Protein AF-A0A7S2PS89-F1 (afdb_monomer)

InterPro domains:
  IPR013320 Concanavalin A-like lectin/glucanase domain superfamily [SSF49899] (490-634)
  IPR029044 Nucleotide-diphospho-sugar transferases [G3DSA:3.90.550.10] (37-293)
  IPR029044 Nucleotide-diphospho-sugar transferases [SSF53448] (57-220)
  IPR050587 GNT1/Glycosyltransferase 8 [PTHR11183] (39-228)

Secondary structure (DSSP, 8-state):
---SSHHHHHHHHHHHHHHTS------------PPP-EEEEEEE---TTSPTTTTHHHHHHHHHHHHHH-SSPEEEEES--B-TTS-BHHHHHHHTTEEEEE------SS----SSHHHHHHGGGGGGGG-TTSSEEEEE-TTEEESS--GGGGGSSS-EEEE--TT--S---SEEEEEEEE---HHHHHHHHHHHHHHGGG--SHHHHHHHHHHHHTSS-PPEEPPTTTEEEGGGTTTPEE--TTS-S--EE-TTPPPSEEES-B-TT--TT-TTTBSSSSS-GGGTEEEETTEEEEGGGG-HHHHHHHHHHHHHHHHHT---HHHHHHH-HHHHHSS--SSS-----PPPPP-----------PPP--S-----S---PPPS--------PPPPPPPPPPSS---------------S--TTS-S--HHHHHHHHHH-TTTTTTEEEEEEETTTTEEEEEE----SEEEEEEEE-SSSTTS-EEET-PPPSSSEEEEEEEEE----S-EEEEEEE-SSSSS-EEEEEEETTEEEEEE--TTSTTTT--EEEE-SS--TTSSS-EEEEEEE-TTSEEEEEETTEEEEEEE--SSPP-S--SEEESS--STT---B--EEEEEEEEESSPPPHHHHHHHHHTTSPP----

Nearest PDB structures (foldseek):
  5lr0-assembly2_B  TM=5.910E-01  e=1.175E-07  Clostridium botulinum
  3n7l-assembly1_A  TM=6.230E-01  e=2.406E-07  Clostridium botulinum
  4isr-assembly2_B  TM=5.825E-01  e=3.170E-07  Clostridium botulinum
  4isr-assembly3_C  TM=6.086E-01  e=6.144E-07  Clostridium botulinum
  3n7m-assembly1_A  TM=5.387E-01  e=3.350E-07  Clostridium botulinum

Sequence (650 aa):
MGRHGAAGRHDAEQRHLRNFLPEVVSRPVTKLTRSPRFAYAMMAYDEPGQPLGESMWGAIAMARALQRLSDYPLLLLTNSTELPDGTDVVQVMKRLNAKVLPVYPVHMPGAHAWTFRRWNIAFWKLQIFLHTDYDKIIWLDGDSTLYRSVDWIFHLDGMWGQRDDWFCKLNQTKICSGILSVIPSVDDFDGMLKYAGQVGSMLTLGDQQLIEMYFRHVAKKPVNFLDDATASFGQCIGTVQQNDWSWGTRSRHNAWITPAFVHKSGGWGNTNNNAYSNVCFSHNMSRQRYVVGGVVLNACHFNPLAAHWRSFFCEAHQLLQTDIHSVKSFCSDACYYHGQHADGVACLAGAPRPLRGAISGSTGHRYPAHILPELVETGKPAPEAWRAQHLQPTPKPPKPAGTDEVNFLSLEMATWNCRGVCPSGGCCDDQDCALQCEHNPEISGRCQGFKFDKAKLICRVYAHLEPFWSSEGGHSGPNFQASLVYPGASLPAGGFTVTAKIRSKSHEACQDIMAWGDGEGSWMSVEFRLNKGNLLYGENPHRHADADTWRQVESANLQLNNGLWQDVAVSRHSSGEVALFVNGFRVQAGRIMRAQPVGLLPRARSCRVARTRDCIFKGQVTSIRIYDRALSDDMMYGLARSRLPSSGTS

Radius of gyration: 30.25 Å; Cα contacts (8 Å, |Δi|>4): 1283; chains: 1; bounding box: 101×58×84 Å

pLDDT: mean 75.08, std 23.22, range [22.86, 98.75]

Mean predicted aligned error: 19.49 Å

Foldseek 3Di:
DDDPPPVVVVVVQVVVLLPPDPDPPPDDDDDPPDDAAEAEEEEQEDPPPDQPCQLVLLVLLALLQCLVAHPHAYEYAYPDQAGPLRHGPQVLSVLSRYHYDHQGQDDAAAPCCDPDVVLSVLQSVLSQLSPLVGQKYKYAYSLKHFPHHPVCLQVDPAKEAAAPCLPLPQPGPFGDVNIMMDGRHPCLSVQLRVVCNVCPPVPDPGPRVSQQCSCVPPVVGGHHYDAVLAEDELVNQQQGWDDPPPPPDDTDRGNHRDHRMYRANQAPDSDPDDPGGRQLLGLQQLSQWDADPNDIDRVLVPRPVSVVSLVSSLVSCVSSVDDDLSSVLSNDCCCPVVQDDPVPDGSDHPPHDDDDDDDDDDDDDDDDPPPDDDDPDDPDDDDPPPDDDDDDPDDDQADADDPDDDLALWQQDPDPPQPNDDPPDANDDLVNLSCCCCPVPVAHVFWNHWDQPRVRNDIITGGDDDFPAWDFFWFWDDALVRWDKRAQQADADFWKKKKKKWFAQDQAQKWFLKKWDLLPQAPFMWGFIDGSQKTKTWGQAPPDPPRVDIDMKIAPDRNRNNRDIWMKMWTAGLQQKIFIDILLATRTIDGDDSDHHPNIDSMIIRFYSHNVRHRIHGGTMGTIGMHSHGDDSSSSNSNSSSPDPPPDDD

Solvent-accessible surface area (backbone atoms only — not comparable to full-atom values): 36925 Å² total; per-residue (Å²): 140,91,83,80,71,62,69,65,52,57,58,48,54,56,47,48,66,63,66,74,50,80,82,80,75,88,65,91,78,74,92,66,87,70,79,87,40,60,32,35,33,36,56,28,69,64,63,92,91,53,79,71,44,73,37,44,55,25,44,48,21,40,33,34,38,37,62,75,46,44,95,53,41,35,40,37,29,25,73,66,62,49,41,86,73,66,48,49,37,59,66,52,36,45,77,34,52,26,48,72,40,79,54,63,90,50,83,72,48,61,96,68,80,56,96,50,68,70,51,55,55,50,40,31,60,54,59,60,22,63,47,59,86,26,68,32,37,37,37,41,44,39,54,38,47,67,76,47,60,63,67,70,62,75,75,48,84,80,30,35,21,20,44,48,39,89,80,60,73,87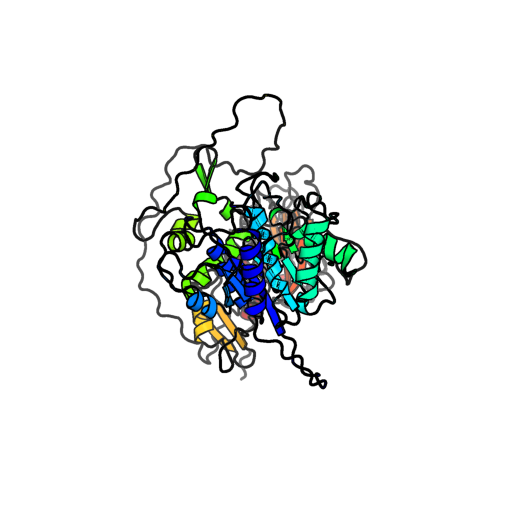,74,57,90,46,60,27,64,47,35,31,39,40,64,32,30,59,67,56,42,52,47,44,45,54,46,44,42,71,52,40,85,74,63,81,65,51,44,34,49,50,54,49,48,36,25,47,71,70,72,67,55,56,68,39,72,47,54,39,44,47,26,32,39,33,70,30,58,42,63,27,41,48,81,56,89,89,70,68,92,69,73,46,76,37,61,80,46,69,29,24,31,28,42,22,55,20,46,86,81,86,59,102,82,57,100,36,46,45,33,35,59,52,68,57,58,45,72,28,42,46,76,56,97,88,41,82,42,56,60,37,82,76,36,77,65,20,59,56,44,46,48,28,35,40,52,38,42,65,76,66,64,68,79,42,70,64,56,53,40,50,59,30,63,49,28,57,78,68,60,36,54,99,82,75,58,78,58,83,63,56,75,70,81,76,91,83,84,87,81,89,79,92,76,91,77,88,74,85,90,82,90,75,83,93,82,84,88,72,100,67,83,82,81,93,81,84,76,87,87,78,92,67,82,80,76,76,81,67,57,73,68,64,98,64,91,66,86,48,45,43,32,48,63,72,84,58,70,41,75,60,93,57,101,79,76,77,61,58,47,62,65,54,30,46,49,47,29,58,66,34,86,93,35,40,94,31,38,66,26,32,48,57,38,79,92,77,43,38,64,38,41,27,44,66,80,79,53,77,39,76,43,69,67,47,70,19,31,92,46,64,88,41,27,42,74,36,83,73,42,50,82,57,91,60,20,21,23,42,36,34,32,38,29,21,66,52,75,50,73,42,23,14,66,41,11,30,14,55,70,79,43,50,82,38,34,38,38,37,26,30,44,55,18,15,53,32,38,34,40,25,47,74,84,50,101,69,39,85,56,75,35,64,39,68,38,78,92,64,53,57,28,72,57,45,82,44,39,38,35,41,23,31,37,54,76,12,41,36,38,34,29,48,61,21,40,76,68,35,72,43,65,47,68,49,73,74,68,77,78,54,39,48,46,21,20,16,20,41,40,32,63,80,50,42,37,46,20,46,35,40,39,26,65,31,33,32,32,71,38,50,62,52,64,27,46,38,34,9,53,41,55,37,73,51,78,80,85,75,79,127

Organism: NCBI:txid1333877

Structure (mmCIF, N/CA/C/O backbone):
data_AF-A0A7S2PS89-F1
#
_entry.id   AF-A0A7S2PS89-F1
#
loop_
_atom_site.group_PDB
_atom_site.id
_atom_site.type_symbol
_atom_site.label_atom_id
_atom_site.label_alt_id
_atom_site.label_comp_id
_atom_site.label_asym_id
_atom_site.label_entity_id
_atom_site.label_seq_id
_atom_site.pdbx_PDB_ins_code
_atom_site.Cartn_x
_atom_site.Cartn_y
_atom_site.Cartn_z
_atom_site.occupancy
_atom_site.B_iso_or_equiv
_atom_site.auth_seq_id
_atom_site.auth_comp_id
_atom_site.auth_asym_id
_atom_site.auth_atom_id
_atom_site.pdbx_PDB_model_num
ATOM 1 N N . MET A 1 1 ? -57.238 2.924 21.902 1.00 34.00 1 MET A N 1
ATOM 2 C CA . MET A 1 1 ? -56.238 1.993 22.472 1.00 34.00 1 MET A CA 1
ATOM 3 C C . MET A 1 1 ? -55.212 1.687 21.392 1.00 34.00 1 MET A C 1
ATOM 5 O O . MET A 1 1 ? -55.629 1.300 20.313 1.00 34.00 1 MET A O 1
ATOM 9 N N . GLY A 1 2 ? -53.916 1.912 21.634 1.00 40.16 2 GLY A N 1
ATOM 10 C CA . GLY A 1 2 ? -52.857 1.513 20.690 1.00 40.16 2 GLY A CA 1
ATOM 11 C C . GLY A 1 2 ? -51.823 2.590 20.350 1.00 40.16 2 GLY A C 1
ATOM 12 O O . GLY A 1 2 ? -51.725 2.987 19.197 1.00 40.16 2 GLY A O 1
ATOM 13 N N . ARG A 1 3 ? -51.033 3.056 21.332 1.00 33.00 3 ARG A N 1
ATOM 14 C CA . ARG A 1 3 ? -49.751 3.764 21.087 1.00 33.00 3 ARG A CA 1
ATOM 15 C C . ARG A 1 3 ? -48.621 3.439 22.089 1.00 33.00 3 ARG A C 1
ATOM 17 O O . ARG A 1 3 ? -47.564 4.046 22.012 1.00 33.00 3 ARG A O 1
ATOM 24 N N . HIS A 1 4 ? -48.777 2.445 22.972 1.00 34.47 4 HIS A N 1
ATOM 25 C CA . HIS A 1 4 ? -47.778 2.127 24.015 1.00 34.47 4 HIS A CA 1
ATOM 26 C C . HIS A 1 4 ? -46.847 0.926 23.725 1.00 34.47 4 HIS A C 1
ATOM 28 O O . HIS A 1 4 ? -46.100 0.517 24.603 1.00 34.47 4 HIS A O 1
ATOM 34 N N . GLY A 1 5 ? -46.833 0.368 22.508 1.00 33.22 5 GLY A N 1
ATOM 35 C CA . GLY A 1 5 ? -46.061 -0.854 22.205 1.00 33.22 5 GLY A CA 1
ATOM 36 C C . GLY A 1 5 ? -44.614 -0.668 21.716 1.00 33.22 5 GLY A C 1
ATOM 37 O O . GLY A 1 5 ? -43.833 -1.609 21.799 1.00 33.22 5 GLY A O 1
ATOM 38 N N . ALA A 1 6 ? -44.239 0.509 21.199 1.00 39.47 6 ALA A N 1
ATOM 39 C CA . ALA A 1 6 ? -42.940 0.692 20.534 1.00 39.47 6 ALA A CA 1
ATOM 40 C C . ALA A 1 6 ? -41.789 0.988 21.515 1.00 39.47 6 ALA A C 1
ATOM 42 O O . ALA A 1 6 ? -40.725 0.386 21.410 1.00 39.47 6 ALA A O 1
ATOM 43 N N . ALA A 1 7 ? -42.012 1.845 22.520 1.00 42.75 7 ALA A N 1
ATOM 44 C CA . ALA A 1 7 ? -40.965 2.247 23.467 1.00 42.75 7 ALA A CA 1
ATOM 45 C C . ALA A 1 7 ? -40.412 1.069 24.299 1.00 42.75 7 ALA A C 1
ATOM 47 O O . ALA A 1 7 ? -39.211 0.992 24.533 1.00 42.75 7 ALA A O 1
ATOM 48 N N . GLY A 1 8 ? -41.263 0.105 24.675 1.00 34.66 8 GLY A N 1
ATOM 49 C CA . GLY A 1 8 ? -40.856 -1.051 25.484 1.00 34.66 8 GLY A CA 1
ATOM 50 C C . GLY A 1 8 ? -39.989 -2.086 24.755 1.00 34.66 8 GLY A C 1
ATOM 51 O O . GLY A 1 8 ? -39.219 -2.784 25.408 1.00 34.66 8 GLY A O 1
ATOM 52 N N . ARG A 1 9 ? -40.070 -2.188 23.416 1.00 46.62 9 ARG A N 1
ATOM 53 C CA . ARG A 1 9 ? -39.185 -3.076 22.633 1.00 46.62 9 ARG A CA 1
ATOM 54 C C . ARG A 1 9 ? -37.789 -2.485 22.452 1.00 46.62 9 ARG A C 1
ATOM 56 O O . ARG A 1 9 ? -36.815 -3.219 22.581 1.00 46.62 9 ARG A O 1
ATOM 63 N N . HIS A 1 10 ? -37.691 -1.174 22.226 1.00 47.62 10 HIS A N 1
ATOM 64 C CA . HIS A 1 10 ? -36.403 -0.495 22.042 1.00 47.62 10 HIS A CA 1
ATOM 65 C C . HIS A 1 10 ? -35.511 -0.584 23.291 1.00 47.62 10 HIS A C 1
ATOM 67 O O . HIS A 1 10 ? -34.322 -0.883 23.185 1.00 47.62 10 HIS A O 1
ATOM 73 N N . ASP A 1 11 ? -36.101 -0.430 24.478 1.00 53.38 11 ASP A N 1
ATOM 74 C CA . ASP A 1 11 ? -35.392 -0.575 25.753 1.00 53.38 11 ASP A CA 1
ATOM 75 C C . ASP A 1 11 ? -34.932 -2.014 26.042 1.00 53.38 11 ASP A C 1
ATOM 77 O O . ASP A 1 11 ? -33.972 -2.217 26.789 1.00 53.38 11 ASP A O 1
ATOM 81 N N . ALA A 1 12 ? -35.627 -3.023 25.508 1.00 51.84 12 ALA A N 1
ATOM 82 C CA . ALA A 1 12 ? -35.285 -4.430 25.707 1.00 51.84 12 ALA A CA 1
ATOM 83 C C . ALA A 1 12 ? -34.110 -4.859 24.812 1.00 51.84 12 ALA A C 1
ATOM 85 O O . ALA A 1 12 ? -33.200 -5.531 25.293 1.00 51.84 12 ALA A O 1
ATOM 86 N N . GLU A 1 13 ? -34.076 -4.420 23.550 1.00 53.66 13 GLU A N 1
ATOM 87 C CA . GLU A 1 13 ? -32.967 -4.698 22.622 1.00 53.66 13 GLU A CA 1
ATOM 88 C C . GLU A 1 13 ? -31.671 -3.974 23.024 1.00 53.66 13 GLU A C 1
ATOM 90 O O . GLU A 1 13 ? -30.597 -4.575 23.001 1.00 53.66 13 GLU A O 1
ATOM 95 N N . GLN A 1 14 ? -31.746 -2.719 23.490 1.00 61.59 14 GLN A N 1
ATOM 96 C CA . GLN A 1 14 ? -30.570 -2.024 24.036 1.00 61.59 14 GLN A CA 1
ATOM 97 C C . GLN A 1 14 ? -30.066 -2.649 25.347 1.00 61.59 14 GLN A C 1
ATOM 99 O O . GLN A 1 14 ? -28.859 -2.692 25.585 1.00 61.59 14 GLN A O 1
ATOM 104 N N . ARG A 1 15 ? -30.960 -3.176 26.195 1.00 58.84 15 ARG A N 1
ATOM 105 C CA . ARG A 1 15 ? -30.558 -3.973 27.367 1.00 58.84 15 ARG A CA 1
ATOM 106 C C . ARG A 1 15 ? -29.919 -5.301 26.965 1.00 58.84 15 ARG A C 1
ATOM 108 O O . ARG A 1 15 ? -28.960 -5.722 27.601 1.00 58.84 15 ARG A O 1
ATOM 115 N N . HIS A 1 16 ? -30.392 -5.934 25.896 1.00 60.72 16 HIS A N 1
ATOM 116 C CA . HIS A 1 16 ? -29.813 -7.169 25.367 1.00 60.72 16 HIS A CA 1
ATOM 117 C C . HIS A 1 16 ? -28.369 -6.976 24.877 1.00 60.72 16 HIS A C 1
ATOM 119 O O . HIS A 1 16 ? -27.496 -7.767 25.221 1.00 60.72 16 HIS A O 1
ATOM 125 N N . LEU A 1 17 ? -28.107 -5.863 24.183 1.00 58.81 17 LEU A N 1
ATOM 126 C CA . LEU A 1 17 ? -26.772 -5.398 23.790 1.00 58.81 17 LEU A CA 1
ATOM 127 C C . LEU A 1 17 ? -25.791 -5.298 24.974 1.00 58.81 17 LEU A C 1
ATOM 129 O O . LEU A 1 17 ? -24.618 -5.636 24.843 1.00 58.81 17 LEU A O 1
ATOM 133 N N . ARG A 1 18 ? -26.278 -4.862 26.141 1.00 60.19 18 ARG A N 1
ATOM 134 C CA . ARG A 1 18 ? -25.481 -4.731 27.374 1.00 60.19 18 ARG A CA 1
ATOM 135 C C . ARG A 1 18 ? -25.233 -6.073 28.067 1.00 60.19 18 ARG A C 1
ATOM 137 O O . ARG A 1 18 ? -24.179 -6.263 28.662 1.00 60.19 18 ARG A O 1
ATOM 144 N N . ASN A 1 19 ? -26.187 -6.997 27.975 1.00 52.25 19 ASN A N 1
ATOM 145 C CA . ASN A 1 19 ? -26.174 -8.270 28.703 1.00 52.25 19 ASN A CA 1
ATOM 146 C C . ASN A 1 19 ? -25.386 -9.391 27.996 1.00 52.25 19 ASN A C 1
ATOM 148 O O . ASN A 1 19 ? -25.223 -10.464 28.567 1.00 52.25 19 ASN A O 1
ATOM 152 N N . PHE A 1 20 ? -24.914 -9.171 26.765 1.00 49.88 20 PHE A N 1
ATOM 153 C CA . PHE A 1 20 ? -24.148 -10.159 25.988 1.00 49.88 20 PHE A CA 1
ATOM 154 C C . PHE A 1 20 ? -22.633 -10.144 26.252 1.00 49.88 20 PHE A C 1
ATOM 156 O O . PHE A 1 20 ? -21.894 -10.958 25.694 1.00 49.88 20 PHE A O 1
ATOM 163 N N . LEU A 1 21 ? -22.161 -9.243 27.114 1.00 45.44 21 LEU A N 1
ATOM 164 C CA . LEU A 1 21 ? -20.800 -9.266 27.639 1.00 45.44 21 LEU A CA 1
ATOM 165 C C . LEU A 1 21 ? -20.797 -10.057 28.953 1.00 45.44 21 LEU A C 1
ATOM 167 O O . LEU A 1 21 ? -21.718 -9.880 29.751 1.00 45.44 21 LEU A O 1
ATOM 171 N N . PRO A 1 22 ? -19.806 -10.937 29.197 1.00 36.66 22 PRO A N 1
ATOM 172 C CA . PRO A 1 22 ? -19.745 -11.694 30.442 1.00 36.66 22 PRO A CA 1
ATOM 173 C C . PRO A 1 22 ? -19.784 -10.733 31.635 1.00 36.66 22 PRO A C 1
ATOM 175 O O . PRO A 1 22 ? -19.087 -9.718 31.616 1.00 36.66 22 PRO A O 1
ATOM 178 N N . GLU A 1 23 ? -20.613 -11.055 32.638 1.00 34.59 23 GLU A N 1
ATOM 179 C CA . GLU A 1 23 ? -20.793 -10.274 33.866 1.00 34.59 23 GLU A CA 1
ATOM 180 C C . GLU A 1 23 ? -19.450 -9.734 34.366 1.00 34.59 23 GLU A C 1
ATOM 182 O O . GLU A 1 23 ? -18.560 -10.480 34.787 1.00 34.59 23 GLU A O 1
ATOM 187 N N . VAL A 1 24 ? -19.305 -8.409 34.316 1.00 40.25 24 VAL A N 1
ATOM 188 C CA . VAL A 1 24 ? -18.192 -7.702 34.937 1.00 40.25 24 VAL A CA 1
ATOM 189 C C . VAL A 1 24 ? -18.382 -7.830 36.442 1.00 40.25 24 VAL A C 1
ATOM 191 O O . VAL A 1 24 ? -19.028 -7.008 37.088 1.00 40.25 24 VAL A O 1
ATOM 194 N N . VAL A 1 25 ? -17.819 -8.890 37.018 1.00 33.81 25 VAL A N 1
ATOM 195 C CA . VAL A 1 25 ? -17.630 -8.969 38.461 1.00 33.81 25 VAL A CA 1
ATOM 196 C C . VAL A 1 25 ? -16.600 -7.900 38.812 1.00 33.81 25 VAL A C 1
ATOM 198 O O . VAL A 1 25 ? -15.397 -8.078 38.609 1.00 33.81 25 VAL A O 1
ATOM 201 N N . SER A 1 26 ? -17.072 -6.772 39.335 1.00 37.44 26 SER A N 1
ATOM 202 C CA . SER A 1 26 ? -16.246 -5.730 39.935 1.00 37.44 26 SER A CA 1
ATOM 203 C C . SER A 1 26 ? -15.552 -6.287 41.184 1.00 37.44 26 SER A C 1
ATOM 205 O O . SER A 1 26 ? -16.023 -6.117 42.309 1.00 37.44 26 SER A O 1
ATOM 207 N N . ARG A 1 27 ? -14.442 -7.009 41.002 1.00 35.38 27 ARG A N 1
ATOM 208 C CA . ARG A 1 27 ? -13.523 -7.348 42.093 1.00 35.38 27 ARG A CA 1
ATOM 209 C C . ARG A 1 27 ? -12.475 -6.242 42.226 1.00 35.38 27 ARG A C 1
ATOM 211 O O . ARG A 1 27 ? -11.963 -5.783 41.205 1.00 35.38 27 ARG A O 1
ATOM 218 N N . PRO A 1 28 ? -12.127 -5.818 43.452 1.00 38.03 28 PRO A N 1
ATOM 219 C CA . PRO A 1 28 ? -11.042 -4.871 43.665 1.00 38.03 28 PRO A CA 1
ATOM 220 C C . PRO A 1 28 ? -9.735 -5.505 43.171 1.00 38.03 28 PRO A C 1
ATOM 222 O O . PRO A 1 28 ? -9.301 -6.542 43.672 1.00 38.03 28 PRO A O 1
ATOM 225 N N . VAL A 1 29 ? -9.145 -4.910 42.134 1.00 39.12 29 VAL A N 1
ATOM 226 C CA . VAL A 1 29 ? -7.925 -5.404 41.491 1.00 39.12 29 VAL A CA 1
ATOM 227 C C . VAL A 1 29 ? -6.723 -4.992 42.336 1.00 39.12 29 VAL A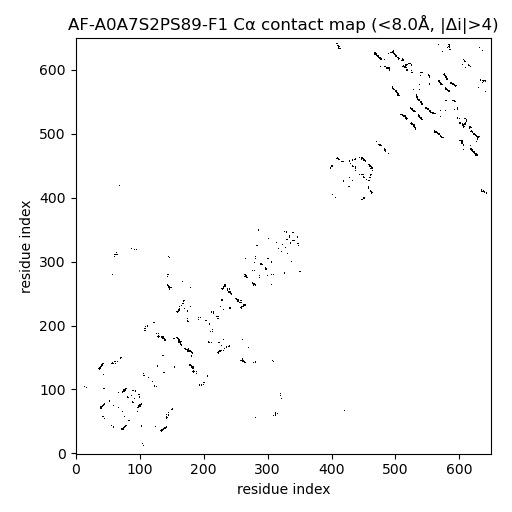 C 1
ATOM 229 O O . VAL A 1 29 ? -6.302 -3.836 42.338 1.00 39.12 29 VAL A O 1
ATOM 232 N N . THR A 1 30 ? -6.128 -5.955 43.031 1.00 38.88 30 THR A N 1
ATOM 233 C CA . THR A 1 30 ? -4.707 -5.917 43.378 1.00 38.88 30 THR A CA 1
ATOM 234 C C . THR A 1 30 ? -3.896 -5.886 42.077 1.00 38.88 30 THR A C 1
ATOM 236 O O . THR A 1 30 ? -4.123 -6.706 41.190 1.00 38.88 30 THR A O 1
ATOM 239 N N . LYS A 1 31 ? -2.980 -4.913 41.935 1.00 38.66 31 LYS A N 1
ATOM 240 C CA . LYS A 1 31 ? -2.113 -4.704 40.755 1.00 38.66 31 LYS A CA 1
ATOM 241 C C . LYS A 1 31 ? -1.231 -5.933 40.469 1.00 38.66 31 LYS A C 1
ATOM 243 O O . LYS A 1 31 ? -0.063 -5.966 40.834 1.00 38.66 31 LYS A O 1
ATOM 248 N N . LEU A 1 32 ? -1.778 -6.919 39.774 1.00 42.50 32 LEU A N 1
ATOM 249 C CA . LEU A 1 32 ? -1.026 -7.835 38.927 1.00 42.50 32 LEU A CA 1
ATOM 250 C C . LEU A 1 32 ? -1.119 -7.271 37.511 1.00 42.50 32 LEU A C 1
ATOM 252 O O . LEU A 1 32 ? -2.211 -7.131 36.962 1.00 42.50 32 LEU A O 1
ATOM 256 N N . THR A 1 33 ? 0.016 -6.864 36.948 1.00 45.47 33 THR A N 1
ATOM 257 C CA . THR A 1 33 ? 0.103 -6.290 35.602 1.00 45.47 33 THR A CA 1
ATOM 258 C C . THR A 1 33 ? -0.257 -7.352 34.566 1.00 45.47 33 THR A C 1
ATOM 260 O O . THR A 1 33 ? 0.601 -8.113 34.122 1.00 45.47 33 THR A O 1
ATOM 263 N N . ARG A 1 34 ? -1.539 -7.443 34.201 1.00 69.50 34 ARG A N 1
ATOM 264 C CA . ARG A 1 34 ? -1.970 -8.231 33.045 1.00 69.50 34 ARG A CA 1
ATOM 265 C C . ARG A 1 34 ? -1.374 -7.605 31.783 1.00 69.50 34 ARG A C 1
ATOM 267 O O . ARG A 1 34 ? -1.404 -6.384 31.645 1.00 69.50 34 ARG A O 1
ATOM 274 N N . SER A 1 35 ? -0.863 -8.432 30.871 1.00 75.00 35 SER A N 1
ATOM 275 C CA . SER A 1 35 ? -0.424 -7.971 29.552 1.00 75.00 35 SER A CA 1
ATOM 276 C C . SER A 1 35 ? -1.556 -7.222 28.829 1.00 75.00 35 SER A C 1
ATOM 278 O O . SER A 1 35 ? -2.715 -7.649 28.943 1.00 75.00 35 SER A O 1
ATOM 280 N N . PRO A 1 36 ? -1.245 -6.138 28.091 1.00 81.19 36 PRO A N 1
ATOM 281 C CA . PRO A 1 36 ? -2.242 -5.403 27.325 1.00 81.19 36 PRO A CA 1
ATOM 282 C C . PRO A 1 36 ? -2.959 -6.304 26.313 1.00 81.19 36 PRO A C 1
ATOM 284 O O . PRO A 1 36 ? -2.331 -7.136 25.658 1.00 81.19 36 PRO A O 1
ATOM 287 N N . ARG A 1 37 ? -4.275 -6.139 26.183 1.00 95.12 37 ARG A N 1
ATOM 288 C CA . ARG A 1 37 ? -5.132 -6.837 25.219 1.00 95.12 37 ARG A CA 1
ATOM 289 C C . ARG A 1 37 ? -5.554 -5.860 24.133 1.00 95.12 37 ARG A C 1
ATOM 291 O O . ARG A 1 37 ? -6.368 -4.972 24.384 1.00 95.12 37 ARG A O 1
ATOM 298 N N . PHE A 1 38 ? -5.026 -6.050 22.931 1.00 98.00 38 PHE A N 1
ATOM 299 C CA . PHE A 1 38 ? -5.337 -5.234 21.761 1.00 98.00 38 PHE A CA 1
ATOM 300 C C . PHE A 1 38 ? -6.006 -6.067 20.671 1.00 98.00 38 PHE A C 1
ATOM 302 O O . PHE A 1 38 ? -5.794 -7.279 20.585 1.00 98.00 38 PHE A O 1
ATOM 309 N N . ALA A 1 39 ? -6.829 -5.413 19.856 1.00 98.31 39 ALA A N 1
ATOM 310 C CA . ALA A 1 39 ? -7.440 -6.018 18.682 1.00 98.31 39 ALA A CA 1
ATOM 311 C C . ALA A 1 39 ? -7.782 -4.968 17.627 1.00 98.31 39 ALA A C 1
ATOM 313 O O . ALA A 1 39 ? -8.001 -3.792 17.927 1.00 98.31 39 ALA A O 1
ATOM 314 N N . TYR A 1 40 ? -7.886 -5.420 16.387 1.00 98.75 40 TYR A N 1
ATOM 315 C CA . TYR A 1 40 ? -8.576 -4.679 15.342 1.00 98.75 40 TYR A CA 1
ATOM 316 C C . TYR A 1 40 ? -10.067 -4.986 15.400 1.00 98.75 40 TYR A C 1
ATOM 318 O O . TYR A 1 40 ? -10.460 -6.053 15.865 1.00 98.75 40 TYR A O 1
ATOM 326 N N . ALA A 1 41 ? -10.909 -4.085 14.907 1.00 98.38 41 ALA A N 1
ATOM 327 C CA . ALA A 1 41 ? -12.337 -4.329 14.757 1.00 98.38 41 ALA A CA 1
ATOM 328 C C . ALA A 1 41 ? -12.844 -3.827 13.405 1.00 98.38 41 ALA A C 1
ATOM 330 O O . ALA A 1 41 ? -12.393 -2.802 12.904 1.00 98.38 41 ALA A O 1
ATOM 331 N N . MET A 1 42 ? -13.800 -4.544 12.828 1.00 97.25 42 MET A N 1
ATOM 332 C CA . MET A 1 42 ? -14.466 -4.187 11.578 1.00 97.25 42 MET A CA 1
ATOM 333 C C . MET A 1 42 ? -15.914 -4.664 11.623 1.00 97.25 42 MET A C 1
ATOM 335 O O . MET A 1 42 ? -16.244 -5.602 12.349 1.00 97.25 42 MET A O 1
ATOM 339 N N . MET A 1 43 ? -16.775 -4.056 10.811 1.00 95.44 43 MET A N 1
ATOM 340 C CA . MET A 1 43 ? -18.137 -4.528 10.590 1.00 95.44 43 MET A CA 1
ATOM 341 C C . MET A 1 43 ? -18.374 -4.893 9.125 1.00 95.44 43 MET A C 1
ATOM 343 O O . MET A 1 43 ? -18.066 -4.110 8.229 1.00 95.44 43 MET A O 1
ATOM 347 N N . ALA A 1 44 ? -18.979 -6.060 8.908 1.00 93.94 44 ALA A N 1
ATOM 348 C CA . ALA A 1 44 ? -19.516 -6.502 7.626 1.00 93.94 44 ALA A CA 1
ATOM 349 C C . ALA A 1 44 ? -20.997 -6.832 7.818 1.00 93.94 44 ALA A C 1
ATOM 351 O O . ALA A 1 44 ? -21.338 -7.851 8.415 1.00 93.94 44 ALA A O 1
ATOM 352 N N . TYR A 1 45 ? -21.876 -5.944 7.370 1.00 90.50 45 TYR A N 1
ATOM 353 C CA . TYR A 1 45 ? -23.317 -6.119 7.494 1.00 90.50 45 TYR A CA 1
ATOM 354 C C . TYR A 1 45 ? -23.970 -6.146 6.116 1.00 90.50 45 TYR A C 1
ATOM 356 O O . TYR A 1 45 ? -23.849 -5.185 5.352 1.00 90.50 45 TYR A O 1
ATOM 364 N N . ASP A 1 46 ? -24.712 -7.217 5.848 1.00 84.31 46 ASP A N 1
ATOM 365 C CA . ASP A 1 46 ? -25.518 -7.364 4.642 1.00 84.31 46 ASP A CA 1
ATOM 366 C C . ASP A 1 46 ? -26.999 -7.219 5.012 1.00 84.31 46 ASP A C 1
ATOM 368 O O . ASP A 1 46 ? -27.511 -7.920 5.887 1.00 84.31 46 ASP A O 1
ATOM 372 N N . GLU A 1 47 ? -27.714 -6.287 4.372 1.00 81.75 47 GLU A N 1
ATOM 373 C CA . GLU A 1 47 ? -29.148 -6.130 4.631 1.00 81.75 47 GLU A CA 1
ATOM 374 C C . GLU A 1 47 ? -29.905 -7.421 4.265 1.00 81.75 47 GLU A C 1
ATOM 376 O O . GLU A 1 47 ? -29.703 -7.951 3.168 1.00 81.75 47 GLU A O 1
ATOM 381 N N . PRO A 1 48 ? -30.827 -7.904 5.121 1.00 78.12 48 PRO A N 1
ATOM 382 C CA . PRO A 1 48 ? -31.661 -9.052 4.787 1.00 78.12 48 PRO A CA 1
ATOM 383 C C . PRO A 1 48 ? -32.353 -8.873 3.427 1.00 78.12 48 PRO A C 1
ATOM 385 O O . PRO A 1 48 ? -33.031 -7.870 3.196 1.00 78.12 48 PRO A O 1
ATOM 388 N N . GLY A 1 49 ? -32.176 -9.846 2.530 1.00 68.00 49 GLY A N 1
ATOM 389 C CA . GLY A 1 49 ? -32.733 -9.831 1.172 1.00 68.00 49 GLY A CA 1
ATOM 390 C C . GLY A 1 49 ? -31.849 -9.186 0.094 1.00 68.00 49 GLY A C 1
ATOM 391 O O . GLY A 1 49 ? -32.242 -9.192 -1.071 1.00 68.00 49 GLY A O 1
ATOM 392 N N . GLN A 1 50 ? -30.672 -8.651 0.437 1.00 69.81 50 GLN A N 1
ATOM 393 C CA . GLN A 1 50 ? -29.628 -8.300 -0.539 1.00 69.81 50 GLN A CA 1
ATOM 394 C C . GLN A 1 50 ? -28.750 -9.522 -0.870 1.00 69.81 50 GLN A C 1
ATOM 396 O O . GLN A 1 50 ? -28.739 -10.483 -0.097 1.00 69.81 50 GLN A O 1
ATOM 401 N N . PRO A 1 51 ? -28.015 -9.516 -2.004 1.00 65.44 51 PRO A N 1
ATOM 402 C CA . PRO A 1 51 ? -27.043 -10.564 -2.302 1.00 65.44 51 PRO A CA 1
ATOM 403 C C . PRO A 1 51 ? -26.057 -10.746 -1.142 1.00 65.44 51 PRO A C 1
ATOM 405 O O . PRO A 1 51 ? -25.452 -9.775 -0.685 1.00 65.44 51 PRO A O 1
ATOM 408 N N . LEU A 1 52 ? -25.913 -11.987 -0.674 1.00 61.94 52 LEU A N 1
ATOM 409 C CA . LEU A 1 52 ? -25.043 -12.336 0.448 1.00 61.94 52 LEU A CA 1
ATOM 410 C C . LEU A 1 52 ? -23.580 -11.977 0.150 1.00 61.94 52 LEU A C 1
ATOM 412 O O . LEU A 1 52 ? -23.065 -12.243 -0.940 1.00 61.94 52 LEU A O 1
ATOM 416 N N . GLY A 1 53 ? -22.895 -11.422 1.146 1.00 61.19 53 GLY A N 1
ATOM 417 C CA . GLY A 1 53 ? -21.444 -11.323 1.190 1.00 61.19 53 GLY A CA 1
ATOM 418 C C . GLY A 1 53 ? -20.828 -10.069 0.578 1.00 61.19 53 GLY A C 1
ATOM 419 O O . GLY A 1 53 ? -19.609 -9.935 0.655 1.00 61.19 53 GLY A O 1
ATOM 420 N N . GLU A 1 54 ? -21.593 -9.132 0.001 1.00 70.94 54 GLU A N 1
ATOM 421 C CA . GLU A 1 54 ? -21.018 -7.911 -0.602 1.00 70.94 54 GLU A CA 1
ATOM 422 C C . GLU A 1 54 ? -20.142 -7.130 0.397 1.00 70.94 54 GLU A C 1
ATOM 424 O O . GLU A 1 54 ? -19.046 -6.698 0.032 1.00 70.94 54 GLU A O 1
ATOM 429 N N . SER A 1 55 ? -20.560 -7.014 1.664 1.00 84.06 55 SER A N 1
ATOM 430 C CA . SER A 1 55 ? -19.733 -6.409 2.722 1.00 84.06 55 SER A CA 1
ATOM 431 C C . SER A 1 55 ? -18.664 -7.360 3.284 1.00 84.06 55 SER A C 1
ATOM 433 O O . SER A 1 55 ? -17.587 -6.916 3.690 1.00 84.06 55 SER A O 1
ATOM 435 N N . MET A 1 56 ? -18.919 -8.672 3.260 1.00 91.12 56 MET A N 1
ATOM 436 C CA . MET A 1 56 ? -18.007 -9.704 3.768 1.00 91.12 56 MET A CA 1
ATOM 437 C C . MET A 1 56 ? -16.702 -9.791 2.967 1.00 91.12 56 MET A C 1
ATOM 439 O O . MET A 1 56 ? -15.642 -10.053 3.532 1.00 91.12 56 MET A O 1
ATOM 443 N N . TRP A 1 57 ? -16.734 -9.523 1.659 1.00 91.50 57 TRP A N 1
ATOM 444 C CA . TRP A 1 57 ? -15.534 -9.600 0.817 1.00 91.50 57 TRP A CA 1
ATOM 445 C C . TRP A 1 57 ? -14.446 -8.600 1.211 1.00 91.50 57 TRP A C 1
ATOM 447 O O . TRP A 1 57 ? -13.262 -8.939 1.171 1.00 91.50 57 TRP A O 1
ATOM 457 N N . GLY A 1 58 ? -14.837 -7.395 1.637 1.00 93.12 58 GLY A N 1
ATOM 458 C CA . GLY A 1 58 ? -13.910 -6.414 2.204 1.00 93.12 58 GLY A CA 1
ATOM 459 C C . GLY A 1 58 ? -13.281 -6.914 3.504 1.00 93.12 58 GLY A C 1
ATOM 460 O O . GLY A 1 58 ? -12.063 -6.837 3.673 1.00 93.12 58 GLY A O 1
ATOM 461 N N . ALA A 1 59 ? -14.090 -7.522 4.377 1.00 95.88 59 ALA A N 1
ATOM 462 C CA . ALA A 1 59 ? -13.620 -8.099 5.633 1.00 95.88 59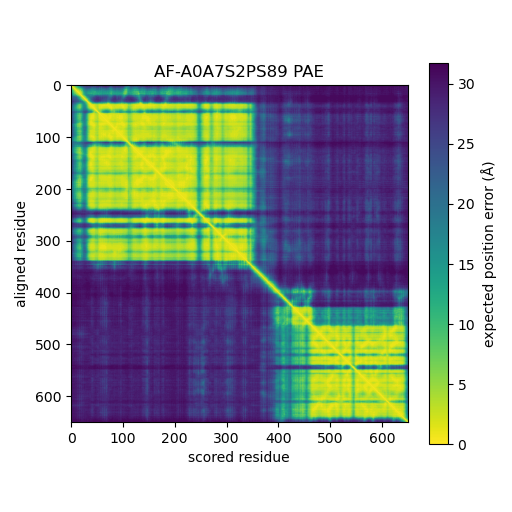 ALA A CA 1
ATOM 463 C C . ALA A 1 59 ? -12.662 -9.278 5.432 1.00 95.88 59 ALA A C 1
ATOM 465 O O . ALA A 1 59 ? -11.665 -9.364 6.141 1.00 95.88 59 ALA A O 1
ATOM 466 N N . ILE A 1 60 ? -12.902 -10.144 4.446 1.00 95.94 60 ILE A N 1
ATOM 467 C CA . ILE A 1 60 ? -11.997 -11.254 4.109 1.00 95.94 60 ILE A CA 1
ATOM 468 C C . ILE A 1 60 ? -10.640 -10.726 3.623 1.00 95.94 60 ILE A C 1
ATOM 470 O O . ILE A 1 60 ? -9.599 -11.185 4.098 1.00 95.94 60 ILE A O 1
ATOM 474 N N . ALA A 1 61 ? -10.635 -9.731 2.727 1.00 96.44 61 ALA A N 1
ATOM 475 C CA . ALA A 1 61 ? -9.397 -9.107 2.257 1.00 96.44 61 ALA A CA 1
ATOM 476 C C . ALA A 1 61 ? -8.622 -8.445 3.408 1.00 96.44 61 ALA A C 1
ATOM 478 O O . ALA A 1 61 ? -7.415 -8.652 3.540 1.00 96.44 61 ALA A O 1
ATOM 479 N N . MET A 1 62 ? -9.310 -7.691 4.273 1.00 97.38 62 MET A N 1
ATOM 480 C CA . MET A 1 62 ? -8.680 -7.041 5.423 1.00 97.38 62 MET A CA 1
ATOM 481 C C . MET A 1 62 ? -8.183 -8.049 6.462 1.00 97.38 62 MET A C 1
ATOM 483 O O . MET A 1 62 ? -7.087 -7.885 6.986 1.00 97.38 62 MET A O 1
ATOM 487 N N . ALA A 1 63 ? -8.947 -9.103 6.756 1.00 97.69 63 ALA A N 1
ATOM 488 C CA . ALA A 1 63 ? -8.526 -10.145 7.685 1.00 97.69 63 ALA A CA 1
ATOM 489 C C . ALA A 1 63 ? -7.238 -10.817 7.201 1.00 97.69 63 ALA A C 1
ATOM 491 O O . ALA A 1 63 ? -6.316 -11.011 7.991 1.00 97.69 63 ALA A O 1
ATOM 492 N N . ARG A 1 64 ? -7.115 -11.078 5.890 1.00 97.38 64 ARG A N 1
ATOM 493 C CA . ARG A 1 64 ? -5.857 -11.572 5.322 1.00 97.38 64 ARG A CA 1
ATOM 494 C C . ARG A 1 64 ? -4.731 -10.540 5.397 1.00 97.38 64 ARG A C 1
ATOM 496 O O . ARG A 1 64 ? -3.609 -10.916 5.726 1.00 97.38 64 ARG A O 1
ATOM 503 N N . ALA A 1 65 ? -5.014 -9.262 5.144 1.00 96.19 65 ALA A N 1
ATOM 504 C CA . ALA A 1 65 ? -4.028 -8.192 5.294 1.00 96.19 65 ALA A CA 1
ATOM 505 C C . ALA A 1 65 ? -3.489 -8.123 6.734 1.00 96.19 65 ALA A C 1
ATOM 507 O O . ALA A 1 65 ? -2.278 -8.142 6.944 1.00 96.19 65 ALA A O 1
ATOM 508 N N . LEU A 1 66 ? -4.379 -8.118 7.730 1.00 97.31 66 LEU A N 1
ATOM 509 C CA . LEU A 1 66 ? -4.027 -8.117 9.150 1.00 97.31 66 LEU A CA 1
ATOM 510 C C . LEU A 1 66 ? -3.253 -9.370 9.545 1.00 97.31 66 LEU A C 1
ATOM 512 O O . LEU A 1 66 ? -2.223 -9.251 10.192 1.00 97.31 66 LEU A O 1
ATOM 516 N N . GLN A 1 67 ? -3.667 -10.548 9.078 1.00 95.19 67 GLN A N 1
ATOM 517 C CA . GLN A 1 67 ? -2.947 -11.795 9.335 1.00 95.19 67 GLN A CA 1
ATOM 518 C C . GLN A 1 67 ? -1.488 -11.763 8.839 1.00 95.19 67 GLN A C 1
ATOM 520 O O . GLN A 1 67 ? -0.653 -12.491 9.370 1.00 95.19 67 GLN A O 1
ATOM 525 N N . ARG A 1 68 ? -1.165 -10.945 7.825 1.00 92.19 68 ARG A N 1
ATOM 526 C CA . ARG A 1 68 ? 0.212 -10.771 7.328 1.00 92.19 68 ARG A CA 1
ATOM 527 C C . ARG A 1 68 ? 0.966 -9.616 7.978 1.00 92.19 68 ARG A C 1
ATOM 529 O O . ARG A 1 68 ? 2.192 -9.634 7.980 1.00 92.19 68 ARG A O 1
ATOM 536 N N . LEU A 1 69 ? 0.256 -8.592 8.444 1.00 94.25 69 LEU A N 1
ATOM 537 C CA . LEU A 1 69 ? 0.840 -7.310 8.844 1.00 94.25 69 LEU A CA 1
ATOM 538 C C . LEU A 1 69 ? 0.752 -7.034 10.349 1.00 94.25 69 LEU A C 1
ATOM 540 O O . LEU A 1 69 ? 1.315 -6.036 10.799 1.00 94.25 69 LEU A O 1
ATOM 544 N N . SER A 1 70 ? 0.039 -7.857 11.113 1.00 93.75 70 SER A N 1
ATOM 545 C CA . SER A 1 70 ? -0.228 -7.625 12.527 1.00 93.75 70 SER A CA 1
ATOM 546 C C . SER A 1 70 ? -0.173 -8.903 13.356 1.00 93.75 70 SER A C 1
ATOM 548 O O . SER A 1 70 ? -0.562 -9.978 12.900 1.00 93.75 70 SER A O 1
ATOM 550 N N . ASP A 1 71 ? 0.238 -8.742 14.612 1.00 92.94 71 ASP A N 1
ATOM 551 C CA . ASP A 1 71 ? 0.187 -9.791 15.632 1.00 92.94 71 ASP A CA 1
ATOM 552 C C . ASP A 1 71 ? -1.179 -9.871 16.348 1.00 92.94 71 ASP A C 1
ATOM 554 O O . ASP A 1 71 ? -1.435 -10.804 17.115 1.00 92.94 71 ASP A O 1
ATOM 558 N N . TYR A 1 72 ? -2.076 -8.903 16.122 1.00 95.38 72 TYR A N 1
ATOM 559 C CA . TYR A 1 72 ? -3.340 -8.780 16.850 1.00 95.38 72 TYR A CA 1
ATOM 560 C C . TYR A 1 72 ? -4.536 -9.303 16.042 1.00 95.38 72 TYR A C 1
ATOM 562 O O . TYR A 1 72 ? -4.597 -9.131 14.823 1.00 95.38 72 TYR A O 1
ATOM 570 N N . PRO A 1 73 ? -5.528 -9.929 16.704 1.00 95.50 73 PRO A N 1
ATOM 571 C CA . PRO A 1 73 ? -6.676 -10.501 16.014 1.00 95.50 73 PRO A CA 1
ATOM 572 C C . PRO A 1 73 ? -7.622 -9.419 15.484 1.00 95.50 73 PRO A C 1
ATOM 574 O O . PRO A 1 73 ? -7.681 -8.301 16.007 1.00 95.50 73 PRO A O 1
ATOM 577 N N . LEU A 1 74 ? -8.436 -9.795 14.497 1.00 98.38 74 LEU A N 1
ATOM 578 C CA . LEU A 1 74 ? -9.575 -8.998 14.039 1.00 98.38 74 LEU A CA 1
ATOM 579 C C . LEU A 1 74 ? -10.864 -9.433 14.748 1.00 98.38 74 LEU A C 1
ATOM 581 O O . LEU A 1 74 ? -11.223 -10.605 14.724 1.00 98.38 74 LEU A O 1
ATOM 585 N N . LEU A 1 75 ? -11.604 -8.489 15.318 1.00 98.31 75 LEU A N 1
ATOM 586 C CA . LEU A 1 75 ? -12.988 -8.653 15.753 1.00 98.31 75 LEU A CA 1
ATOM 587 C C . LEU A 1 75 ? -13.913 -8.277 14.593 1.00 98.31 75 LEU A C 1
ATOM 589 O O . LEU A 1 75 ? -14.016 -7.104 14.236 1.00 98.31 75 LEU A O 1
ATOM 593 N N . LEU A 1 76 ? -14.581 -9.258 13.992 1.00 98.06 76 LEU A N 1
ATOM 594 C CA . LEU A 1 76 ? -15.530 -9.016 12.910 1.00 98.06 76 LEU A CA 1
ATOM 595 C C . LEU A 1 76 ? -16.960 -9.004 13.452 1.00 98.06 76 LEU A C 1
ATOM 597 O O . LEU A 1 76 ? -17.485 -10.054 13.815 1.00 98.06 76 LEU A O 1
ATOM 601 N N . LEU A 1 77 ? -17.598 -7.834 13.448 1.00 96.88 77 LEU A N 1
ATOM 602 C CA . LEU A 1 77 ? -19.027 -7.681 13.718 1.00 96.88 77 LEU A CA 1
ATOM 603 C C . LEU A 1 77 ? -19.818 -7.980 12.438 1.00 96.88 77 LEU A C 1
ATOM 605 O O . LEU A 1 77 ? -19.690 -7.257 11.448 1.00 96.88 77 LEU A O 1
ATOM 609 N N . THR A 1 78 ? -20.645 -9.022 12.424 1.00 95.06 78 THR A N 1
ATOM 610 C CA . THR A 1 78 ? -21.435 -9.376 11.235 1.00 95.06 78 THR A CA 1
ATOM 611 C C . THR A 1 78 ? -22.761 -10.043 11.577 1.00 95.06 78 THR A C 1
ATOM 613 O O . THR A 1 78 ? -22.942 -10.586 12.665 1.00 95.06 78 THR A O 1
ATOM 616 N N . ASN A 1 79 ? -23.713 -9.969 10.646 1.00 92.06 79 ASN A N 1
ATOM 617 C CA . ASN A 1 79 ? -24.952 -10.744 10.665 1.00 92.06 79 ASN A CA 1
ATOM 618 C C . ASN A 1 79 ? -24.904 -11.955 9.718 1.00 92.06 79 ASN A C 1
ATOM 620 O O . ASN A 1 79 ? -25.871 -12.710 9.661 1.00 92.06 79 ASN A O 1
ATOM 624 N N . SER A 1 80 ? -23.817 -12.123 8.962 1.00 91.19 80 SER A N 1
ATOM 625 C CA . SER A 1 80 ? -23.655 -13.235 8.030 1.00 91.19 80 SER A CA 1
ATOM 626 C C . SER A 1 80 ? -23.182 -14.484 8.762 1.00 91.19 80 SER A C 1
ATOM 628 O O . SER A 1 80 ? -22.187 -14.451 9.486 1.00 91.19 80 SER A O 1
ATOM 630 N N . THR A 1 81 ? -23.877 -15.595 8.540 1.00 90.75 81 THR A N 1
ATOM 631 C CA . THR A 1 81 ? -23.508 -16.915 9.072 1.00 90.75 81 THR A CA 1
ATOM 632 C C . THR A 1 81 ? -22.805 -17.781 8.031 1.00 90.75 81 THR A C 1
ATOM 634 O O . THR A 1 81 ? -21.992 -18.628 8.389 1.00 90.75 81 THR A O 1
ATOM 637 N N . GLU A 1 82 ? -23.066 -17.537 6.748 1.00 91.12 82 GLU A N 1
ATOM 638 C CA . GLU A 1 82 ? -22.535 -18.303 5.621 1.00 91.12 82 GLU A CA 1
ATOM 639 C C . GLU A 1 82 ? -22.109 -17.391 4.461 1.00 91.12 82 GLU A C 1
ATOM 641 O O . GLU A 1 82 ? -22.615 -16.277 4.298 1.00 91.12 82 GLU A O 1
ATOM 646 N N . LEU A 1 83 ? -21.148 -17.862 3.666 1.00 89.25 83 LEU A N 1
ATOM 647 C CA . LEU A 1 83 ? -20.794 -17.296 2.366 1.00 89.25 83 LEU A CA 1
ATOM 648 C C . LEU A 1 83 ? -21.775 -17.785 1.283 1.00 89.25 83 LEU A C 1
ATOM 650 O O . LEU A 1 83 ? -22.502 -18.750 1.511 1.00 89.25 83 LEU A O 1
ATOM 654 N N . PRO A 1 84 ? -21.788 -17.182 0.076 1.00 88.00 84 PRO A N 1
ATOM 655 C CA . PRO A 1 84 ? -22.704 -17.590 -0.995 1.00 88.00 84 PRO A CA 1
ATOM 656 C C . PRO A 1 84 ? -22.619 -19.055 -1.451 1.00 88.00 84 PRO A C 1
ATOM 658 O O . PRO A 1 84 ? -23.559 -19.538 -2.074 1.00 88.00 84 PRO A O 1
ATOM 661 N N . ASP A 1 85 ? -21.517 -19.753 -1.173 1.00 87.81 85 ASP A N 1
ATOM 662 C CA . ASP A 1 85 ? -21.349 -21.190 -1.434 1.00 87.81 85 ASP A CA 1
ATOM 663 C C . ASP A 1 85 ? -21.770 -22.082 -0.244 1.00 87.81 85 ASP A C 1
ATOM 665 O O . ASP A 1 85 ? -21.562 -23.292 -0.278 1.00 87.81 85 ASP A O 1
ATOM 669 N N . GLY A 1 86 ? -22.359 -21.501 0.808 1.00 89.44 86 GLY A N 1
ATOM 670 C CA . GLY A 1 86 ? -22.758 -22.189 2.040 1.00 89.44 86 GLY A CA 1
ATOM 671 C C . GLY A 1 86 ? -21.625 -22.365 3.058 1.00 89.44 86 GLY A C 1
ATOM 672 O O . GLY A 1 86 ? -21.826 -22.984 4.102 1.00 89.44 86 GLY A O 1
ATOM 673 N N . THR A 1 87 ? -20.422 -21.841 2.792 1.00 90.12 87 THR A N 1
ATOM 674 C CA . THR A 1 87 ? -19.297 -21.975 3.728 1.00 90.12 87 THR A CA 1
ATOM 675 C C . THR A 1 87 ? -19.548 -21.180 5.011 1.00 90.12 87 THR A C 1
ATOM 677 O O . THR A 1 87 ? -19.802 -19.979 4.957 1.00 90.12 87 THR A O 1
ATOM 680 N N . ASP A 1 88 ? -19.391 -21.819 6.173 1.00 92.75 88 ASP A N 1
ATOM 681 C CA . ASP A 1 88 ? -19.566 -21.187 7.487 1.00 92.75 88 ASP A CA 1
ATOM 682 C C . ASP A 1 88 ? -18.567 -20.036 7.728 1.00 92.75 88 ASP A C 1
ATOM 684 O O . ASP A 1 88 ? -17.340 -20.212 7.685 1.00 92.75 88 ASP A O 1
ATOM 688 N N . VAL A 1 89 ? -19.102 -18.845 8.014 1.00 92.81 89 VAL A N 1
ATOM 689 C CA . VAL A 1 89 ? -18.319 -17.614 8.202 1.00 92.81 89 VAL A CA 1
ATOM 690 C C . VAL A 1 89 ? -17.421 -17.707 9.435 1.00 92.81 89 VAL A C 1
ATOM 692 O O . VAL A 1 89 ? -16.288 -17.228 9.401 1.00 92.81 89 VAL A O 1
ATOM 695 N N . VAL A 1 90 ? -17.865 -18.351 10.519 1.00 94.50 90 VAL A N 1
ATOM 696 C CA . VAL A 1 90 ? -17.073 -18.468 11.755 1.00 94.50 90 VAL A CA 1
ATOM 697 C C . VAL A 1 90 ? -15.817 -19.302 11.510 1.00 94.50 90 VAL A C 1
ATOM 699 O O . VAL A 1 90 ? -14.720 -18.890 11.897 1.00 94.50 90 VAL A O 1
ATOM 702 N N . GLN A 1 91 ? -15.943 -20.440 10.827 1.00 92.81 91 GLN A N 1
ATOM 703 C CA . GLN A 1 91 ? -14.812 -21.301 10.478 1.00 92.81 91 GLN A CA 1
ATOM 704 C C . GLN A 1 91 ? -13.853 -20.619 9.499 1.00 92.81 91 GLN A C 1
ATOM 706 O O . GLN A 1 91 ? -12.633 -20.708 9.653 1.00 92.81 91 GLN A O 1
ATOM 711 N N . VAL A 1 92 ? -14.387 -19.910 8.502 1.00 92.06 92 VAL A N 1
ATOM 712 C CA . VAL A 1 92 ? -13.595 -19.137 7.536 1.00 92.06 92 VAL A CA 1
ATOM 713 C C . VAL A 1 92 ? -12.775 -18.057 8.231 1.00 92.06 92 VAL A C 1
ATOM 715 O O . VAL A 1 92 ? -11.553 -18.020 8.090 1.00 92.06 92 VAL A O 1
ATOM 718 N N . MET A 1 93 ? -13.420 -17.213 9.029 1.00 94.88 93 MET A N 1
ATOM 719 C CA . MET A 1 93 ? -12.759 -16.077 9.663 1.00 94.88 93 MET A CA 1
ATOM 720 C C . MET A 1 93 ? -11.764 -16.523 10.737 1.00 94.88 93 MET A C 1
ATOM 722 O O . MET A 1 93 ? -10.691 -15.933 10.859 1.00 94.88 93 MET A O 1
ATOM 726 N N . LYS A 1 94 ? -12.031 -17.635 11.434 1.00 94.81 94 LYS A N 1
ATOM 727 C CA . LYS A 1 94 ? -11.071 -18.233 12.371 1.00 94.81 94 LYS A CA 1
ATOM 728 C C . LYS A 1 94 ? -9.752 -18.615 11.691 1.00 94.81 94 LYS A C 1
ATOM 730 O O . LYS A 1 94 ? -8.689 -18.392 12.268 1.00 94.81 94 LYS A O 1
ATOM 735 N N . ARG A 1 95 ? -9.795 -19.139 10.457 1.00 94.56 95 ARG A N 1
ATOM 736 C CA . ARG A 1 95 ? -8.586 -19.443 9.658 1.00 94.56 95 ARG A CA 1
ATOM 737 C C . ARG A 1 95 ? -7.790 -18.188 9.279 1.00 94.56 95 ARG A C 1
ATOM 739 O O . ARG A 1 95 ? -6.587 -18.281 9.047 1.00 94.56 95 ARG A O 1
ATOM 746 N N . LEU A 1 96 ? -8.432 -17.021 9.275 1.00 94.88 96 LEU A N 1
ATOM 747 C CA . LEU A 1 96 ? -7.819 -15.711 9.036 1.00 94.88 96 LEU A CA 1
ATOM 748 C C . LEU A 1 96 ? -7.455 -14.964 10.335 1.00 94.88 96 LEU A C 1
ATOM 750 O O . LEU A 1 96 ? -7.294 -13.748 10.313 1.00 94.88 96 LEU A O 1
ATOM 754 N N . ASN A 1 97 ? -7.330 -15.666 11.471 1.00 95.62 97 ASN A N 1
ATOM 755 C CA . ASN A 1 97 ? -7.062 -15.068 12.789 1.00 95.62 97 ASN A CA 1
ATOM 756 C C . ASN A 1 97 ? -8.096 -13.995 13.204 1.00 95.62 97 ASN A C 1
ATOM 758 O O . ASN A 1 97 ? -7.775 -13.011 13.875 1.00 95.62 97 ASN A O 1
ATOM 762 N N . ALA A 1 98 ? -9.354 -14.180 12.796 1.00 96.94 98 ALA A N 1
ATOM 763 C CA . ALA A 1 98 ? -10.451 -13.285 13.127 1.00 96.94 98 ALA A CA 1
ATOM 764 C C . ALA A 1 98 ? -11.500 -13.976 14.012 1.00 96.94 98 ALA A C 1
ATOM 766 O O . ALA A 1 98 ? -11.861 -15.139 13.818 1.00 96.94 98 ALA A O 1
ATOM 767 N N . LYS A 1 99 ? -12.012 -13.231 14.991 1.00 96.94 99 LYS A N 1
ATOM 768 C CA . LYS A 1 99 ? -13.107 -13.617 15.879 1.00 96.94 99 LYS A CA 1
ATOM 769 C C . LYS A 1 99 ? -14.399 -12.993 15.369 1.00 96.94 99 LYS A C 1
ATOM 771 O O . LYS A 1 99 ? -14.523 -11.773 15.320 1.00 96.94 99 LYS A O 1
ATOM 776 N N . VAL A 1 100 ? -15.364 -13.838 15.028 1.00 96.94 100 VAL A N 1
ATOM 777 C CA . VAL A 1 100 ? -16.694 -13.401 14.594 1.00 96.94 100 VAL A CA 1
ATOM 778 C C . VAL A 1 100 ? -17.557 -13.089 15.808 1.00 96.94 100 VAL A C 1
ATOM 780 O O . VAL A 1 100 ? -17.605 -13.861 16.767 1.00 96.94 100 VAL A O 1
ATOM 783 N N . LEU A 1 101 ? -18.228 -11.947 15.756 1.00 95.88 101 LEU A N 1
ATOM 784 C CA . LEU A 1 101 ? -19.166 -11.466 16.753 1.00 95.88 101 LEU A CA 1
ATOM 785 C C . LEU A 1 101 ? -20.457 -11.030 16.046 1.00 95.88 101 LEU A C 1
ATOM 787 O O . LEU A 1 101 ? -20.396 -10.489 14.939 1.00 95.88 101 LEU A O 1
ATOM 791 N N . PRO A 1 102 ? -21.626 -11.236 16.666 1.00 93.44 102 PRO A N 1
ATOM 792 C CA . PRO A 1 102 ? -22.873 -10.721 16.123 1.00 93.44 102 PRO A CA 1
ATOM 793 C C . PRO A 1 102 ? -22.848 -9.190 16.096 1.00 93.44 102 PRO A C 1
ATOM 795 O O . PRO A 1 102 ? -22.427 -8.547 17.059 1.00 93.44 102 PRO A O 1
ATOM 798 N N . VAL A 1 103 ? -23.320 -8.607 14.996 1.00 93.06 103 VAL A N 1
ATOM 799 C CA . VAL A 1 103 ? -23.612 -7.171 14.926 1.00 93.06 103 VAL A CA 1
ATOM 800 C C . VAL A 1 103 ? -25.053 -6.919 15.351 1.00 93.06 103 VAL A C 1
ATOM 802 O O . VAL A 1 103 ? -25.977 -7.551 14.836 1.00 93.06 103 VAL A O 1
ATOM 805 N N . TYR A 1 104 ? -25.261 -5.965 16.254 1.00 90.62 104 TYR A N 1
ATOM 806 C CA . TYR A 1 104 ? -26.601 -5.563 16.671 1.00 90.62 104 TYR A CA 1
ATOM 807 C C . TYR A 1 104 ? -26.929 -4.126 16.255 1.00 90.62 104 TYR A C 1
ATOM 809 O O . TYR A 1 104 ? -26.039 -3.273 16.186 1.00 90.62 104 TYR A O 1
ATOM 817 N N . PRO A 1 105 ? -28.213 -3.812 16.019 1.00 89.00 105 PRO A N 1
ATOM 818 C CA . PRO A 1 105 ? -28.626 -2.446 15.767 1.00 89.00 105 PRO A CA 1
ATOM 819 C C . PRO A 1 105 ? -28.398 -1.512 16.957 1.00 89.00 105 PRO A C 1
ATOM 821 O O . PRO A 1 105 ? -28.949 -1.704 18.042 1.00 89.00 105 PRO A O 1
ATOM 824 N N . VAL A 1 106 ? -27.653 -0.431 16.727 1.00 87.38 106 VAL A N 1
ATOM 825 C CA . VAL A 1 106 ? -27.561 0.688 17.672 1.00 87.38 106 VAL A CA 1
ATOM 826 C C . VAL A 1 106 ? -28.684 1.674 17.381 1.00 87.38 106 VAL A C 1
ATOM 828 O O . VAL A 1 106 ? -28.741 2.297 16.320 1.00 87.38 106 VAL A O 1
ATOM 831 N N . HIS A 1 107 ? -29.594 1.802 18.341 1.00 84.38 107 HIS A N 1
ATOM 832 C CA . HIS A 1 107 ? -30.730 2.710 18.255 1.00 84.38 107 HIS A CA 1
ATOM 833 C C . HIS A 1 107 ? -30.326 4.117 18.700 1.00 84.38 107 HIS A C 1
ATOM 835 O O . HIS A 1 107 ? -30.000 4.332 19.868 1.00 84.38 107 HIS A O 1
ATOM 841 N N . MET A 1 108 ? -30.372 5.073 17.773 1.00 83.38 108 MET A N 1
ATOM 842 C CA . MET A 1 108 ? -30.079 6.476 18.063 1.00 83.38 108 MET A CA 1
ATOM 843 C C . MET A 1 108 ? -31.299 7.171 18.693 1.00 83.38 108 MET A C 1
ATOM 845 O O . MET A 1 108 ? -32.397 7.078 18.137 1.00 83.38 108 MET A O 1
ATOM 849 N N . PRO A 1 109 ? -31.148 7.867 19.836 1.00 77.38 109 PRO A N 1
ATOM 850 C CA . PRO A 1 109 ? -32.246 8.606 20.450 1.00 77.38 109 PRO A CA 1
ATOM 851 C C . PRO A 1 109 ? -32.592 9.868 19.648 1.00 77.38 109 PRO A C 1
ATOM 853 O O . PRO A 1 109 ? -31.714 10.588 19.181 1.00 77.38 109 PRO A O 1
ATOM 856 N N . GLY A 1 110 ? -33.893 10.145 19.519 1.00 64.25 110 GLY A N 1
ATOM 857 C CA . GLY A 1 110 ? -34.430 11.202 18.656 1.00 64.25 110 GLY A CA 1
ATOM 858 C C . GLY A 1 110 ? -34.810 10.652 17.278 1.00 64.25 110 GLY A C 1
ATOM 859 O O . GLY A 1 110 ? -33.974 10.146 16.544 1.00 64.25 110 GLY A O 1
ATOM 860 N N . ALA A 1 111 ? -36.098 10.731 16.926 1.00 46.47 111 ALA A N 1
ATOM 861 C CA . ALA A 1 111 ? -36.726 10.063 15.776 1.00 46.47 111 ALA A CA 1
ATOM 862 C C . ALA A 1 111 ? -36.366 10.659 14.399 1.00 46.47 111 ALA A C 1
ATOM 864 O O . ALA A 1 111 ? -37.235 10.868 13.555 1.00 46.47 111 ALA A O 1
ATOM 865 N N . HIS A 1 112 ? -35.101 10.987 14.162 1.00 55.03 112 HIS A N 1
ATOM 866 C CA . HIS A 1 112 ? -34.646 11.432 12.853 1.00 55.03 112 HIS A CA 1
ATOM 867 C C . HIS A 1 112 ? -34.160 10.192 12.116 1.00 55.03 112 HIS A C 1
ATOM 869 O O . HIS A 1 112 ? -32.997 9.810 12.199 1.00 55.03 112 HIS A O 1
ATOM 875 N N . ALA A 1 113 ? -35.087 9.514 11.434 1.00 52.25 113 ALA A N 1
ATOM 876 C CA . ALA A 1 113 ? -34.705 8.556 10.411 1.00 52.25 113 ALA A CA 1
ATOM 877 C C . ALA A 1 113 ? -33.884 9.331 9.376 1.00 52.25 113 ALA A C 1
ATOM 879 O O . ALA A 1 113 ? -34.416 10.164 8.642 1.00 52.25 113 ALA A O 1
ATOM 880 N N . TRP A 1 114 ? -32.571 9.120 9.384 1.00 59.69 114 TRP A N 1
ATOM 881 C CA . TRP A 1 114 ? -31.672 9.799 8.470 1.00 59.69 114 TRP A CA 1
ATOM 882 C C . TRP A 1 114 ? -32.077 9.482 7.033 1.00 59.69 114 TRP A C 1
ATOM 884 O O . TRP A 1 114 ? -32.427 8.343 6.715 1.00 59.69 114 TRP A O 1
ATOM 894 N N . THR A 1 115 ? -32.014 10.487 6.158 1.00 50.31 115 THR A N 1
ATOM 895 C CA . THR A 1 115 ? -32.510 10.412 4.773 1.00 50.31 115 THR A CA 1
ATOM 896 C C . THR A 1 115 ? -31.886 9.258 3.984 1.00 50.31 115 THR A C 1
ATOM 898 O O . THR A 1 115 ? -32.502 8.723 3.066 1.00 50.31 115 THR A O 1
ATOM 901 N N . PHE A 1 116 ? -30.677 8.833 4.367 1.00 49.84 116 PHE A N 1
ATOM 902 C CA . PHE A 1 116 ? -30.009 7.655 3.827 1.00 49.84 116 PHE A CA 1
ATOM 903 C C . PHE A 1 116 ? -29.936 6.546 4.879 1.00 49.84 116 PHE A C 1
ATOM 905 O O . PHE A 1 116 ? -29.180 6.646 5.841 1.00 49.84 116 PHE A O 1
ATOM 912 N N . ARG A 1 117 ? -30.652 5.438 4.647 1.00 61.66 117 ARG A N 1
ATOM 913 C CA . ARG A 1 117 ? -30.705 4.264 5.542 1.00 61.66 117 ARG A CA 1
ATOM 914 C C . ARG A 1 117 ? -29.324 3.745 5.970 1.00 61.66 117 ARG A C 1
ATOM 916 O O . ARG A 1 117 ? -29.141 3.404 7.133 1.00 61.66 117 ARG A O 1
ATOM 923 N N . ARG A 1 118 ? -28.336 3.772 5.067 1.00 62.44 118 ARG A N 1
ATOM 924 C CA . ARG A 1 118 ? -26.930 3.411 5.345 1.00 62.44 118 ARG A CA 1
ATOM 925 C C . ARG A 1 118 ? -26.289 4.204 6.492 1.00 62.44 118 ARG A C 1
ATOM 927 O O . ARG A 1 118 ? -25.400 3.690 7.156 1.00 62.44 118 ARG A O 1
ATOM 934 N N . TRP A 1 119 ? -26.734 5.433 6.753 1.00 65.31 119 TRP A N 1
ATOM 935 C CA . TRP A 1 119 ? -26.206 6.243 7.854 1.00 65.31 119 TRP A CA 1
ATOM 936 C C . TRP A 1 119 ? -26.721 5.770 9.215 1.00 65.31 119 TRP A C 1
ATOM 938 O O . TRP A 1 119 ? -26.021 5.925 10.207 1.00 65.31 119 TRP A O 1
ATOM 948 N N . ASN A 1 120 ? -27.877 5.099 9.263 1.00 77.12 120 ASN A N 1
ATOM 949 C CA . ASN A 1 120 ? -28.337 4.439 10.488 1.00 77.12 120 ASN A CA 1
ATOM 950 C C . ASN A 1 120 ? -27.450 3.235 10.842 1.00 77.12 120 ASN A C 1
ATOM 952 O O . ASN A 1 120 ? -27.202 2.986 12.016 1.00 77.12 120 ASN A O 1
ATOM 956 N N . ILE A 1 121 ? -26.948 2.518 9.830 1.00 83.69 121 ILE A N 1
ATOM 957 C CA . ILE A 1 121 ? -26.043 1.372 10.009 1.00 83.69 121 ILE A CA 1
ATOM 958 C C . ILE A 1 121 ? -24.660 1.841 10.474 1.00 83.69 121 ILE A C 1
ATOM 960 O O . ILE A 1 121 ? -24.032 1.176 11.290 1.00 83.69 121 ILE A O 1
ATOM 964 N N . ALA A 1 122 ? -24.193 3.010 10.023 1.00 83.81 122 ALA A N 1
ATOM 965 C CA . ALA A 1 122 ? -22.891 3.544 10.422 1.00 83.81 122 ALA A CA 1
ATOM 966 C C . ALA A 1 122 ? -22.748 3.696 11.952 1.00 83.81 122 ALA A C 1
ATOM 968 O O . ALA A 1 122 ? -21.689 3.406 12.500 1.00 83.81 122 ALA A O 1
ATOM 969 N N . PHE A 1 123 ? -23.829 4.040 12.665 1.00 89.56 123 PHE A N 1
ATOM 970 C CA . PHE A 1 123 ? -23.830 4.117 14.133 1.00 89.56 123 PHE A CA 1
ATOM 971 C C . PHE A 1 123 ? -23.659 2.765 14.833 1.00 89.56 123 PHE A C 1
ATOM 973 O O . PHE A 1 123 ? -23.303 2.727 16.009 1.00 89.56 123 PHE A O 1
ATOM 980 N N . TRP A 1 124 ? -23.862 1.640 14.145 1.00 92.31 124 TRP A N 1
ATOM 981 C CA . TRP A 1 124 ? -23.667 0.319 14.746 1.00 92.31 124 TRP A CA 1
ATOM 982 C C . TRP A 1 124 ? -22.196 0.064 15.084 1.00 92.31 124 TRP A C 1
ATOM 984 O O . TRP A 1 124 ? -21.906 -0.690 16.012 1.00 92.31 124 TRP A O 1
ATOM 994 N N . LYS A 1 125 ? -21.280 0.795 14.435 1.00 94.38 125 LYS A N 1
ATOM 995 C CA . LYS A 1 125 ? -19.863 0.911 14.802 1.00 94.38 125 LYS A CA 1
ATOM 996 C C . LYS A 1 125 ? -19.641 1.230 16.278 1.00 94.38 125 LYS A C 1
ATOM 998 O O . LYS A 1 125 ? -18.672 0.750 16.852 1.00 94.38 125 LYS A O 1
ATOM 1003 N N . LEU A 1 126 ? -20.534 1.989 16.923 1.00 95.44 126 LEU A N 1
ATOM 1004 C CA . LEU A 1 126 ? -20.375 2.394 18.325 1.00 95.44 126 LEU A CA 1
ATOM 1005 C C . LEU A 1 126 ? -20.288 1.205 19.298 1.00 95.44 126 LEU A C 1
ATOM 1007 O O . LEU A 1 126 ? -19.749 1.363 20.390 1.00 95.44 126 LEU A O 1
ATOM 1011 N N . GLN A 1 127 ? -20.733 0.009 18.899 1.00 95.06 127 GLN A N 1
ATOM 1012 C CA . GLN A 1 127 ? -20.573 -1.222 19.684 1.00 95.06 127 GLN A CA 1
ATOM 1013 C C . GLN A 1 127 ? -19.117 -1.521 20.063 1.00 95.06 127 GLN A C 1
ATOM 1015 O O . GLN A 1 127 ? -18.890 -2.183 21.071 1.00 95.06 127 GLN A O 1
ATOM 1020 N N . ILE A 1 128 ? -18.121 -0.985 19.345 1.00 96.12 128 ILE A N 1
ATOM 1021 C CA . ILE A 1 128 ? -16.712 -1.144 19.738 1.00 96.12 128 ILE A CA 1
ATOM 1022 C C . ILE A 1 128 ? -16.390 -0.632 21.137 1.00 96.12 128 ILE A C 1
ATOM 1024 O O . ILE A 1 128 ? -15.497 -1.164 21.789 1.00 96.12 128 ILE A O 1
ATOM 1028 N N . PHE A 1 129 ? -17.131 0.363 21.625 1.00 97.50 129 PHE A N 1
ATOM 1029 C CA . PHE A 1 129 ? -16.936 0.899 22.968 1.00 97.50 129 PHE A CA 1
ATOM 1030 C C . PHE A 1 129 ? -17.427 -0.055 24.060 1.00 97.50 129 PHE A C 1
ATOM 1032 O O . PHE A 1 129 ? -17.049 0.099 25.217 1.00 97.50 129 PHE A O 1
ATOM 1039 N N . LEU A 1 130 ? -18.222 -1.066 23.706 1.00 96.44 130 LEU A N 1
ATOM 1040 C CA . LEU A 1 130 ? -18.702 -2.078 24.640 1.00 96.44 130 LEU A CA 1
ATOM 1041 C C . LEU A 1 130 ? -17.670 -3.194 24.877 1.00 96.44 130 LEU A C 1
ATOM 1043 O O . LEU A 1 130 ? -17.741 -3.880 25.891 1.00 96.44 130 LEU A O 1
ATOM 1047 N N . HIS A 1 131 ? -16.663 -3.348 24.013 1.00 95.25 131 HIS A N 1
ATOM 1048 C CA . HIS A 1 131 ? -15.617 -4.371 24.144 1.00 95.25 131 HIS A CA 1
ATOM 1049 C C . HIS A 1 131 ? -14.536 -3.992 25.173 1.00 95.25 131 HIS A C 1
ATOM 1051 O O . HIS A 1 131 ? -13.348 -3.906 24.868 1.00 95.25 131 HIS A O 1
ATOM 1057 N N . THR A 1 132 ? -14.957 -3.769 26.422 1.00 96.19 132 THR A N 1
ATOM 1058 C CA . THR A 1 132 ? -14.095 -3.442 27.579 1.00 96.19 132 THR A CA 1
ATOM 1059 C C . THR A 1 132 ? -13.201 -4.602 28.019 1.00 96.19 132 THR A C 1
ATOM 1061 O O . THR A 1 132 ? -12.350 -4.466 28.901 1.00 96.19 132 THR A O 1
ATOM 1064 N N . ASP A 1 133 ? -13.333 -5.754 27.363 1.00 94.50 133 ASP A N 1
ATOM 1065 C CA . ASP A 1 133 ? -12.345 -6.809 27.404 1.00 94.50 133 ASP A CA 1
ATOM 1066 C C . ASP A 1 133 ? -11.074 -6.485 26.593 1.00 94.50 133 ASP A C 1
ATOM 1068 O O . ASP A 1 133 ? -10.121 -7.252 26.639 1.00 94.50 133 ASP A O 1
ATOM 1072 N N . TYR A 1 134 ? -10.971 -5.334 25.940 1.00 96.75 134 TYR A N 1
ATOM 1073 C CA . TYR A 1 134 ? -9.734 -4.864 25.319 1.00 96.75 134 TYR A CA 1
ATOM 1074 C C . TYR A 1 134 ? -9.296 -3.537 25.926 1.00 96.75 134 TYR A C 1
ATOM 1076 O O . TYR A 1 134 ? -10.115 -2.686 26.259 1.00 96.75 134 TYR A O 1
ATOM 1084 N N . ASP A 1 135 ? -7.984 -3.361 26.061 1.00 96.88 135 ASP A N 1
ATOM 1085 C CA . ASP A 1 135 ? -7.403 -2.121 26.579 1.00 96.88 135 ASP A CA 1
ATOM 1086 C C . ASP A 1 135 ? -7.392 -1.032 25.488 1.00 96.88 135 ASP A C 1
ATOM 1088 O O . ASP A 1 135 ? -7.469 0.161 25.782 1.00 96.88 135 ASP A O 1
ATOM 1092 N N . LYS A 1 136 ? -7.325 -1.444 24.214 1.00 98.06 136 LYS A N 1
ATOM 1093 C CA . LYS A 1 136 ? -7.453 -0.574 23.041 1.00 98.06 136 LYS A CA 1
ATOM 1094 C C . LYS A 1 136 ? -7.897 -1.369 21.817 1.00 98.06 136 LYS A C 1
ATOM 1096 O O . LYS A 1 136 ? -7.475 -2.512 21.636 1.00 98.06 136 LYS A O 1
ATOM 1101 N N . ILE A 1 137 ? -8.715 -0.750 20.972 1.00 98.62 137 ILE A N 1
ATOM 1102 C CA . ILE A 1 137 ? -9.188 -1.329 19.711 1.00 98.62 137 ILE A CA 1
ATOM 1103 C C . ILE A 1 137 ? -8.911 -0.352 18.570 1.00 98.62 137 ILE A C 1
ATOM 1105 O O . ILE A 1 137 ? -9.149 0.843 18.722 1.00 98.62 137 ILE A O 1
ATOM 1109 N N . ILE A 1 138 ? -8.446 -0.848 17.423 1.00 98.69 138 ILE A N 1
ATOM 1110 C CA . ILE A 1 138 ? -8.381 -0.065 16.181 1.00 98.69 138 ILE A CA 1
ATOM 1111 C C . ILE A 1 138 ? -9.527 -0.504 15.272 1.00 98.69 138 ILE A C 1
ATOM 1113 O O . ILE A 1 138 ? -9.528 -1.611 14.741 1.00 98.69 138 ILE A O 1
ATOM 1117 N N . TRP A 1 139 ? -10.510 0.371 15.090 1.00 98.56 139 TRP A N 1
ATOM 1118 C CA . TRP A 1 139 ? -11.563 0.195 14.100 1.00 98.56 139 TRP A CA 1
ATOM 1119 C C . TRP A 1 139 ? -11.034 0.421 12.684 1.00 98.56 139 TRP A C 1
ATOM 1121 O O . TRP A 1 139 ? -10.274 1.365 12.470 1.00 98.56 139 TRP A O 1
ATOM 1131 N N . LEU A 1 140 ? -11.502 -0.388 11.732 1.00 98.19 140 LEU A N 1
ATOM 1132 C CA . LEU A 1 140 ? -11.263 -0.273 10.295 1.00 98.19 140 LEU A CA 1
ATOM 1133 C C . LEU A 1 140 ? -12.600 -0.422 9.544 1.00 98.19 140 LEU A C 1
ATOM 1135 O O . LEU A 1 140 ? -13.302 -1.420 9.717 1.00 98.19 140 LEU A O 1
ATOM 1139 N N . ASP A 1 141 ? -12.954 0.539 8.689 1.00 95.06 141 ASP A N 1
ATOM 1140 C CA . ASP A 1 141 ? -14.134 0.427 7.821 1.00 95.06 141 ASP A CA 1
ATOM 1141 C C . ASP A 1 141 ? -13.935 -0.655 6.743 1.00 95.06 141 ASP A C 1
ATOM 1143 O O . ASP A 1 141 ? -12.840 -0.834 6.211 1.00 95.06 141 ASP A O 1
ATOM 1147 N N . GLY A 1 142 ? -14.999 -1.389 6.396 1.00 91.31 142 GLY A N 1
ATOM 1148 C CA . GLY A 1 142 ? -14.947 -2.518 5.449 1.00 91.31 142 GLY A CA 1
ATOM 1149 C C . GLY A 1 142 ? -14.610 -2.145 3.999 1.00 91.31 142 GLY A C 1
ATOM 1150 O O . GLY A 1 142 ? -14.367 -3.020 3.172 1.00 91.31 142 GLY A O 1
ATOM 1151 N N . ASP A 1 143 ? -14.573 -0.854 3.680 1.00 91.56 143 ASP A N 1
ATOM 1152 C CA . ASP A 1 143 ? -14.197 -0.293 2.385 1.00 91.56 143 ASP A CA 1
ATOM 1153 C C . ASP A 1 143 ? -12.785 0.312 2.409 1.00 91.56 143 ASP A C 1
ATOM 1155 O O . ASP A 1 143 ? -12.527 1.363 1.822 1.00 91.56 143 ASP A O 1
ATOM 1159 N N . SER A 1 144 ? -11.852 -0.364 3.075 1.00 95.25 144 SER A N 1
ATOM 1160 C CA . SER A 1 144 ? -10.461 0.066 3.231 1.00 95.25 144 SER A CA 1
ATOM 1161 C C . SER A 1 144 ? -9.456 -1.060 2.954 1.00 95.25 144 SER A C 1
ATOM 1163 O O . SER A 1 144 ? -9.826 -2.213 2.725 1.00 95.25 144 SER A O 1
ATOM 1165 N N . THR A 1 145 ? -8.164 -0.725 2.966 1.00 95.12 145 THR A N 1
ATOM 1166 C CA . THR A 1 145 ? -7.061 -1.697 2.936 1.00 95.12 145 THR A CA 1
ATOM 1167 C C . THR A 1 145 ? -5.895 -1.237 3.808 1.00 95.12 145 THR A C 1
ATOM 1169 O O . THR A 1 145 ? -5.708 -0.039 4.030 1.00 95.12 145 THR A O 1
ATOM 1172 N N . LEU A 1 146 ? -5.071 -2.187 4.252 1.00 95.25 146 LEU A N 1
ATOM 1173 C CA . LEU A 1 146 ? -3.770 -1.917 4.865 1.00 95.25 146 LEU A CA 1
ATOM 1174 C C . LEU A 1 146 ? -2.644 -2.171 3.866 1.00 95.25 146 LEU A C 1
ATOM 1176 O O . LEU A 1 146 ? -2.651 -3.175 3.158 1.00 95.25 146 LEU A O 1
ATOM 1180 N N . TYR A 1 147 ? -1.673 -1.268 3.819 1.00 91.31 147 TYR A N 1
ATOM 1181 C CA . TYR A 1 147 ? -0.455 -1.394 3.021 1.00 91.31 147 TYR A CA 1
ATOM 1182 C C . TYR A 1 147 ? 0.749 -1.828 3.865 1.00 91.31 147 TYR A C 1
ATOM 1184 O O . TYR A 1 147 ? 1.635 -2.530 3.388 1.00 91.31 147 TYR A O 1
ATOM 1192 N N . ARG A 1 148 ? 0.774 -1.427 5.139 1.00 92.00 148 ARG A N 1
ATOM 1193 C CA . ARG A 1 148 ? 1.815 -1.767 6.119 1.00 92.00 148 ARG A CA 1
ATOM 1194 C C . ARG A 1 148 ? 1.207 -1.819 7.518 1.00 92.00 148 ARG A C 1
ATOM 1196 O O . ARG A 1 148 ? 0.110 -1.306 7.730 1.00 92.00 148 ARG A O 1
ATOM 1203 N N . SER A 1 149 ? 1.923 -2.439 8.454 1.00 95.00 149 SER A N 1
ATOM 1204 C CA . SER A 1 149 ? 1.479 -2.545 9.846 1.00 95.00 149 SER A CA 1
ATOM 1205 C C . SER A 1 149 ? 1.206 -1.173 10.464 1.00 95.00 149 SER A C 1
ATOM 1207 O O . SER A 1 149 ? 1.962 -0.217 10.256 1.00 95.00 149 SER A O 1
ATOM 1209 N N . VAL A 1 150 ? 0.144 -1.105 11.263 1.00 96.31 150 VAL A N 1
ATOM 1210 C CA . VAL A 1 150 ? -0.216 0.057 12.085 1.00 96.31 150 VAL A CA 1
ATOM 1211 C C . VAL A 1 150 ? -0.282 -0.296 13.573 1.00 96.31 150 VAL A C 1
ATOM 1213 O O . VAL A 1 150 ? -0.837 0.463 14.361 1.00 96.31 150 VAL A O 1
ATOM 1216 N N . ASP A 1 151 ? 0.333 -1.411 13.983 1.00 97.31 151 ASP A N 1
ATOM 1217 C CA . ASP A 1 151 ? 0.301 -1.900 15.371 1.00 97.31 151 ASP A CA 1
ATOM 1218 C C . ASP A 1 151 ? 0.848 -0.879 16.376 1.00 97.31 151 ASP A C 1
ATOM 1220 O O . ASP A 1 151 ? 0.397 -0.804 17.518 1.00 97.31 151 ASP A O 1
ATOM 1224 N N . TRP A 1 152 ? 1.774 -0.022 15.943 1.00 95.62 152 TRP A N 1
ATOM 1225 C CA . TRP A 1 152 ? 2.315 1.057 16.767 1.00 95.62 152 TRP A CA 1
ATOM 1226 C C . TRP A 1 152 ? 1.239 2.046 17.256 1.00 95.62 152 TRP A C 1
ATOM 1228 O O . TRP A 1 152 ? 1.428 2.670 18.300 1.00 95.62 152 TRP A O 1
ATOM 1238 N N . ILE A 1 153 ? 0.085 2.143 16.579 1.00 96.88 153 ILE A N 1
ATOM 1239 C CA . ILE A 1 153 ? -1.061 2.956 17.018 1.00 96.88 153 ILE A CA 1
ATOM 1240 C C . ILE A 1 153 ? -1.617 2.455 18.362 1.00 96.88 153 ILE A C 1
ATOM 1242 O O . ILE A 1 153 ? -2.108 3.261 19.160 1.00 96.88 153 ILE A O 1
ATOM 1246 N N . PHE A 1 154 ? -1.495 1.158 18.680 1.00 97.19 154 PHE A N 1
ATOM 1247 C CA . PHE A 1 154 ? -1.921 0.635 19.983 1.00 97.19 154 PHE A CA 1
ATOM 1248 C C . PHE A 1 154 ? -1.134 1.243 21.152 1.00 97.19 154 PHE A C 1
ATOM 1250 O O . PHE A 1 154 ? -1.648 1.345 22.270 1.00 97.19 154 PHE A O 1
ATOM 1257 N N . HIS A 1 155 ? 0.085 1.713 20.893 1.00 95.19 155 HIS A N 1
ATOM 1258 C CA . HIS A 1 155 ? 0.973 2.284 21.901 1.00 95.19 155 HIS A CA 1
ATOM 1259 C C . HIS A 1 155 ? 0.860 3.808 22.035 1.00 95.19 155 HIS A C 1
ATOM 1261 O O . HIS A 1 155 ? 1.495 4.378 22.915 1.00 95.19 155 HIS A O 1
ATOM 1267 N N . LEU A 1 156 ? 0.044 4.476 21.212 1.00 94.25 156 LEU A N 1
ATOM 1268 C CA . LEU A 1 156 ? -0.177 5.918 21.330 1.00 94.25 156 LEU A CA 1
ATOM 1269 C C . LEU A 1 156 ? -1.134 6.251 22.473 1.00 94.25 156 LEU A C 1
ATOM 1271 O O . LEU A 1 156 ? -2.166 5.600 22.621 1.00 94.25 156 LEU A O 1
ATOM 1275 N N . ASP A 1 157 ? -0.861 7.306 23.231 1.00 94.69 157 ASP A N 1
ATOM 1276 C CA . ASP A 1 157 ? -1.780 7.770 24.271 1.00 94.69 157 ASP A CA 1
ATOM 1277 C C . ASP A 1 157 ? -3.060 8.376 23.681 1.00 94.69 157 ASP A C 1
ATOM 1279 O O . ASP A 1 157 ? -3.039 9.093 22.679 1.00 94.69 157 ASP A O 1
ATOM 1283 N N . GLY A 1 158 ? -4.195 8.111 24.330 1.00 95.12 158 GLY A N 1
ATOM 1284 C CA . GLY A 1 158 ? -5.501 8.613 23.904 1.00 95.12 158 GLY A CA 1
ATOM 1285 C C . GLY A 1 158 ? -6.064 7.927 22.654 1.00 95.12 158 GLY A C 1
ATOM 1286 O O . GLY A 1 158 ? -5.711 6.795 22.322 1.00 95.12 158 GLY A O 1
ATOM 1287 N N . MET A 1 159 ? -6.994 8.618 21.993 1.00 97.62 159 MET A N 1
ATOM 1288 C CA . MET A 1 159 ? -7.681 8.150 20.786 1.00 97.62 159 MET A CA 1
ATOM 1289 C C . MET A 1 159 ? -7.130 8.842 19.547 1.00 97.62 159 MET A C 1
ATOM 1291 O O . MET A 1 159 ? -6.742 10.009 19.611 1.00 97.62 159 MET A O 1
ATOM 1295 N N . TRP A 1 160 ? -7.135 8.135 18.420 1.00 98.19 160 TRP A N 1
ATOM 1296 C CA . TRP A 1 160 ? -6.559 8.608 17.160 1.00 98.19 160 TRP A CA 1
ATOM 1297 C C . TRP A 1 160 ? -7.463 8.247 15.992 1.00 98.19 160 TRP A C 1
ATOM 1299 O O . TRP A 1 160 ? -7.993 7.144 15.960 1.00 98.19 160 TRP A O 1
ATOM 1309 N N . GLY A 1 161 ? -7.629 9.143 15.028 1.00 97.12 161 GLY A N 1
ATOM 1310 C CA . GLY A 1 161 ? -8.435 8.901 13.837 1.00 97.12 161 GLY A CA 1
ATOM 1311 C C . GLY A 1 161 ? -7.825 9.519 12.589 1.00 97.12 161 GLY A C 1
ATOM 1312 O O . GLY A 1 161 ? -6.950 10.386 12.661 1.00 97.12 161 GLY A O 1
ATOM 1313 N N . GLN A 1 162 ? -8.297 9.070 11.431 1.00 96.12 162 GLN A N 1
ATOM 1314 C CA . GLN A 1 162 ? -7.937 9.686 10.158 1.00 96.12 162 GLN A CA 1
ATOM 1315 C C . GLN A 1 162 ? -8.467 11.122 10.092 1.00 96.12 162 GLN A C 1
ATOM 1317 O O . GLN A 1 162 ? -9.534 11.437 10.620 1.00 96.12 162 GLN A O 1
ATOM 1322 N N . ARG A 1 163 ? -7.765 11.995 9.375 1.00 93.69 163 ARG A N 1
ATOM 1323 C CA . ARG A 1 163 ? -8.319 13.276 8.940 1.00 93.69 163 ARG A CA 1
ATOM 1324 C C . ARG A 1 163 ? -9.378 13.065 7.848 1.00 93.69 163 ARG A C 1
ATOM 1326 O O . ARG A 1 163 ? -9.167 12.295 6.910 1.00 93.69 163 ARG A O 1
ATOM 1333 N N . ASP A 1 164 ? -10.502 13.774 7.929 1.00 92.19 164 ASP A N 1
ATOM 1334 C CA . ASP A 1 164 ? -11.521 13.775 6.871 1.00 92.19 164 ASP A CA 1
ATOM 1335 C C . ASP A 1 164 ? -11.108 14.664 5.693 1.00 92.19 164 ASP A C 1
ATOM 1337 O O . ASP A 1 164 ? -11.688 15.714 5.425 1.00 92.19 164 ASP A O 1
ATOM 1341 N N . ASP A 1 165 ? -10.031 14.259 5.022 1.00 88.81 165 ASP A N 1
ATOM 1342 C CA . ASP A 1 165 ? -9.439 14.980 3.906 1.00 88.81 165 ASP A CA 1
ATOM 1343 C C . ASP A 1 165 ? -9.796 14.397 2.542 1.00 88.81 165 ASP A C 1
ATOM 1345 O O . ASP A 1 165 ? -8.935 14.083 1.725 1.00 88.81 165 ASP A O 1
ATOM 1349 N N . TRP A 1 166 ? -11.100 14.275 2.278 1.00 85.06 166 TRP A N 1
ATOM 1350 C CA . TRP A 1 166 ? -11.629 13.724 1.025 1.00 85.06 166 TRP A CA 1
ATOM 1351 C C . TRP A 1 166 ? -11.050 14.386 -0.239 1.00 85.06 166 TRP A C 1
ATOM 1353 O O . TRP A 1 166 ? -10.906 13.739 -1.277 1.00 85.06 166 TRP A O 1
ATOM 1363 N N . PHE A 1 167 ? -10.722 15.677 -0.149 1.00 84.19 167 PHE A N 1
ATOM 1364 C CA . PHE A 1 167 ? -10.221 16.501 -1.252 1.00 84.19 167 PHE A CA 1
ATOM 1365 C C . PHE A 1 167 ? -8.717 16.780 -1.187 1.00 84.19 167 PHE A C 1
ATOM 1367 O O . PHE A 1 167 ? -8.240 17.641 -1.927 1.00 84.19 167 PHE A O 1
ATOM 1374 N N . CYS A 1 168 ? -7.988 16.084 -0.313 1.00 84.94 168 CYS A N 1
ATOM 1375 C CA . CYS A 1 168 ? -6.529 16.125 -0.253 1.00 84.94 168 CYS A CA 1
ATOM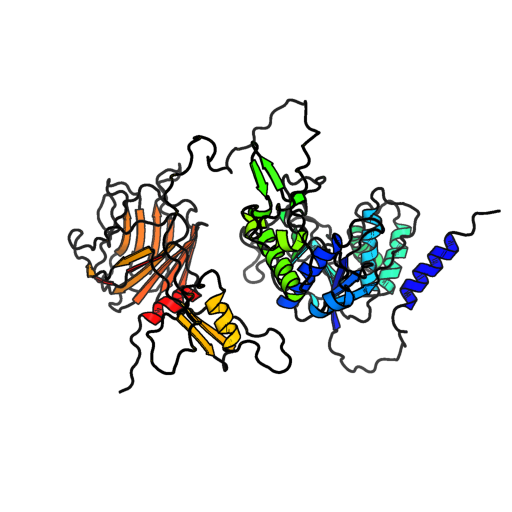 1376 C C . CYS A 1 168 ? -5.960 17.543 -0.027 1.00 84.94 168 CYS A C 1
ATOM 1378 O O . CYS A 1 168 ? -4.967 17.944 -0.637 1.00 84.94 168 CYS A O 1
ATOM 1380 N N . LYS A 1 169 ? -6.638 18.341 0.807 1.00 83.81 169 LYS A N 1
ATOM 1381 C CA . LYS A 1 169 ? -6.305 19.737 1.135 1.00 83.81 169 LYS A CA 1
ATOM 1382 C C . LYS A 1 169 ? -5.331 19.871 2.305 1.00 83.81 169 LYS A C 1
ATOM 1384 O O . LYS A 1 169 ? -4.825 20.966 2.538 1.00 83.81 169 LYS A O 1
ATOM 1389 N N . LEU A 1 170 ? -5.113 18.800 3.064 1.00 77.75 170 LEU A N 1
ATOM 1390 C CA . LEU A 1 170 ? -4.164 18.656 4.174 1.00 77.75 170 LEU A CA 1
ATOM 1391 C C . LEU A 1 170 ? -4.407 19.590 5.376 1.00 77.75 170 LEU A C 1
ATOM 1393 O O . LEU A 1 170 ? -3.628 19.621 6.323 1.00 77.75 170 LEU A O 1
ATOM 1397 N N . ASN A 1 171 ? -5.511 20.343 5.375 1.00 80.62 171 ASN A N 1
ATOM 1398 C CA . ASN A 1 171 ? -5.866 21.318 6.413 1.00 80.62 171 ASN A CA 1
ATOM 1399 C C . ASN A 1 171 ? -7.228 21.047 7.075 1.00 80.62 171 ASN A C 1
ATOM 1401 O O . ASN A 1 171 ? -7.785 21.919 7.742 1.00 80.62 171 ASN A O 1
ATOM 1405 N N . GLN A 1 172 ? -7.796 19.859 6.867 1.00 87.31 172 GLN A N 1
ATOM 1406 C CA . GLN A 1 172 ? -9.110 19.512 7.404 1.00 87.31 172 GLN A CA 1
ATOM 1407 C C . GLN A 1 172 ? -9.051 19.292 8.917 1.00 87.31 172 GLN A C 1
ATOM 1409 O O . GLN A 1 172 ? -8.149 18.637 9.428 1.00 87.31 172 GLN A O 1
ATOM 1414 N N . THR A 1 173 ? -10.022 19.835 9.644 1.00 89.06 173 THR A N 1
ATOM 1415 C CA . THR A 1 173 ? -10.071 19.808 11.119 1.00 89.06 173 THR A CA 1
ATOM 1416 C C . THR A 1 173 ? -11.061 18.793 11.678 1.00 89.06 173 THR A C 1
ATOM 1418 O O . THR A 1 173 ? -11.260 18.741 12.890 1.00 89.06 173 THR A O 1
ATOM 1421 N N . LYS A 1 174 ? -11.684 18.006 10.800 1.00 91.62 174 LYS A N 1
ATOM 1422 C CA . LYS A 1 174 ? -12.667 16.981 11.146 1.00 91.62 174 LYS A CA 1
ATOM 1423 C C . LYS A 1 174 ? -12.041 15.602 11.060 1.00 91.62 174 LYS A C 1
ATOM 1425 O O . LYS A 1 174 ? -11.162 15.375 10.223 1.00 91.62 174 LYS A O 1
ATOM 1430 N N . ILE A 1 175 ? -12.500 14.691 11.910 1.00 94.19 175 ILE A N 1
ATOM 1431 C CA . ILE A 1 175 ? -12.078 13.289 11.844 1.00 94.19 175 ILE A CA 1
ATOM 1432 C C . ILE A 1 175 ? -12.911 12.534 10.811 1.00 94.19 175 ILE A C 1
ATOM 1434 O O . ILE A 1 175 ? -14.100 12.800 10.641 1.00 94.19 175 ILE A O 1
ATOM 1438 N N . CYS A 1 176 ? -12.287 11.550 10.180 1.00 94.75 176 CYS A N 1
ATOM 1439 C CA . CYS A 1 176 ? -12.947 10.465 9.480 1.00 94.75 176 CYS A CA 1
ATOM 1440 C C . CYS A 1 176 ? -12.815 9.199 10.338 1.00 94.75 176 CYS A C 1
ATOM 1442 O O . CYS A 1 176 ? -11.720 8.861 10.785 1.00 94.75 176 CYS A O 1
ATOM 1444 N N . SER A 1 177 ? -13.924 8.490 10.561 1.00 94.69 177 SER A N 1
ATOM 1445 C CA . SER A 1 177 ? -13.965 7.257 11.364 1.00 94.69 177 SER A CA 1
ATOM 1446 C C . SER A 1 177 ? -13.624 5.990 10.560 1.00 94.69 177 SER A C 1
ATOM 1448 O O . SER A 1 177 ? -13.920 4.887 11.024 1.00 94.69 177 SER A O 1
ATOM 1450 N N . GLY A 1 178 ? -13.004 6.145 9.380 1.00 94.94 178 GLY A N 1
ATOM 1451 C CA . GLY A 1 178 ? -12.526 5.045 8.534 1.00 94.94 178 GLY A CA 1
ATOM 1452 C C . GLY A 1 178 ? -11.472 4.184 9.222 1.00 94.94 178 GLY A C 1
ATOM 1453 O O . GLY A 1 178 ? -11.528 2.961 9.153 1.00 94.94 178 GLY A O 1
ATOM 1454 N N . ILE A 1 179 ? -10.567 4.833 9.956 1.00 98.19 179 ILE A N 1
ATOM 1455 C CA . ILE A 1 179 ? -9.729 4.210 10.980 1.00 98.19 179 ILE A CA 1
ATOM 1456 C C . ILE A 1 179 ? -9.863 5.006 12.274 1.00 98.19 179 ILE A C 1
ATOM 1458 O O . ILE A 1 179 ? -9.806 6.239 12.258 1.00 98.19 179 ILE A O 1
ATOM 1462 N N . LEU A 1 180 ? -10.056 4.304 13.390 1.00 98.00 180 LEU A N 1
ATOM 1463 C CA . LEU A 1 180 ? -10.216 4.924 14.703 1.00 98.00 180 LEU A CA 1
ATOM 1464 C C . LEU A 1 180 ? -9.632 4.034 15.806 1.00 98.00 180 LEU A C 1
ATOM 1466 O O . LEU A 1 180 ? -10.135 2.949 16.071 1.00 98.00 180 LEU A O 1
ATOM 1470 N N . SER A 1 181 ? -8.599 4.518 16.485 1.00 98.12 181 SER A N 1
ATOM 1471 C CA . SER A 1 181 ? -8.079 3.951 17.727 1.00 98.12 181 SER A CA 1
ATOM 1472 C C . SER A 1 181 ? -8.929 4.426 18.902 1.00 98.12 181 SER A C 1
ATOM 1474 O O . SER A 1 181 ? -9.020 5.632 19.161 1.00 98.12 181 SER A O 1
ATOM 1476 N N . VAL A 1 182 ? -9.564 3.484 19.597 1.00 98.00 182 VAL A N 1
ATOM 1477 C CA . VAL A 1 182 ? -10.490 3.729 20.706 1.00 98.00 182 VAL A CA 1
ATOM 1478 C C . VAL A 1 182 ? -10.027 3.042 21.981 1.00 98.00 182 VAL A C 1
ATOM 1480 O O . VAL A 1 182 ? -9.448 1.957 21.946 1.00 98.00 182 VAL A O 1
ATOM 1483 N N . ILE A 1 183 ? -10.352 3.655 23.116 1.00 98.06 183 ILE A N 1
ATOM 1484 C CA . ILE A 1 183 ? -10.298 3.012 24.430 1.00 98.06 183 ILE A CA 1
ATOM 1485 C C . ILE A 1 183 ? -11.742 2.616 24.762 1.00 98.06 183 ILE A C 1
ATOM 1487 O O . ILE A 1 183 ? -12.561 3.517 24.970 1.00 98.06 183 ILE A O 1
ATOM 1491 N N . PRO A 1 184 ? -12.096 1.317 24.746 1.00 97.88 184 PRO A N 1
ATOM 1492 C CA . PRO A 1 184 ? -13.466 0.889 25.004 1.00 97.88 184 PRO A CA 1
ATOM 1493 C C . PRO A 1 184 ? -13.947 1.314 26.396 1.00 97.88 184 PRO A C 1
ATOM 1495 O O . PRO A 1 184 ? -13.221 1.204 27.383 1.00 97.88 184 PRO A O 1
ATOM 1498 N N . SER A 1 185 ? -15.176 1.819 26.472 1.00 97.62 185 SER A N 1
ATOM 1499 C CA . SER A 1 185 ? -15.775 2.386 27.678 1.00 97.62 185 SER A CA 1
ATOM 1500 C C . SER A 1 185 ? -17.298 2.384 27.539 1.00 97.62 185 SER A C 1
ATOM 1502 O O . SER A 1 185 ? -17.856 3.044 26.659 1.00 97.62 185 SER A O 1
ATOM 1504 N N . VAL A 1 186 ? -17.979 1.642 28.420 1.00 97.00 186 VAL A N 1
ATOM 1505 C CA . VAL A 1 186 ? -19.453 1.599 28.464 1.00 97.00 186 VAL A CA 1
ATOM 1506 C C . VAL A 1 186 ? -20.023 2.989 28.759 1.00 97.00 186 VAL A C 1
ATOM 1508 O O . VAL A 1 186 ? -21.021 3.380 28.157 1.00 97.00 186 VAL A O 1
ATOM 1511 N N . ASP A 1 187 ? -19.349 3.764 29.611 1.00 97.56 187 ASP A N 1
ATOM 1512 C CA . ASP A 1 187 ? -19.747 5.136 29.932 1.00 97.56 187 ASP A CA 1
ATOM 1513 C C . ASP A 1 187 ? -19.655 6.052 28.708 1.00 97.56 187 ASP A C 1
ATOM 1515 O O . ASP A 1 187 ? -20.531 6.890 28.503 1.00 97.56 187 ASP A O 1
ATOM 1519 N N . ASP A 1 188 ? -18.635 5.875 27.861 1.00 97.81 188 ASP A N 1
ATOM 1520 C CA . ASP A 1 188 ? -18.510 6.655 26.628 1.00 97.81 188 ASP A CA 1
ATOM 1521 C C . ASP A 1 188 ? -19.524 6.224 25.567 1.00 97.81 188 ASP A C 1
ATOM 1523 O O . ASP A 1 188 ? -20.067 7.078 24.866 1.00 97.81 188 ASP A O 1
ATOM 1527 N N . PHE A 1 189 ? -19.849 4.931 25.481 1.00 97.06 189 PHE A N 1
ATOM 1528 C CA . PHE A 1 189 ? -20.952 4.451 24.647 1.00 97.06 189 PHE A CA 1
ATOM 1529 C C . PHE A 1 189 ? -22.281 5.110 25.044 1.00 97.06 189 PHE A C 1
ATOM 1531 O O . PHE A 1 189 ? -22.942 5.744 24.216 1.00 97.06 189 PHE A O 1
ATOM 1538 N N . ASP A 1 190 ? -22.648 5.023 26.323 1.00 95.81 190 ASP A N 1
ATOM 1539 C CA . ASP A 1 190 ? -23.886 5.598 26.850 1.00 95.81 190 ASP A CA 1
ATOM 1540 C C . ASP A 1 190 ? -23.890 7.130 26.760 1.00 95.81 190 ASP A C 1
ATOM 1542 O O . ASP A 1 190 ? -24.903 7.745 26.405 1.00 95.81 190 ASP A O 1
ATOM 1546 N N . GLY A 1 191 ? -22.744 7.753 27.030 1.00 96.19 191 GLY A N 1
ATOM 1547 C CA . GLY A 1 191 ? -22.523 9.185 26.901 1.00 96.19 191 GLY A CA 1
ATOM 1548 C C . GLY A 1 191 ? -22.745 9.678 25.473 1.00 96.19 191 GLY A C 1
ATOM 1549 O O . GLY A 1 191 ? -23.439 10.680 25.284 1.00 96.19 191 GLY A O 1
ATOM 1550 N N . MET A 1 192 ? -22.237 8.958 24.468 1.00 95.50 192 MET A N 1
ATOM 1551 C CA . MET A 1 192 ? -22.466 9.277 23.056 1.00 95.50 192 MET A CA 1
ATOM 1552 C C . MET A 1 192 ? -23.938 9.155 22.672 1.00 95.50 192 MET A C 1
ATOM 1554 O O . MET A 1 192 ? -24.457 10.055 22.013 1.00 95.50 192 MET A O 1
ATOM 1558 N N . LEU A 1 193 ? -24.638 8.099 23.100 1.00 92.81 193 LEU A N 1
ATOM 1559 C CA . LEU A 1 193 ? -26.070 7.958 22.817 1.00 92.81 193 LEU A CA 1
ATOM 1560 C C . LEU A 1 193 ? -26.871 9.094 23.457 1.00 92.81 193 LEU A C 1
ATOM 1562 O O . LEU A 1 193 ? -27.656 9.762 22.784 1.00 92.81 193 LEU A O 1
ATOM 1566 N N . LYS A 1 194 ? -26.627 9.385 24.738 1.00 93.31 194 LYS A N 1
ATOM 1567 C CA . LYS A 1 194 ? -27.276 10.499 25.438 1.00 93.31 194 LYS A CA 1
ATOM 1568 C C . LYS A 1 194 ? -26.999 11.833 24.748 1.00 93.31 194 LYS A C 1
ATOM 1570 O O . LYS A 1 194 ? -27.926 12.616 24.543 1.00 93.31 194 LYS A O 1
ATOM 1575 N N . TYR A 1 195 ? -25.745 12.084 24.377 1.00 93.56 195 TYR A N 1
ATOM 1576 C CA . TYR A 1 195 ? -25.347 13.309 23.696 1.00 93.56 195 TYR A CA 1
ATOM 1577 C C . TYR A 1 195 ? -26.009 13.429 22.323 1.00 93.56 195 TYR A C 1
ATOM 1579 O O . TYR A 1 195 ? -26.535 14.492 22.008 1.00 93.56 195 TYR A O 1
ATOM 1587 N N . ALA A 1 196 ? -26.091 12.342 21.551 1.00 90.56 196 ALA A N 1
ATOM 1588 C CA . ALA A 1 196 ? -26.795 12.323 20.272 1.00 90.56 196 ALA A CA 1
ATOM 1589 C C . ALA A 1 196 ? -28.263 12.754 20.406 1.00 90.56 196 ALA A C 1
ATOM 1591 O O . ALA A 1 196 ? -28.741 13.553 19.604 1.00 90.56 196 ALA A O 1
ATOM 1592 N N . GLY A 1 197 ? -28.951 12.307 21.462 1.00 88.19 197 GLY A N 1
ATOM 1593 C CA . GLY A 1 197 ? -30.325 12.725 21.754 1.00 88.19 197 GLY A CA 1
ATOM 1594 C C . GLY A 1 197 ? -30.453 14.207 22.124 1.00 88.19 197 GLY A C 1
ATOM 1595 O O . GLY A 1 197 ? -31.498 14.806 21.883 1.00 88.19 197 GLY A O 1
ATOM 1596 N N . GLN A 1 198 ? -29.397 14.812 22.677 1.00 89.56 198 GLN A N 1
ATOM 1597 C CA . GLN A 1 198 ? -29.348 16.244 22.992 1.00 89.56 198 GLN A CA 1
ATOM 1598 C C . GLN A 1 198 ? -29.074 17.098 21.753 1.00 89.56 198 GLN A C 1
ATOM 1600 O O . GLN A 1 198 ? -29.691 18.148 21.587 1.00 89.56 198 GLN A O 1
ATOM 1605 N N . VAL A 1 199 ? -28.141 16.675 20.893 1.00 86.75 199 VAL A N 1
ATOM 1606 C CA . VAL A 1 199 ? -27.772 17.448 19.697 1.00 86.75 199 VAL A CA 1
ATOM 1607 C C . VAL A 1 199 ? -28.736 17.244 18.528 1.00 86.75 199 VAL A C 1
ATOM 1609 O O . VAL A 1 199 ? -28.865 18.135 17.688 1.00 86.75 199 VAL A O 1
ATOM 1612 N N . GLY A 1 200 ? -29.430 16.104 18.476 1.00 83.44 200 GLY A N 1
ATOM 1613 C CA . GLY A 1 200 ? -30.489 15.811 17.514 1.00 83.44 200 GLY A CA 1
ATOM 1614 C C . GLY A 1 200 ? -30.088 16.115 16.069 1.00 83.44 200 GLY A C 1
ATOM 1615 O O . GLY A 1 200 ? -29.085 15.611 15.564 1.00 83.44 200 GLY A O 1
ATOM 1616 N N . SER A 1 201 ? -30.860 16.985 15.413 1.00 78.62 201 SER A N 1
ATOM 1617 C CA . SER A 1 201 ? -30.693 17.366 14.004 1.00 78.62 201 SER A CA 1
ATOM 1618 C C . SER A 1 201 ? -29.393 18.111 13.674 1.00 78.62 201 SER A C 1
ATOM 1620 O O . SER A 1 201 ? -29.121 18.351 12.501 1.00 78.62 201 SER A O 1
ATOM 1622 N N . MET A 1 202 ? -28.590 18.509 14.669 1.00 81.19 202 MET A N 1
ATOM 1623 C CA . MET A 1 202 ? -27.268 19.105 14.424 1.00 81.19 202 MET A CA 1
ATOM 1624 C C . MET A 1 202 ? -26.238 18.073 13.943 1.00 81.19 202 MET A C 1
ATOM 1626 O O . MET A 1 202 ? -25.226 18.438 13.333 1.00 81.19 202 MET A O 1
ATOM 1630 N N . LEU A 1 203 ? -26.489 16.784 14.189 1.00 81.12 203 LEU A N 1
ATOM 1631 C CA . LEU A 1 203 ? -25.733 15.716 13.555 1.00 81.12 203 LEU A CA 1
ATOM 1632 C C . LEU A 1 203 ? -26.164 15.653 12.086 1.00 81.12 203 LEU A C 1
ATOM 1634 O O . LEU A 1 203 ? -27.311 15.361 11.774 1.00 81.12 203 LEU A O 1
ATOM 1638 N N . THR A 1 204 ? -25.235 15.942 11.180 1.00 79.81 204 THR A N 1
ATOM 1639 C CA . THR A 1 204 ? -25.440 15.941 9.720 1.00 79.81 204 THR A CA 1
ATOM 1640 C C . THR A 1 204 ? -24.422 15.070 8.982 1.00 79.81 204 THR A C 1
ATOM 1642 O O . THR A 1 204 ? -24.627 14.751 7.815 1.00 79.81 204 THR A O 1
ATOM 1645 N N . LEU A 1 205 ? -23.351 14.647 9.662 1.00 76.81 205 LEU A N 1
ATOM 1646 C CA . LEU A 1 205 ? -22.218 13.906 9.099 1.00 76.81 205 LEU A CA 1
ATOM 1647 C C . LEU A 1 205 ? -22.026 12.529 9.769 1.00 76.81 205 LEU A C 1
ATOM 1649 O O . LEU A 1 205 ? -20.915 12.014 9.821 1.00 76.81 205 LEU A O 1
ATOM 1653 N N . GLY A 1 206 ? -23.102 11.935 10.295 1.00 85.31 206 GLY A N 1
ATOM 1654 C CA . GLY A 1 206 ? -23.107 10.551 10.786 1.00 85.31 206 GLY A CA 1
ATOM 1655 C C . GLY A 1 206 ? -22.289 10.295 12.060 1.00 85.31 206 GLY A C 1
ATOM 1656 O O . GLY A 1 206 ? -22.171 11.153 12.939 1.00 85.31 206 GLY A O 1
ATOM 1657 N N . ASP A 1 207 ? -21.753 9.077 12.165 1.00 88.25 207 ASP A N 1
ATOM 1658 C CA . ASP A 1 207 ? -21.033 8.550 13.330 1.00 88.25 207 ASP A CA 1
ATOM 1659 C C . ASP A 1 207 ? -19.742 9.324 13.628 1.00 88.25 207 ASP A C 1
ATOM 1661 O O . ASP A 1 207 ? -19.494 9.662 14.786 1.00 88.25 207 ASP A O 1
ATOM 1665 N N . GLN A 1 208 ? -18.958 9.681 12.603 1.00 92.19 208 GLN A N 1
ATOM 1666 C CA . GLN A 1 208 ? -17.694 10.409 12.786 1.00 92.19 208 GLN A CA 1
ATOM 1667 C C . GLN A 1 208 ? -17.892 11.756 13.500 1.00 92.19 208 GLN A C 1
ATOM 1669 O O . GLN A 1 208 ? -17.118 12.099 14.393 1.00 92.19 208 GLN A O 1
ATOM 1674 N N . GLN A 1 209 ? -18.957 12.497 13.170 1.00 91.50 209 GLN A N 1
ATOM 1675 C CA . GLN A 1 209 ? -19.252 13.781 13.809 1.00 91.50 209 GLN A CA 1
ATOM 1676 C C . GLN A 1 209 ? -19.703 13.598 15.255 1.00 91.50 209 GLN A C 1
ATOM 1678 O O . GLN A 1 209 ? -19.294 14.376 16.117 1.00 91.50 209 GLN A O 1
ATOM 1683 N N . LEU A 1 210 ? -20.532 12.586 15.528 1.00 93.25 210 LEU A N 1
ATOM 1684 C CA . LEU A 1 210 ? -20.958 12.290 16.892 1.00 93.25 210 LEU A CA 1
ATOM 1685 C C . LEU A 1 210 ? -19.752 11.973 17.781 1.00 93.25 210 LEU A C 1
ATOM 1687 O O . LEU A 1 210 ? -19.623 12.562 18.854 1.00 93.25 210 LEU A O 1
ATOM 1691 N N . ILE A 1 211 ? -18.864 11.093 17.312 1.00 95.94 211 ILE A N 1
ATOM 1692 C CA . ILE A 1 211 ? -17.639 10.713 18.024 1.00 95.94 211 ILE A CA 1
ATOM 1693 C C . ILE A 1 211 ? -16.783 11.960 18.279 1.00 95.94 211 ILE A C 1
ATOM 1695 O O . ILE A 1 211 ? -16.429 12.237 19.424 1.00 95.94 211 ILE A O 1
ATOM 1699 N N . GLU A 1 212 ? -16.508 12.766 17.247 1.00 95.19 212 GLU A N 1
ATOM 1700 C CA . GLU A 1 212 ? -15.699 13.984 17.385 1.00 95.19 212 GLU A CA 1
ATOM 1701 C C . GLU A 1 212 ? -16.280 14.952 18.422 1.00 95.19 212 GLU A C 1
ATOM 1703 O O . GLU A 1 212 ? -15.574 15.422 19.319 1.00 95.19 212 GLU A O 1
ATOM 1708 N N . MET A 1 213 ? -17.577 15.253 18.305 1.00 94.94 213 MET A N 1
ATOM 1709 C CA . MET A 1 213 ? -18.243 16.234 19.154 1.00 94.94 213 MET A CA 1
ATOM 1710 C C . MET A 1 213 ? -18.358 15.748 20.599 1.00 94.94 213 MET A C 1
ATOM 1712 O O . MET A 1 213 ? -18.078 16.524 21.512 1.00 94.94 213 MET A O 1
ATOM 1716 N N . TYR A 1 214 ? -18.720 14.482 20.827 1.00 97.31 214 TYR A N 1
ATOM 1717 C CA . TYR A 1 214 ? -18.805 13.919 22.174 1.00 97.31 214 TYR A CA 1
ATOM 1718 C C . TYR A 1 214 ? -17.444 13.970 22.876 1.00 97.31 214 TYR A C 1
ATOM 1720 O O . TYR A 1 214 ? -17.329 14.528 23.972 1.00 97.31 214 TYR A O 1
ATOM 1728 N N . PHE A 1 215 ? -16.389 13.476 22.225 1.00 97.75 215 PHE A N 1
ATOM 1729 C CA . PHE A 1 215 ? -15.061 13.422 22.832 1.00 97.75 215 PHE A CA 1
ATOM 1730 C C . PHE A 1 215 ? -14.447 14.811 23.046 1.00 97.75 215 PHE A C 1
ATOM 1732 O O . PHE A 1 215 ? -13.777 15.047 24.055 1.00 97.75 215 PHE A O 1
ATOM 1739 N N . ARG A 1 216 ? -14.735 15.775 22.163 1.00 96.31 216 ARG A N 1
ATOM 1740 C CA . ARG A 1 216 ? -14.304 17.170 22.331 1.00 96.31 216 ARG A CA 1
ATOM 1741 C C . ARG A 1 216 ? -15.087 17.901 23.426 1.00 96.31 216 ARG A C 1
ATOM 1743 O O . ARG A 1 216 ? -14.492 18.598 24.249 1.00 96.31 216 ARG A O 1
ATOM 1750 N N . HIS A 1 217 ? -16.414 17.793 23.433 1.00 96.06 217 HIS A N 1
ATOM 1751 C CA . HIS A 1 217 ? -17.269 18.674 24.234 1.00 96.06 217 HIS A CA 1
ATOM 1752 C C . HIS A 1 217 ? -17.732 18.062 25.552 1.00 96.06 217 HIS A C 1
ATOM 1754 O O . HIS A 1 217 ? -17.851 18.811 26.523 1.00 96.06 217 HIS A O 1
ATOM 1760 N N . VAL A 1 218 ? -17.950 16.749 25.603 1.00 97.44 218 VAL A N 1
ATOM 1761 C CA . VAL A 1 218 ? -18.474 16.047 26.782 1.00 97.44 218 VAL A CA 1
ATOM 1762 C C . VAL A 1 218 ? -17.345 15.356 27.536 1.00 97.44 218 VAL A C 1
ATOM 1764 O O . VAL A 1 218 ? -17.064 15.740 28.667 1.00 97.44 218 VAL A O 1
ATOM 1767 N N . ALA A 1 219 ? -16.636 14.418 26.899 1.00 96.88 219 ALA A N 1
ATOM 1768 C CA . ALA A 1 219 ? -15.582 13.645 27.564 1.00 96.88 219 ALA A CA 1
ATOM 1769 C C . ALA A 1 219 ? -14.289 14.445 27.817 1.00 96.88 219 ALA A C 1
ATOM 1771 O O . ALA A 1 219 ? -13.442 14.009 28.594 1.00 96.88 219 ALA A O 1
ATOM 1772 N N . LYS A 1 220 ? -14.127 15.606 27.160 1.00 97.25 220 LYS A N 1
ATOM 1773 C CA . LYS A 1 220 ? -12.934 16.479 27.227 1.00 97.25 220 LYS A CA 1
ATOM 1774 C C . LYS A 1 220 ? -11.620 15.748 26.904 1.00 97.25 220 LYS A C 1
ATOM 1776 O O . LYS A 1 220 ? -10.568 16.074 27.445 1.00 97.25 220 LYS A O 1
ATOM 1781 N N . LYS A 1 221 ? -11.689 14.771 26.001 1.00 96.00 221 LYS A N 1
ATOM 1782 C CA . LYS A 1 221 ? -10.579 13.934 25.527 1.00 96.00 221 LYS A CA 1
ATOM 1783 C C . LYS A 1 221 ? -10.637 13.882 23.997 1.00 96.00 221 LYS A C 1
ATOM 1785 O O . LYS A 1 221 ? -11.118 12.892 23.455 1.00 96.00 221 LYS A O 1
ATOM 1790 N N . PRO A 1 222 ? -10.262 14.964 23.292 1.00 96.06 222 PRO A N 1
ATOM 1791 C CA . PRO A 1 222 ? -10.429 15.038 21.843 1.00 96.06 222 PRO A CA 1
ATOM 1792 C C . PRO A 1 222 ? -9.673 13.910 21.128 1.00 96.06 222 PRO A C 1
ATOM 1794 O O . PRO A 1 222 ? -8.586 13.518 21.547 1.00 96.06 222 PRO A O 1
ATOM 1797 N N . VAL A 1 223 ? -10.247 13.418 20.028 1.00 97.06 223 VAL A N 1
ATOM 1798 C CA . VAL A 1 223 ? -9.595 12.441 19.145 1.00 97.06 223 VAL A CA 1
ATOM 1799 C C . VAL A 1 223 ? -8.457 13.134 18.391 1.00 97.06 223 VAL A C 1
ATOM 1801 O O . VAL A 1 223 ? -8.670 14.172 17.762 1.00 97.06 223 VAL A O 1
ATOM 1804 N N . ASN A 1 224 ? -7.254 12.567 18.463 1.00 96.88 224 ASN A N 1
ATOM 1805 C CA . ASN A 1 224 ? -6.068 13.066 17.770 1.00 96.88 224 ASN A CA 1
ATOM 1806 C C . ASN A 1 224 ? -6.070 12.658 16.289 1.00 96.88 224 ASN A C 1
ATOM 1808 O O . ASN A 1 224 ? -6.720 11.687 15.900 1.00 96.88 224 ASN A O 1
ATOM 1812 N N . PHE A 1 225 ? -5.308 13.373 15.458 1.00 95.62 225 PHE A N 1
ATOM 1813 C CA . PHE A 1 225 ? -5.156 13.037 14.041 1.00 95.62 225 PHE A CA 1
ATOM 1814 C C . PHE A 1 225 ? -3.948 12.146 13.804 1.00 95.62 225 PHE A C 1
ATOM 1816 O O . PHE A 1 225 ? -2.834 12.501 14.183 1.00 95.62 225 PHE A O 1
ATOM 1823 N N . LEU A 1 226 ? -4.167 11.042 13.098 1.00 94.12 226 LEU A N 1
ATOM 1824 C CA . LEU A 1 226 ? -3.094 10.340 12.406 1.00 94.12 226 LEU A CA 1
ATOM 1825 C C . LEU A 1 226 ? -2.533 11.245 11.299 1.00 94.12 226 LEU A C 1
ATOM 1827 O O . LEU A 1 226 ? -3.261 12.054 10.716 1.00 94.12 226 LEU A O 1
ATOM 1831 N N . ASP A 1 227 ? -1.238 11.124 11.020 1.00 89.12 227 ASP A N 1
ATOM 1832 C CA . ASP A 1 227 ? -0.639 11.777 9.859 1.00 89.12 227 ASP A CA 1
ATOM 1833 C C . ASP A 1 227 ? -1.120 11.117 8.555 1.00 89.12 227 ASP A C 1
ATOM 1835 O O . ASP A 1 227 ? -1.510 9.945 8.536 1.00 89.12 227 ASP A O 1
ATOM 1839 N N . ASP A 1 228 ? -1.067 11.857 7.448 1.00 87.19 228 ASP A N 1
ATOM 1840 C CA . ASP A 1 228 ? -1.623 11.388 6.176 1.00 87.19 228 ASP A CA 1
ATOM 1841 C C . ASP A 1 228 ? -0.811 10.218 5.575 1.00 87.19 228 ASP A C 1
ATOM 1843 O O . ASP A 1 228 ? -1.338 9.444 4.774 1.00 87.19 228 ASP A O 1
ATOM 1847 N N . ALA A 1 229 ? 0.460 10.043 5.970 1.00 86.38 229 ALA A N 1
ATOM 1848 C CA . ALA A 1 229 ? 1.265 8.871 5.604 1.00 86.38 229 ALA A CA 1
ATOM 1849 C C . ALA A 1 229 ? 0.878 7.623 6.411 1.00 86.38 229 ALA A C 1
ATOM 1851 O O . ALA A 1 229 ? 1.174 6.492 6.007 1.00 86.38 229 ALA A O 1
ATOM 1852 N N . THR A 1 230 ? 0.187 7.798 7.530 1.00 92.12 230 THR A N 1
ATOM 1853 C CA . THR A 1 230 ? -0.424 6.710 8.283 1.00 92.12 230 THR A CA 1
ATOM 1854 C C . THR A 1 230 ? -1.810 6.389 7.749 1.00 92.12 230 THR A C 1
ATOM 1856 O O . THR A 1 230 ? -2.069 5.229 7.448 1.00 92.12 230 THR A O 1
ATOM 1859 N N . ALA A 1 231 ? -2.687 7.378 7.582 1.00 94.94 231 ALA A N 1
ATOM 1860 C CA . ALA A 1 231 ? -4.060 7.141 7.151 1.00 94.94 231 ALA A CA 1
ATOM 1861 C C . ALA A 1 231 ? -4.548 8.227 6.189 1.00 94.94 231 ALA A C 1
ATOM 1863 O O . ALA A 1 231 ? -4.584 9.403 6.544 1.00 94.94 231 ALA A O 1
ATOM 1864 N N . SER A 1 232 ? -4.979 7.837 4.989 1.00 93.62 232 SER A N 1
ATOM 1865 C CA . SER A 1 232 ? -5.555 8.773 4.016 1.00 93.62 232 SER A CA 1
ATOM 1866 C C . SER A 1 232 ? -6.569 8.094 3.099 1.00 93.62 232 SER A C 1
ATOM 1868 O O . SER A 1 232 ? -6.714 6.870 3.098 1.00 93.62 232 SER A O 1
ATOM 1870 N N . PHE A 1 233 ? -7.275 8.891 2.302 1.00 91.69 233 PHE A N 1
ATOM 1871 C CA . PHE A 1 233 ? -8.163 8.367 1.272 1.00 91.69 233 PHE A CA 1
ATOM 1872 C C . PHE A 1 233 ? -7.386 7.921 0.031 1.00 91.69 233 PHE A C 1
ATOM 1874 O O . PHE A 1 233 ? -6.376 8.529 -0.327 1.00 91.69 233 PHE A O 1
ATOM 1881 N N . GLY A 1 234 ? -7.876 6.903 -0.681 1.00 89.38 234 GLY A N 1
ATOM 1882 C CA . GLY A 1 234 ? -7.189 6.375 -1.865 1.00 89.38 234 GLY A CA 1
ATOM 1883 C C . GLY A 1 234 ? -6.991 7.398 -2.983 1.00 89.38 234 GLY A C 1
ATOM 1884 O O . GLY A 1 234 ? -5.945 7.394 -3.627 1.00 89.38 234 GLY A O 1
ATOM 1885 N N . GLN A 1 235 ? -7.923 8.340 -3.171 1.00 84.44 235 GLN A N 1
ATOM 1886 C CA . GLN A 1 235 ? -7.744 9.429 -4.143 1.00 84.44 235 GLN A CA 1
ATOM 1887 C C . GLN A 1 235 ? -6.656 10.447 -3.758 1.00 84.44 235 GLN A C 1
ATOM 1889 O O . GLN A 1 235 ? -6.257 11.243 -4.604 1.00 84.44 235 GLN A O 1
ATOM 1894 N N . CYS A 1 236 ? -6.188 10.430 -2.508 1.00 84.38 236 CYS A N 1
ATOM 1895 C CA . CYS A 1 236 ? -5.108 11.290 -2.020 1.00 84.38 236 CYS A CA 1
ATOM 1896 C C . CYS A 1 236 ? -3.735 10.620 -2.102 1.00 84.38 236 CYS A C 1
ATOM 1898 O O . CYS A 1 236 ? -2.723 11.194 -1.692 1.00 84.38 236 CYS A O 1
ATOM 1900 N N . ILE A 1 237 ? -3.659 9.412 -2.660 1.00 79.25 237 ILE A N 1
ATOM 1901 C CA . ILE A 1 237 ? -2.371 8.798 -2.959 1.00 79.25 237 ILE A CA 1
ATOM 1902 C C . ILE A 1 237 ? -1.607 9.679 -3.940 1.00 79.25 237 ILE A C 1
ATOM 1904 O O . ILE A 1 237 ? -2.138 10.146 -4.946 1.00 79.25 237 ILE A O 1
ATOM 1908 N N . GLY A 1 238 ? -0.342 9.925 -3.610 1.00 75.06 238 GLY A N 1
ATOM 1909 C CA . GLY A 1 238 ? 0.521 10.843 -4.344 1.00 75.06 238 GLY A CA 1
ATOM 1910 C C . GLY A 1 238 ? 0.436 12.307 -3.894 1.00 75.06 238 GLY A C 1
ATOM 1911 O O . GLY A 1 238 ? 1.271 13.105 -4.314 1.00 75.06 238 GLY A O 1
ATOM 1912 N N . THR A 1 239 ? -0.502 12.676 -3.014 1.00 74.94 239 THR A N 1
ATOM 1913 C CA . THR A 1 239 ? -0.577 14.029 -2.420 1.00 74.94 239 THR A CA 1
ATOM 1914 C C . THR A 1 239 ? -0.239 14.063 -0.929 1.00 74.94 239 THR A C 1
ATOM 1916 O O . THR A 1 239 ? -0.079 15.144 -0.361 1.00 74.94 239 THR A O 1
ATOM 1919 N N . VAL A 1 240 ? -0.119 12.888 -0.309 1.00 71.81 240 VAL A N 1
ATOM 1920 C CA . VAL A 1 240 ? 0.173 12.681 1.113 1.00 71.81 240 VAL A CA 1
ATOM 1921 C C . VAL A 1 240 ? 1.477 13.363 1.543 1.00 71.81 240 VAL A C 1
ATOM 1923 O O . VAL A 1 240 ? 2.502 13.303 0.856 1.00 71.81 240 VAL A O 1
ATOM 1926 N N . GLN A 1 241 ? 1.435 14.004 2.711 1.00 68.56 241 GLN A N 1
ATOM 1927 C CA . GLN A 1 241 ? 2.600 14.580 3.376 1.00 68.56 241 GLN A CA 1
ATOM 1928 C C . GLN A 1 241 ? 3.060 13.675 4.522 1.00 68.56 241 GLN A C 1
ATOM 1930 O O . GLN A 1 241 ? 2.249 13.180 5.302 1.00 68.56 241 GLN A O 1
ATOM 1935 N N . GLN A 1 242 ? 4.375 13.490 4.644 1.00 60.44 242 GLN A N 1
ATOM 1936 C CA . GLN A 1 242 ? 4.985 12.882 5.823 1.00 60.44 242 GLN A CA 1
ATOM 1937 C C . GLN A 1 242 ? 5.611 13.981 6.672 1.00 60.44 242 GLN A C 1
ATOM 1939 O O . GLN A 1 242 ? 6.449 14.750 6.196 1.00 60.44 242 GLN A O 1
ATOM 1944 N N . ASN A 1 243 ? 5.224 14.030 7.944 1.00 54.97 243 ASN A N 1
ATOM 1945 C CA . ASN A 1 243 ? 5.930 14.836 8.925 1.00 54.97 243 ASN A CA 1
ATOM 1946 C C . ASN A 1 243 ? 7.179 14.064 9.346 1.00 54.97 243 ASN A C 1
ATOM 1948 O O . ASN A 1 243 ? 7.096 13.070 10.063 1.00 54.97 243 ASN A O 1
ATOM 1952 N N . ASP A 1 244 ? 8.335 14.493 8.854 1.00 46.66 244 ASP A N 1
ATOM 1953 C CA . ASP A 1 244 ? 9.615 13.891 9.203 1.00 46.66 244 ASP A CA 1
ATOM 1954 C C . ASP A 1 244 ? 10.045 14.412 10.586 1.00 46.66 244 ASP A C 1
ATOM 1956 O O . ASP A 1 244 ? 10.583 15.514 10.721 1.00 46.66 244 ASP A O 1
ATOM 1960 N N . TRP A 1 245 ? 9.748 13.650 11.645 1.00 42.00 245 TRP A N 1
ATOM 1961 C CA . TRP A 1 245 ? 10.045 14.035 13.036 1.00 42.00 245 TRP A CA 1
ATOM 1962 C C . TRP A 1 245 ? 11.554 14.185 13.314 1.00 42.00 245 TRP A C 1
ATOM 1964 O O . TRP A 1 245 ? 11.930 14.758 14.333 1.00 42.00 245 TRP A O 1
ATOM 1974 N N . SER A 1 246 ? 12.423 13.717 12.410 1.00 40.41 246 SER A N 1
ATOM 1975 C CA . SER A 1 246 ? 13.884 13.746 12.560 1.00 40.41 246 SER A CA 1
ATOM 1976 C C . SER A 1 246 ? 14.589 14.934 11.879 1.00 40.41 246 SER A C 1
ATOM 1978 O O . SER A 1 246 ? 15.772 15.144 12.137 1.00 40.41 246 SER A O 1
ATOM 1980 N N . TRP A 1 247 ? 13.894 15.754 11.070 1.00 33.84 247 TRP A N 1
ATOM 1981 C CA . TRP A 1 247 ? 14.548 16.754 10.196 1.00 33.84 247 TRP A CA 1
ATOM 1982 C C . TRP A 1 247 ? 13.997 18.186 10.240 1.00 33.84 247 TRP A C 1
ATOM 1984 O O . TRP A 1 247 ? 14.299 18.975 9.348 1.00 33.84 247 TRP A O 1
ATOM 1994 N N . GLY A 1 248 ? 13.244 18.570 11.273 1.00 34.59 248 GLY A N 1
ATOM 1995 C CA . GLY A 1 248 ? 12.840 19.967 11.481 1.00 34.59 248 GLY A CA 1
ATOM 1996 C C . GLY A 1 248 ? 11.867 20.513 10.421 1.00 34.59 248 GLY A C 1
ATOM 1997 O O . GLY A 1 248 ? 12.254 20.884 9.319 1.00 34.59 248 GLY A O 1
ATOM 1998 N N . THR A 1 249 ? 10.587 20.590 10.792 1.00 33.38 249 THR A N 1
ATOM 1999 C CA . THR A 1 249 ? 9.499 21.458 10.269 1.00 33.38 249 THR A CA 1
ATOM 2000 C C . THR A 1 249 ? 9.257 21.630 8.755 1.00 33.38 249 THR A C 1
ATOM 2002 O O . THR A 1 249 ? 8.301 22.316 8.393 1.00 33.38 249 THR A O 1
ATOM 2005 N N . ARG A 1 250 ? 9.997 21.003 7.835 1.00 40.12 250 ARG A N 1
ATOM 2006 C CA . ARG A 1 250 ? 9.693 21.061 6.393 1.00 40.12 250 ARG A CA 1
ATOM 2007 C C . ARG A 1 250 ? 8.881 19.849 5.952 1.00 40.12 250 ARG A C 1
ATOM 2009 O O . ARG A 1 250 ? 9.441 18.824 5.578 1.00 40.12 250 ARG A O 1
ATOM 2016 N N . SER A 1 251 ? 7.559 20.016 5.932 1.00 44.50 251 SER A N 1
ATOM 2017 C CA . SER A 1 251 ? 6.652 19.092 5.248 1.00 44.50 251 SER A CA 1
ATOM 2018 C C . SER A 1 251 ? 7.005 19.033 3.757 1.00 44.50 251 SER A C 1
ATOM 2020 O O . SER A 1 251 ? 7.002 20.056 3.066 1.00 44.50 251 SER A O 1
ATOM 2022 N N . ARG A 1 252 ? 7.373 17.848 3.261 1.00 47.47 252 ARG A N 1
ATOM 2023 C CA . ARG A 1 252 ? 7.594 17.603 1.831 1.00 47.47 252 ARG A CA 1
ATOM 2024 C C . ARG A 1 252 ? 6.440 16.759 1.306 1.00 47.47 252 ARG A C 1
ATOM 2026 O O . ARG A 1 252 ? 6.161 15.689 1.838 1.00 47.47 252 ARG A O 1
ATOM 2033 N N . HIS A 1 253 ? 5.805 17.218 0.230 1.00 46.41 253 HIS A N 1
ATOM 2034 C CA . HIS A 1 253 ? 4.923 16.365 -0.561 1.00 46.41 253 HIS A CA 1
ATOM 2035 C C . HIS A 1 253 ? 5.765 15.244 -1.168 1.00 46.41 253 HIS A C 1
ATOM 2037 O O . HIS A 1 253 ? 6.687 15.514 -1.941 1.00 46.41 253 HIS A O 1
ATOM 2043 N N . ASN A 1 254 ? 5.471 13.997 -0.809 1.00 50.25 254 ASN A N 1
ATOM 2044 C CA . ASN A 1 254 ? 6.133 12.845 -1.397 1.00 50.25 254 ASN A CA 1
ATOM 2045 C C . ASN A 1 254 ? 5.105 12.061 -2.210 1.00 50.25 254 ASN A C 1
ATOM 2047 O O . ASN A 1 254 ? 4.280 11.334 -1.662 1.00 50.25 254 ASN A O 1
ATOM 2051 N N . ALA A 1 255 ? 5.180 12.205 -3.534 1.00 50.03 255 ALA A N 1
ATOM 2052 C CA . ALA A 1 255 ? 4.267 11.559 -4.474 1.00 50.03 255 ALA A CA 1
ATOM 2053 C C . ALA A 1 255 ? 4.337 10.017 -4.467 1.00 50.03 255 ALA A C 1
ATOM 2055 O O . ALA A 1 255 ? 3.562 9.373 -5.168 1.00 50.03 255 ALA A O 1
ATOM 2056 N N . TRP A 1 256 ? 5.249 9.429 -3.686 1.00 53.47 256 TRP A N 1
ATOM 2057 C CA . TRP A 1 256 ? 5.485 7.987 -3.612 1.00 53.47 256 TRP A CA 1
ATOM 2058 C C . TRP A 1 256 ? 5.107 7.358 -2.271 1.00 53.47 256 TRP A C 1
ATOM 2060 O O . TRP A 1 256 ? 5.312 6.161 -2.077 1.00 53.47 256 TRP A O 1
ATOM 2070 N N . ILE A 1 257 ? 4.548 8.130 -1.335 1.00 70.44 257 ILE A N 1
ATOM 2071 C CA . ILE A 1 257 ? 4.055 7.564 -0.079 1.00 70.44 257 ILE A CA 1
ATOM 2072 C C . ILE A 1 257 ? 2.664 6.985 -0.306 1.00 70.44 257 ILE A C 1
ATOM 2074 O O . ILE A 1 257 ? 1.706 7.708 -0.583 1.00 70.44 257 ILE A O 1
ATOM 2078 N N . THR A 1 258 ? 2.565 5.668 -0.140 1.00 84.81 258 THR A N 1
ATOM 2079 C CA . THR A 1 258 ? 1.281 4.995 0.054 1.00 84.81 258 THR A CA 1
ATOM 2080 C C . THR A 1 258 ? 0.976 4.985 1.554 1.00 84.81 258 THR A C 1
ATOM 2082 O O . THR A 1 258 ? 1.824 4.521 2.325 1.00 84.81 258 THR A O 1
ATOM 2085 N N . PRO A 1 259 ? -0.181 5.513 1.994 1.00 90.19 259 PRO A N 1
ATOM 2086 C CA . PRO A 1 259 ? -0.568 5.486 3.399 1.00 90.19 259 PRO A CA 1
ATOM 2087 C C . PRO A 1 259 ? -0.558 4.069 3.979 1.00 90.19 259 PRO A C 1
ATOM 2089 O O . PRO A 1 259 ? -0.844 3.103 3.270 1.00 90.19 259 PRO A O 1
ATOM 2092 N N . ALA A 1 260 ? -0.264 3.936 5.276 1.00 93.69 260 ALA A N 1
ATOM 2093 C CA . ALA A 1 260 ? -0.320 2.637 5.951 1.00 93.69 260 ALA A CA 1
ATOM 2094 C C . ALA A 1 260 ? -1.718 2.014 5.903 1.00 93.69 260 ALA A C 1
ATOM 2096 O O . ALA A 1 260 ? -1.863 0.822 5.645 1.00 93.69 260 ALA A O 1
ATOM 2097 N N . PHE A 1 261 ? -2.725 2.853 6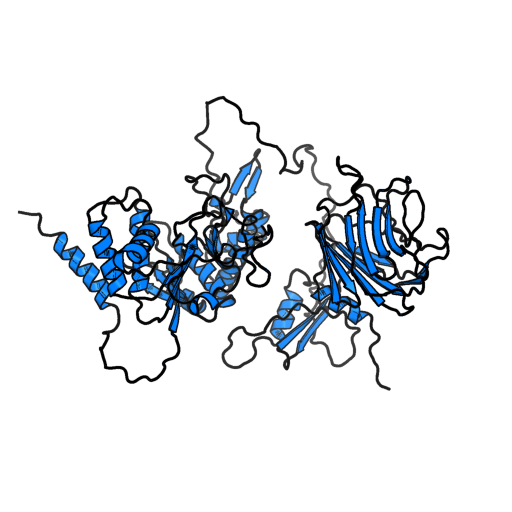.101 1.00 97.12 261 PHE A N 1
ATOM 2098 C CA . PHE A 1 261 ? -4.135 2.562 5.975 1.00 97.12 261 PHE A CA 1
ATOM 2099 C C . PHE A 1 261 ? -4.734 3.446 4.887 1.00 97.12 261 PHE A C 1
ATOM 2101 O O . PHE A 1 261 ? -4.545 4.665 4.889 1.00 97.12 261 PHE A O 1
ATOM 2108 N N . VAL A 1 262 ? -5.483 2.838 3.972 1.00 96.00 262 VAL A N 1
ATOM 2109 C CA . VAL A 1 262 ? -6.145 3.564 2.894 1.00 96.00 262 VAL A CA 1
ATOM 2110 C C . VAL A 1 262 ? -7.648 3.357 2.968 1.00 96.00 262 VAL A C 1
ATOM 2112 O O . VAL A 1 262 ? -8.144 2.253 2.740 1.00 96.00 262 VAL A O 1
ATOM 2115 N N . HIS A 1 263 ? -8.373 4.433 3.262 1.00 95.00 263 HIS A N 1
ATOM 2116 C CA . HIS A 1 263 ? -9.829 4.440 3.300 1.00 95.00 263 HIS A CA 1
ATOM 2117 C C . HIS A 1 263 ? -10.385 4.716 1.909 1.00 95.00 263 HIS A C 1
ATOM 2119 O O . HIS A 1 263 ? -10.164 5.793 1.356 1.00 95.00 263 HIS A O 1
ATOM 2125 N N . LYS A 1 264 ? -11.142 3.760 1.365 1.00 90.38 264 LYS A N 1
ATOM 2126 C CA . LYS A 1 264 ? -11.677 3.751 0.001 1.00 90.38 264 LYS A CA 1
ATOM 2127 C C . LYS A 1 264 ? -10.585 3.804 -1.069 1.00 90.38 264 LYS A C 1
ATOM 2129 O O . LYS A 1 264 ? -9.616 4.548 -0.984 1.00 90.38 264 LYS A O 1
ATOM 2134 N N . SER A 1 265 ? -10.755 3.048 -2.147 1.00 88.31 265 SER A N 1
ATOM 2135 C CA . SER A 1 265 ? -9.760 2.984 -3.226 1.00 88.31 265 SER A CA 1
ATOM 2136 C C . SER A 1 265 ? -9.623 4.278 -4.039 1.00 88.31 265 SER A C 1
ATOM 2138 O O . SER A 1 265 ? -8.788 4.349 -4.941 1.00 88.31 265 SER A O 1
ATOM 2140 N N . GLY A 1 266 ? -10.493 5.260 -3.793 1.00 79.75 266 GLY A N 1
ATOM 2141 C CA . GLY A 1 266 ? -10.762 6.349 -4.717 1.00 79.75 266 GLY A CA 1
ATOM 2142 C C . GLY A 1 266 ? -11.616 5.889 -5.902 1.00 79.75 266 GLY A C 1
ATOM 2143 O O . GLY A 1 266 ? -11.994 4.717 -6.027 1.00 79.75 266 GLY A O 1
ATOM 2144 N N . GLY A 1 267 ? -11.926 6.842 -6.779 1.00 64.44 267 GLY A N 1
ATOM 2145 C CA . GLY A 1 267 ? -12.763 6.641 -7.956 1.00 64.44 267 GLY A CA 1
ATOM 2146 C C . GLY A 1 267 ? -12.507 7.679 -9.039 1.00 64.44 267 GLY A C 1
ATOM 2147 O O . GLY A 1 267 ? -11.816 8.670 -8.820 1.00 64.44 267 GLY A O 1
ATOM 2148 N N . TRP A 1 268 ? -13.105 7.489 -10.212 1.00 56.09 268 TRP A N 1
ATOM 2149 C CA . TRP A 1 268 ? -12.983 8.449 -11.309 1.00 56.09 268 TRP A CA 1
ATOM 2150 C C . TRP A 1 268 ? -13.797 9.728 -11.050 1.00 56.09 268 TRP A C 1
ATOM 2152 O O . TRP A 1 268 ? -14.969 9.670 -10.676 1.00 56.09 268 TRP A O 1
ATOM 2162 N N . GLY A 1 269 ? -13.182 10.893 -11.283 1.00 50.16 269 GLY A N 1
ATOM 2163 C CA . GLY A 1 269 ? -13.858 12.196 -11.326 1.00 50.16 269 GLY A CA 1
ATOM 2164 C C . GLY A 1 269 ? -13.950 12.991 -10.016 1.00 50.16 269 GLY A C 1
ATOM 2165 O O . GLY A 1 269 ? -14.539 14.063 -10.050 1.00 50.16 269 GLY A O 1
ATOM 2166 N N . ASN A 1 270 ? -13.386 12.524 -8.890 1.00 44.91 270 ASN A N 1
ATOM 2167 C CA . ASN A 1 270 ? -13.320 13.252 -7.602 1.00 44.91 270 ASN A CA 1
ATOM 2168 C C . ASN A 1 270 ? -14.596 14.046 -7.232 1.00 44.91 270 ASN A C 1
ATOM 2170 O O . ASN A 1 270 ? -14.533 15.214 -6.852 1.00 44.91 270 ASN A O 1
ATOM 2174 N N . THR A 1 271 ? -15.773 13.421 -7.335 1.00 48.84 271 THR A N 1
ATOM 2175 C CA . THR A 1 271 ? -17.046 14.045 -6.923 1.00 48.84 271 THR A CA 1
ATOM 2176 C C . THR A 1 271 ? -17.600 13.393 -5.659 1.00 48.84 271 THR A C 1
ATOM 2178 O O . THR A 1 271 ? -17.501 12.177 -5.508 1.00 48.84 271 THR A O 1
ATOM 2181 N N . ASN A 1 272 ? -18.284 14.169 -4.812 1.00 44.06 272 ASN A N 1
ATOM 2182 C CA . ASN A 1 272 ? -18.961 13.694 -3.591 1.00 44.06 272 ASN A CA 1
ATOM 2183 C C . ASN A 1 272 ? -20.094 12.680 -3.833 1.00 44.06 272 ASN A C 1
ATOM 2185 O O . ASN A 1 272 ? -20.673 12.173 -2.877 1.00 44.06 272 ASN A O 1
ATOM 2189 N N . ASN A 1 273 ? -20.452 12.416 -5.093 1.00 48.69 273 ASN A N 1
ATOM 2190 C CA . ASN A 1 273 ? -21.715 11.779 -5.449 1.00 48.69 273 ASN A CA 1
ATOM 2191 C C . ASN A 1 273 ? -21.572 10.695 -6.524 1.00 48.69 273 ASN A C 1
ATOM 2193 O O . ASN A 1 273 ? -22.440 10.561 -7.383 1.00 48.69 273 ASN A O 1
ATOM 2197 N N . ASN A 1 274 ? -20.481 9.924 -6.513 1.00 53.66 274 ASN A N 1
ATOM 2198 C CA . ASN A 1 274 ? -20.325 8.833 -7.470 1.00 53.66 274 ASN A CA 1
ATOM 2199 C C . ASN A 1 274 ? -20.423 7.454 -6.799 1.00 53.66 274 ASN A C 1
ATOM 2201 O O . ASN A 1 274 ? -19.977 7.229 -5.675 1.00 53.66 274 ASN A O 1
ATOM 2205 N N . ALA A 1 275 ? -21.007 6.498 -7.520 1.00 57.91 275 ALA A N 1
ATOM 2206 C CA . ALA A 1 275 ? -21.040 5.083 -7.148 1.00 57.91 275 ALA A CA 1
ATOM 2207 C C . ALA A 1 275 ? -19.648 4.411 -7.225 1.00 57.91 275 ALA A C 1
ATOM 2209 O O . ALA A 1 275 ? -19.539 3.186 -7.110 1.00 57.91 275 ALA A O 1
ATOM 2210 N N . TYR A 1 276 ? -18.598 5.211 -7.449 1.00 64.88 276 TYR A N 1
ATOM 2211 C CA . TYR A 1 276 ? -17.292 4.777 -7.923 1.00 64.88 276 TYR A CA 1
ATOM 2212 C C . TYR A 1 276 ? -16.149 5.079 -6.952 1.00 64.88 276 TYR A C 1
ATOM 2214 O O . TYR A 1 276 ? -15.009 4.767 -7.260 1.00 64.88 276 TYR A O 1
ATOM 2222 N N . SER A 1 277 ? -16.432 5.650 -5.782 1.00 72.12 277 SER A N 1
ATOM 2223 C CA . SER A 1 277 ? -15.434 6.098 -4.806 1.00 72.12 277 SER A CA 1
ATOM 2224 C C . SER A 1 277 ? -14.644 4.973 -4.130 1.00 72.12 277 SER A C 1
ATOM 2226 O O . SER A 1 277 ? -13.625 5.247 -3.505 1.00 72.12 277 SER A O 1
ATOM 2228 N N . ASN A 1 278 ? -15.101 3.724 -4.262 1.00 84.06 278 ASN A N 1
ATOM 2229 C CA . ASN A 1 278 ? -14.438 2.527 -3.751 1.00 84.06 278 ASN A CA 1
ATOM 2230 C C . ASN A 1 278 ? -14.562 1.338 -4.726 1.00 84.06 278 ASN A C 1
ATOM 2232 O O . ASN A 1 278 ? -14.992 0.248 -4.356 1.00 84.06 278 ASN A O 1
ATOM 2236 N N . VAL A 1 279 ? -14.299 1.563 -6.015 1.00 83.00 279 VAL A N 1
ATOM 2237 C CA . VAL A 1 279 ? -14.480 0.516 -7.042 1.00 83.00 279 VAL A CA 1
ATOM 2238 C C . VAL A 1 279 ? -13.457 -0.609 -6.970 1.00 83.00 279 VAL A C 1
ATOM 2240 O O . VAL A 1 279 ? -13.773 -1.722 -7.384 1.00 83.00 279 VAL A O 1
ATOM 2243 N N . CYS A 1 280 ? -12.255 -0.339 -6.456 1.00 89.06 280 CYS A N 1
ATOM 2244 C CA . CYS A 1 280 ? -11.155 -1.298 -6.514 1.00 89.06 280 CYS A CA 1
ATOM 2245 C C . CYS A 1 280 ? -10.953 -2.113 -5.238 1.00 89.06 280 CYS A C 1
ATOM 2247 O O . CYS A 1 280 ? -10.225 -3.100 -5.281 1.00 89.06 280 CYS A O 1
ATOM 2249 N N . PHE A 1 281 ? -11.630 -1.774 -4.139 1.00 92.12 281 PHE A N 1
ATOM 2250 C CA . PHE A 1 281 ? -11.742 -2.657 -2.969 1.00 92.12 281 PHE A CA 1
ATOM 2251 C C . PHE A 1 281 ? -13.024 -3.486 -3.065 1.00 92.12 281 PHE A C 1
ATOM 2253 O O . PHE A 1 281 ? -13.917 -3.413 -2.224 1.00 92.12 281 PHE A O 1
ATOM 2260 N N . SER A 1 282 ? -13.155 -4.209 -4.176 1.00 88.06 282 SER A N 1
ATOM 2261 C CA . SER A 1 282 ? -14.290 -5.082 -4.458 1.00 88.06 282 SER A CA 1
ATOM 2262 C C . SER A 1 282 ? -13.875 -6.134 -5.477 1.00 88.06 282 SER A C 1
ATOM 2264 O O . SER A 1 282 ? -13.231 -5.809 -6.469 1.00 88.06 282 SER A O 1
ATOM 2266 N N . HIS A 1 283 ? -14.300 -7.381 -5.279 1.00 89.44 283 HIS A N 1
ATOM 2267 C CA . HIS A 1 283 ? -14.104 -8.455 -6.258 1.00 89.44 283 HIS A CA 1
ATOM 2268 C C . HIS A 1 283 ? -15.077 -8.355 -7.454 1.00 89.44 283 HIS A C 1
ATOM 2270 O O . HIS A 1 283 ? -14.924 -9.046 -8.462 1.00 89.44 283 HIS A O 1
ATOM 2276 N N . ASN A 1 284 ? -16.104 -7.501 -7.357 1.00 85.31 284 ASN A N 1
ATOM 2277 C CA . ASN A 1 284 ? -17.160 -7.393 -8.354 1.00 85.31 284 ASN A CA 1
ATOM 2278 C C . ASN A 1 284 ? -16.674 -6.615 -9.593 1.00 85.31 284 ASN A C 1
ATOM 2280 O O . ASN A 1 284 ? -16.834 -5.397 -9.700 1.00 85.31 284 ASN A O 1
ATOM 2284 N N . MET A 1 285 ? -16.113 -7.340 -10.567 1.00 83.44 285 MET A N 1
ATOM 2285 C CA . MET A 1 285 ? -15.548 -6.772 -11.801 1.00 83.44 285 MET A CA 1
ATOM 2286 C C . MET A 1 285 ? -16.551 -5.968 -12.642 1.00 83.44 285 MET A C 1
ATOM 2288 O O . MET A 1 285 ? -16.137 -5.094 -13.402 1.00 83.44 285 MET A O 1
ATOM 2292 N N . SER A 1 286 ? -17.863 -6.200 -12.504 1.00 77.94 286 SER A N 1
ATOM 2293 C CA . SER A 1 286 ? -18.874 -5.408 -13.228 1.00 77.94 286 SER A CA 1
ATOM 2294 C C . SER A 1 286 ? -18.859 -3.931 -12.822 1.00 77.94 286 SER A C 1
ATOM 2296 O O . SER A 1 286 ? -19.147 -3.062 -13.640 1.00 77.94 286 SER A O 1
ATOM 2298 N N . ARG A 1 287 ? -18.454 -3.635 -11.579 1.00 76.88 287 ARG A N 1
ATOM 2299 C CA . ARG A 1 287 ? -18.308 -2.268 -11.062 1.00 76.88 287 ARG A CA 1
ATOM 2300 C C . ARG A 1 287 ? -16.994 -1.613 -11.485 1.00 76.88 287 ARG A C 1
ATOM 2302 O O . ARG A 1 287 ? -16.877 -0.395 -11.395 1.00 76.88 287 ARG A O 1
ATOM 2309 N N . GLN A 1 288 ? -16.023 -2.409 -11.929 1.00 81.81 288 GLN A N 1
ATOM 2310 C CA . GLN A 1 288 ? -14.695 -1.943 -12.327 1.00 81.81 288 GLN A CA 1
ATOM 2311 C C . GLN A 1 288 ? -14.591 -1.668 -13.835 1.00 81.81 288 GLN A C 1
ATOM 2313 O O . GLN A 1 288 ? -13.726 -0.906 -14.271 1.00 81.81 288 GLN A O 1
ATOM 2318 N N . ARG A 1 289 ? -15.459 -2.300 -14.636 1.00 77.44 289 ARG A N 1
ATOM 2319 C CA . ARG A 1 289 ? -15.458 -2.221 -16.101 1.00 77.44 289 ARG A CA 1
ATOM 2320 C C . ARG A 1 289 ? -16.256 -1.021 -16.614 1.00 77.44 289 ARG A C 1
ATOM 2322 O O . ARG A 1 289 ? -17.365 -0.764 -16.154 1.00 77.44 289 ARG A O 1
ATOM 2329 N N . TYR A 1 290 ? -15.725 -0.320 -17.612 1.00 70.88 290 TYR A N 1
ATOM 2330 C CA . TYR A 1 290 ? -16.390 0.807 -18.273 1.00 70.88 290 TYR A CA 1
ATOM 2331 C C . TYR A 1 290 ? -16.016 0.895 -19.753 1.00 70.88 290 TYR A C 1
ATOM 2333 O O . TYR A 1 290 ? -15.018 0.323 -20.178 1.00 70.88 290 TYR A O 1
ATOM 2341 N N . VAL A 1 291 ? -16.835 1.590 -20.546 1.00 64.69 291 VAL A N 1
ATOM 2342 C CA . VAL A 1 291 ? -16.665 1.688 -22.003 1.00 64.69 291 VAL A CA 1
ATOM 2343 C C . VAL A 1 291 ? -16.068 3.046 -22.376 1.00 64.69 291 VAL A C 1
ATOM 2345 O O . VAL A 1 291 ? -16.679 4.076 -22.095 1.00 64.69 291 VAL A O 1
ATOM 2348 N N . VAL A 1 292 ? -14.909 3.058 -23.038 1.00 59.25 292 VAL A N 1
ATOM 2349 C CA . VAL A 1 292 ? -14.262 4.256 -23.604 1.00 59.25 292 VAL A CA 1
ATOM 2350 C C . VAL A 1 292 ? -14.038 4.032 -25.089 1.00 59.25 292 VAL A C 1
ATOM 2352 O O . VAL A 1 292 ? -13.360 3.085 -25.468 1.00 59.25 292 VAL A O 1
ATOM 2355 N N . GLY A 1 293 ? -14.625 4.875 -25.944 1.00 63.88 293 GLY A N 1
ATOM 2356 C CA . GLY A 1 293 ? -14.452 4.750 -27.398 1.00 63.88 293 GLY A CA 1
ATOM 2357 C C . GLY A 1 293 ? -14.880 3.386 -27.962 1.00 63.88 293 GLY A C 1
ATOM 2358 O O . GLY A 1 293 ? -14.284 2.910 -28.918 1.00 63.88 293 GLY A O 1
ATOM 2359 N N . GLY A 1 294 ? -15.865 2.725 -27.340 1.00 66.12 294 GLY A N 1
ATOM 2360 C CA . GLY A 1 294 ? -16.304 1.371 -27.709 1.00 66.12 294 GLY A CA 1
ATOM 2361 C C . GLY A 1 294 ? -15.479 0.225 -27.104 1.00 66.12 294 GLY A C 1
ATOM 2362 O O . GLY A 1 294 ? -15.872 -0.929 -27.241 1.00 66.12 294 GLY A O 1
ATOM 2363 N N . VAL A 1 295 ? -14.388 0.519 -26.388 1.00 57.56 295 VAL A N 1
ATOM 2364 C CA . VAL A 1 295 ? -13.528 -0.472 -25.718 1.00 57.56 295 VAL A CA 1
ATOM 2365 C C . VAL A 1 295 ? -13.922 -0.614 -24.250 1.00 57.56 295 VAL A C 1
ATOM 2367 O O . VAL A 1 295 ? -14.092 0.387 -23.557 1.00 57.56 295 VAL A O 1
ATOM 2370 N N . VAL A 1 296 ? -14.041 -1.849 -23.752 1.00 68.12 296 VAL A N 1
ATOM 2371 C CA . VAL A 1 296 ? -14.265 -2.122 -22.324 1.00 68.12 296 VAL A CA 1
ATOM 2372 C C . VAL A 1 296 ? -12.921 -2.138 -21.592 1.00 68.12 296 VAL A C 1
ATOM 2374 O O . VAL A 1 296 ? -12.080 -2.989 -21.861 1.00 68.12 296 VAL A O 1
ATOM 2377 N N . LEU A 1 297 ? -12.728 -1.221 -20.646 1.00 71.81 297 LEU A N 1
ATOM 2378 C CA . LEU A 1 297 ? -11.547 -1.122 -19.789 1.00 71.81 297 LEU A CA 1
ATOM 2379 C C . LEU A 1 297 ? -11.907 -1.480 -18.350 1.00 71.81 297 LEU A C 1
ATOM 2381 O O . LEU A 1 297 ? -12.980 -1.118 -17.873 1.00 71.81 297 LEU A O 1
ATOM 2385 N N . ASN A 1 298 ? -10.998 -2.141 -17.634 1.00 80.69 298 ASN A N 1
ATOM 2386 C CA . ASN A 1 298 ? -11.083 -2.279 -16.182 1.00 80.69 298 ASN A CA 1
ATOM 2387 C C . ASN A 1 298 ? -10.273 -1.149 -15.524 1.00 80.69 298 ASN A C 1
ATOM 2389 O O . ASN A 1 298 ? -9.046 -1.125 -15.603 1.00 80.69 298 ASN A O 1
ATOM 2393 N N . ALA A 1 299 ? -10.963 -0.220 -14.858 1.00 78.69 299 ALA A N 1
ATOM 2394 C CA . ALA A 1 299 ? -10.358 0.921 -14.166 1.00 78.69 299 ALA A CA 1
ATOM 2395 C C . ALA A 1 299 ? -9.310 0.507 -13.126 1.00 78.69 299 ALA A C 1
ATOM 2397 O O . ALA A 1 299 ? -8.329 1.215 -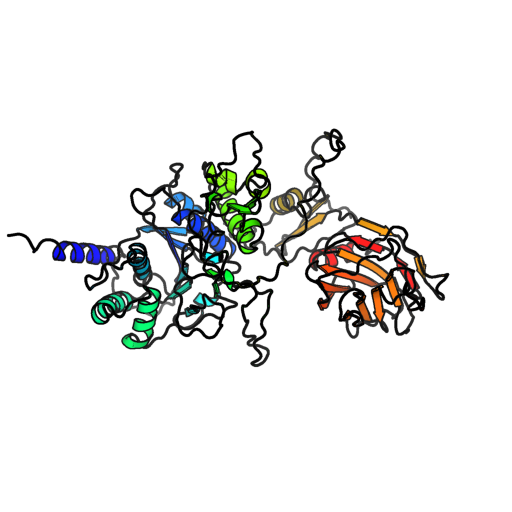12.903 1.00 78.69 299 ALA A O 1
ATOM 2398 N N . CYS A 1 300 ? -9.514 -0.646 -12.496 1.00 86.06 300 CYS A N 1
ATOM 2399 C CA . CYS A 1 300 ? -8.675 -1.128 -11.417 1.00 86.06 300 CYS A CA 1
ATOM 2400 C C . CYS A 1 300 ? -7.345 -1.710 -11.905 1.00 86.06 300 CYS A C 1
ATOM 2402 O O . CYS A 1 300 ? -6.425 -1.835 -11.109 1.00 86.06 300 CYS A O 1
ATOM 2404 N N . HIS A 1 301 ? -7.166 -1.952 -13.209 1.00 83.50 301 HIS A N 1
ATOM 2405 C CA . HIS A 1 301 ? -5.844 -2.286 -13.763 1.00 83.50 301 HIS A CA 1
ATOM 2406 C C . HIS A 1 301 ? -4.849 -1.122 -13.670 1.00 83.50 301 HIS A C 1
ATOM 2408 O O . HIS A 1 301 ? -3.643 -1.335 -13.721 1.00 83.50 301 HIS A O 1
ATOM 2414 N N . PHE A 1 302 ? -5.348 0.107 -13.518 1.00 78.25 302 PHE A N 1
ATOM 2415 C CA . PHE A 1 302 ? -4.539 1.323 -13.459 1.00 78.25 302 PHE A CA 1
ATOM 2416 C C . PHE A 1 302 ? -4.476 1.930 -12.052 1.00 78.25 302 PHE A C 1
ATOM 2418 O O . PHE A 1 302 ? -3.898 3.000 -11.873 1.00 78.25 302 PHE A O 1
ATOM 2425 N N . ASN A 1 303 ? -5.071 1.271 -11.051 1.00 79.75 303 ASN A N 1
ATOM 2426 C CA . ASN A 1 303 ? -5.042 1.715 -9.662 1.00 79.75 303 ASN A CA 1
ATOM 2427 C C . ASN A 1 303 ? -4.051 0.841 -8.867 1.00 79.75 303 ASN A C 1
ATOM 2429 O O . ASN A 1 303 ? -4.306 -0.355 -8.710 1.00 79.75 303 ASN A O 1
ATOM 2433 N N . PRO A 1 304 ? -2.949 1.398 -8.328 1.00 78.19 304 PRO A N 1
ATOM 2434 C CA . PRO A 1 304 ? -1.936 0.609 -7.620 1.00 78.19 304 PRO A CA 1
ATOM 2435 C C . PRO A 1 304 ? -2.494 -0.105 -6.379 1.00 78.19 304 PRO A C 1
ATOM 2437 O O . PRO A 1 304 ? -2.060 -1.207 -6.048 1.00 78.19 304 PRO A O 1
ATOM 2440 N N . LEU A 1 305 ? -3.510 0.466 -5.728 1.00 86.94 305 LEU A N 1
ATOM 2441 C CA . LEU A 1 305 ? -4.166 -0.161 -4.583 1.00 86.94 305 LEU A CA 1
ATOM 2442 C C . LEU A 1 305 ? -5.000 -1.384 -4.961 1.00 86.94 305 LEU A C 1
ATOM 2444 O O . LEU A 1 305 ? -5.245 -2.238 -4.114 1.00 86.94 305 LEU A O 1
ATOM 2448 N N . ALA A 1 306 ? -5.463 -1.465 -6.209 1.00 89.06 306 ALA A N 1
ATOM 2449 C CA . ALA A 1 306 ? -6.292 -2.572 -6.660 1.00 89.06 306 ALA A CA 1
ATOM 2450 C C . ALA A 1 306 ? -5.502 -3.876 -6.712 1.00 89.06 306 ALA A C 1
ATOM 2452 O O . ALA A 1 306 ? -5.983 -4.900 -6.239 1.00 89.06 306 ALA A O 1
ATOM 2453 N N . ALA A 1 307 ? -4.285 -3.832 -7.264 1.00 88.38 307 ALA A N 1
ATOM 2454 C CA . ALA A 1 307 ? -3.399 -4.990 -7.310 1.00 88.38 307 ALA A CA 1
ATOM 2455 C C . ALA A 1 307 ? -3.061 -5.471 -5.890 1.00 88.38 307 ALA A C 1
ATOM 2457 O O . ALA A 1 307 ? -3.135 -6.666 -5.605 1.00 88.38 307 ALA A O 1
ATOM 2458 N N . HIS A 1 308 ? -2.784 -4.524 -4.987 1.00 91.31 308 HIS A N 1
ATOM 2459 C CA . HIS A 1 308 ? -2.514 -4.803 -3.579 1.00 91.31 308 HIS A CA 1
ATOM 2460 C C . HIS A 1 308 ? -3.707 -5.473 -2.885 1.00 91.31 308 HIS A C 1
ATOM 2462 O O . HIS A 1 308 ? -3.579 -6.575 -2.356 1.00 91.31 308 HIS A O 1
ATOM 2468 N N . TRP A 1 309 ? -4.896 -4.872 -2.965 1.00 94.81 309 TRP A N 1
ATOM 2469 C CA . TRP A 1 309 ? -6.114 -5.434 -2.375 1.00 94.81 309 TRP A CA 1
ATOM 2470 C C . TRP A 1 309 ? -6.477 -6.801 -2.974 1.00 94.81 309 TRP A C 1
ATOM 2472 O O . TRP A 1 309 ? -6.790 -7.740 -2.239 1.00 94.81 309 TRP A O 1
ATOM 2482 N N . ARG A 1 310 ? -6.369 -6.947 -4.305 1.00 94.81 310 ARG A N 1
ATOM 2483 C CA . ARG A 1 310 ? -6.601 -8.213 -5.016 1.00 94.81 310 ARG A CA 1
ATOM 2484 C C . ARG A 1 310 ? -5.683 -9.317 -4.506 1.00 94.81 310 ARG A C 1
ATOM 2486 O O . ARG A 1 310 ? -6.146 -10.445 -4.375 1.00 94.81 310 ARG A O 1
ATOM 2493 N N . SER A 1 311 ? -4.422 -9.010 -4.201 1.00 94.56 311 SER A N 1
ATOM 2494 C CA . SER A 1 311 ? -3.471 -10.012 -3.713 1.00 94.56 311 SER A CA 1
ATOM 2495 C C . SER A 1 311 ? -3.923 -10.638 -2.389 1.00 94.56 311 SER A C 1
ATOM 2497 O O . SER A 1 311 ? -4.034 -11.860 -2.314 1.00 94.56 311 SER A O 1
ATOM 2499 N N . PHE A 1 312 ? -4.305 -9.831 -1.391 1.00 95.44 312 PHE A N 1
ATOM 2500 C CA . PHE A 1 312 ? -4.830 -10.346 -0.123 1.00 95.44 312 PHE A CA 1
ATOM 2501 C C . PHE A 1 312 ? -6.162 -11.065 -0.299 1.00 95.44 312 PHE A C 1
ATOM 2503 O O . PHE A 1 312 ? -6.365 -12.126 0.285 1.00 95.44 312 PHE A O 1
ATOM 2510 N N . PHE A 1 313 ? -7.063 -10.521 -1.117 1.00 95.81 313 PHE A N 1
ATOM 2511 C CA . PHE A 1 313 ? -8.354 -11.152 -1.366 1.00 95.81 313 PHE A CA 1
ATOM 2512 C C . PHE A 1 313 ? -8.200 -12.540 -2.009 1.00 95.81 313 PHE A C 1
ATOM 2514 O O . PHE A 1 313 ? -8.817 -13.507 -1.564 1.00 95.81 313 PHE A O 1
ATOM 2521 N N . CYS A 1 314 ? -7.353 -12.660 -3.030 1.00 95.62 314 CYS A N 1
ATOM 2522 C CA . CYS A 1 314 ? -7.158 -13.915 -3.749 1.00 95.62 314 CYS A CA 1
ATOM 2523 C C . CYS A 1 314 ? -6.338 -14.936 -2.965 1.00 95.62 314 CYS A C 1
ATOM 2525 O O . CYS A 1 314 ? -6.622 -16.129 -3.035 1.00 95.62 314 CYS A O 1
ATOM 2527 N N . GLU A 1 315 ? -5.384 -14.483 -2.158 1.00 95.25 315 GLU A N 1
ATOM 2528 C CA . GLU A 1 315 ? -4.685 -15.343 -1.208 1.00 95.25 315 GLU A CA 1
ATOM 2529 C C . GLU A 1 315 ? -5.638 -15.879 -0.128 1.00 95.25 315 GLU A C 1
ATOM 2531 O O . GLU A 1 315 ? -5.604 -17.064 0.199 1.00 95.25 315 GLU A O 1
ATOM 2536 N N . ALA A 1 316 ? -6.550 -15.040 0.380 1.00 94.12 316 ALA A N 1
ATOM 2537 C CA . ALA A 1 316 ? -7.598 -15.489 1.290 1.00 94.12 316 ALA A CA 1
ATOM 2538 C C . ALA A 1 316 ? -8.492 -16.542 0.623 1.00 94.12 316 ALA A C 1
ATOM 2540 O O . ALA A 1 316 ? -8.728 -17.598 1.198 1.00 94.12 316 ALA A O 1
ATOM 2541 N N . HIS A 1 317 ? -8.940 -16.306 -0.612 1.00 91.56 317 HIS A N 1
ATOM 2542 C CA . HIS A 1 317 ? -9.723 -17.284 -1.372 1.00 91.56 317 HIS A CA 1
ATOM 2543 C C . HIS A 1 317 ? -9.010 -18.640 -1.500 1.00 91.56 317 HIS A C 1
ATOM 2545 O O . HIS A 1 317 ? -9.629 -19.671 -1.236 1.00 91.56 317 HIS A O 1
ATOM 2551 N N . GLN A 1 318 ? -7.712 -18.650 -1.827 1.00 90.62 318 GLN A N 1
ATOM 2552 C CA . GLN A 1 318 ? -6.918 -19.882 -1.917 1.00 90.62 318 GLN A CA 1
ATOM 2553 C C . GLN A 1 318 ? -6.844 -20.630 -0.578 1.00 90.62 318 GLN A C 1
ATOM 2555 O O . GLN A 1 318 ? -7.033 -21.844 -0.542 1.00 90.62 318 GLN A O 1
ATOM 2560 N N . LEU A 1 319 ? -6.624 -19.914 0.530 1.00 88.44 319 LEU A N 1
ATOM 2561 C CA . LEU A 1 319 ? -6.578 -20.503 1.876 1.00 88.44 319 LEU A CA 1
ATOM 2562 C C . LEU A 1 319 ? -7.926 -21.072 2.323 1.00 88.44 319 LEU A C 1
ATOM 2564 O O . LEU A 1 319 ? -7.988 -22.076 3.035 1.00 88.44 319 LEU A O 1
ATOM 2568 N N . LEU A 1 320 ? -9.011 -20.406 1.941 1.00 87.56 320 LEU A N 1
ATOM 2569 C CA . LEU A 1 320 ? -10.360 -20.765 2.358 1.00 87.56 320 LEU A CA 1
ATOM 2570 C C . LEU A 1 320 ? -10.989 -21.846 1.478 1.00 87.56 320 LEU A C 1
ATOM 2572 O O . LEU A 1 320 ? -11.899 -22.522 1.959 1.00 87.56 320 LEU A O 1
ATOM 2576 N N . GLN A 1 321 ? -10.475 -22.018 0.253 1.00 86.56 321 GLN A N 1
ATOM 2577 C CA . GLN A 1 321 ? -10.967 -22.942 -0.773 1.00 86.56 321 GLN A CA 1
ATOM 2578 C C . GLN A 1 321 ? -12.447 -22.714 -1.118 1.00 86.56 321 GLN A C 1
ATOM 2580 O O . GLN A 1 321 ? -13.198 -23.667 -1.300 1.00 86.56 321 GLN A O 1
ATOM 2585 N N . THR A 1 322 ? -12.880 -21.450 -1.184 1.00 83.06 322 THR A N 1
ATOM 2586 C CA . THR A 1 322 ? -14.279 -21.127 -1.513 1.00 83.06 322 THR A CA 1
ATOM 2587 C C . THR A 1 322 ? -14.603 -21.483 -2.965 1.00 83.06 322 THR A C 1
ATOM 2589 O O . THR A 1 322 ? -13.764 -21.329 -3.854 1.00 83.06 322 THR A O 1
ATOM 2592 N N . ASP A 1 323 ? -15.824 -21.937 -3.237 1.00 84.81 323 ASP A N 1
ATOM 2593 C CA . ASP A 1 323 ? -16.273 -22.316 -4.580 1.00 84.81 323 ASP A CA 1
ATOM 2594 C C . ASP A 1 323 ? -17.289 -21.315 -5.131 1.00 84.81 323 ASP A C 1
ATOM 2596 O O . ASP A 1 323 ? -18.470 -21.594 -5.323 1.00 84.81 323 ASP A O 1
ATOM 2600 N N . ILE A 1 324 ? -16.812 -20.093 -5.372 1.00 86.38 324 ILE A N 1
ATOM 2601 C CA . ILE A 1 324 ? -17.651 -18.996 -5.856 1.00 86.38 324 ILE A CA 1
ATOM 2602 C C . ILE A 1 324 ? -17.118 -18.521 -7.201 1.00 86.38 324 ILE A C 1
ATOM 2604 O O . ILE A 1 324 ? -16.015 -17.981 -7.307 1.00 86.38 324 ILE A O 1
ATOM 2608 N N . HIS A 1 325 ? -17.922 -18.688 -8.251 1.00 84.88 325 HIS A N 1
ATOM 2609 C CA . HIS A 1 325 ? -17.506 -18.402 -9.626 1.00 84.88 325 HIS A CA 1
ATOM 2610 C C . HIS A 1 325 ? -17.043 -16.947 -9.842 1.00 84.88 325 HIS A C 1
ATOM 2612 O O . HIS A 1 325 ? -16.065 -16.712 -10.558 1.00 84.88 325 HIS A O 1
ATOM 2618 N N . SER A 1 326 ? -17.701 -15.957 -9.222 1.00 85.19 326 SER A N 1
ATOM 2619 C CA . SER A 1 326 ? -17.286 -14.545 -9.318 1.00 85.19 326 SER A CA 1
ATOM 2620 C C . SER A 1 326 ? -15.909 -14.302 -8.693 1.00 85.19 326 SER A C 1
ATOM 2622 O O . SER A 1 326 ? -15.110 -13.553 -9.252 1.00 85.19 326 SER A O 1
ATOM 2624 N N . VAL A 1 327 ? -15.609 -14.976 -7.580 1.00 90.19 327 VAL A N 1
ATOM 2625 C CA . VAL A 1 327 ? -14.316 -14.920 -6.883 1.00 90.19 327 VAL A CA 1
ATOM 2626 C C . VAL A 1 327 ? -13.231 -15.597 -7.719 1.00 90.19 327 VAL A C 1
ATOM 2628 O O . VAL A 1 327 ? -12.203 -14.978 -7.987 1.00 90.19 327 VAL A O 1
ATOM 2631 N N . LYS A 1 328 ? -13.491 -16.808 -8.231 1.00 89.31 328 LYS A N 1
ATOM 2632 C CA . LYS A 1 328 ? -12.579 -17.522 -9.144 1.00 89.31 328 LYS A CA 1
ATOM 2633 C C . LYS A 1 328 ? -12.253 -16.690 -10.386 1.00 89.31 328 LYS A C 1
ATOM 2635 O O . LYS A 1 328 ? -11.095 -16.570 -10.773 1.00 89.31 328 LYS A O 1
ATOM 2640 N N . SER A 1 329 ? -13.268 -16.056 -10.974 1.00 86.62 329 SER A N 1
ATOM 2641 C CA . SER A 1 329 ? -13.101 -15.168 -12.131 1.00 86.62 329 SER A CA 1
ATOM 2642 C C . SER A 1 329 ? -12.256 -13.935 -11.792 1.00 86.62 329 SER A C 1
ATOM 2644 O O . SER A 1 329 ? -11.392 -13.553 -12.572 1.00 86.62 329 SER A O 1
ATOM 2646 N N . PHE A 1 330 ? -12.466 -13.316 -10.628 1.00 90.69 330 PHE A N 1
ATOM 2647 C CA . PHE A 1 330 ? -11.667 -12.171 -10.180 1.00 90.69 330 PHE A CA 1
ATOM 2648 C C . PHE A 1 330 ? -10.201 -12.549 -9.893 1.00 90.69 330 PHE A C 1
ATOM 2650 O O . PHE A 1 330 ? -9.286 -11.783 -10.204 1.00 90.69 330 PHE A O 1
ATOM 2657 N N . CYS A 1 331 ? -9.965 -13.742 -9.343 1.00 92.06 331 CYS A N 1
ATOM 2658 C CA . CYS A 1 331 ? -8.634 -14.230 -8.978 1.00 92.06 331 CYS A CA 1
ATOM 2659 C C . CYS A 1 331 ? -7.872 -14.932 -10.107 1.00 92.06 331 CYS A C 1
ATOM 2661 O O . CYS A 1 331 ? -6.677 -15.176 -9.974 1.00 92.06 331 CYS A O 1
ATOM 2663 N N . SER A 1 332 ? -8.522 -15.193 -11.238 1.00 88.12 332 SER A N 1
ATOM 2664 C CA . SER A 1 332 ? -7.867 -15.641 -12.464 1.00 88.12 332 SER A CA 1
ATOM 2665 C C . SER A 1 332 ? -7.226 -14.457 -13.183 1.00 88.12 332 SER A C 1
ATOM 2667 O O . SER A 1 332 ? -7.914 -13.498 -13.526 1.00 88.12 332 SER A O 1
ATOM 2669 N N . ASP A 1 333 ? -5.922 -14.511 -13.453 1.00 84.94 333 ASP A N 1
ATOM 2670 C CA . ASP A 1 333 ? -5.242 -13.475 -14.244 1.00 84.94 333 ASP A CA 1
ATOM 2671 C C . ASP A 1 333 ? -5.738 -13.452 -15.695 1.00 84.94 333 ASP A C 1
ATOM 2673 O O . ASP A 1 333 ? -5.929 -12.375 -16.264 1.00 84.94 333 ASP A O 1
ATOM 2677 N N . ALA A 1 334 ? -6.052 -14.622 -16.262 1.00 78.81 334 ALA A N 1
ATOM 2678 C CA . ALA A 1 334 ? -6.676 -14.727 -17.577 1.00 78.81 334 ALA A CA 1
ATOM 2679 C C . ALA A 1 334 ? -8.007 -13.957 -17.619 1.00 78.81 334 ALA A C 1
ATOM 2681 O O . ALA A 1 334 ? -8.248 -13.183 -18.546 1.00 78.81 334 ALA A O 1
ATOM 2682 N N . CYS A 1 335 ? -8.849 -14.089 -16.590 1.00 80.44 335 CYS A N 1
ATOM 2683 C CA . CYS A 1 335 ? -10.163 -13.450 -16.608 1.00 80.44 335 CYS A CA 1
ATOM 2684 C C . CYS A 1 335 ? -10.118 -11.986 -16.148 1.00 80.44 335 CYS A C 1
ATOM 2686 O O . CYS A 1 335 ? -10.828 -11.143 -16.706 1.00 80.44 335 CYS A O 1
ATOM 2688 N N . TYR A 1 336 ? -9.260 -11.663 -15.179 1.00 84.75 336 TYR A N 1
ATOM 2689 C CA . TYR A 1 336 ? -9.083 -10.308 -14.670 1.00 84.75 336 TYR A CA 1
ATOM 2690 C C . TYR A 1 336 ? -8.420 -9.406 -15.719 1.00 84.75 336 TYR A C 1
ATOM 2692 O O . TYR A 1 336 ? -9.032 -8.418 -16.121 1.00 84.75 336 TYR A O 1
ATOM 2700 N N . TYR A 1 337 ? -7.241 -9.779 -16.235 1.00 81.06 337 TYR A N 1
ATOM 2701 C CA . TYR A 1 337 ? -6.473 -8.945 -17.168 1.00 81.06 337 TYR A CA 1
ATOM 2702 C C . TYR A 1 337 ? -6.882 -9.108 -18.633 1.00 81.06 337 TYR A C 1
ATOM 2704 O O . TYR A 1 337 ? -6.911 -8.116 -19.362 1.00 81.06 337 TYR A O 1
ATOM 2712 N N . HIS A 1 338 ? -7.210 -10.329 -19.066 1.00 71.19 338 HIS A N 1
ATOM 2713 C CA . HIS A 1 338 ? -7.430 -10.636 -20.486 1.00 71.19 338 HIS A CA 1
ATOM 2714 C C . HIS A 1 338 ? -8.898 -10.887 -20.849 1.00 71.19 338 HIS A C 1
ATOM 2716 O O . HIS A 1 338 ? -9.229 -10.957 -22.031 1.00 71.19 338 HIS A O 1
ATOM 2722 N N . GLY A 1 339 ? -9.791 -11.009 -19.860 1.00 67.00 339 GLY A N 1
ATOM 2723 C CA . GLY A 1 339 ? -11.194 -11.353 -20.094 1.00 67.00 339 GLY A CA 1
ATOM 2724 C C . GLY A 1 339 ? -11.397 -12.759 -20.674 1.00 67.00 339 GLY A C 1
ATOM 2725 O O . GLY A 1 339 ? -12.414 -12.997 -21.322 1.00 67.00 339 GLY A O 1
ATOM 2726 N N . GLN A 1 340 ? -10.441 -13.670 -20.463 1.00 61.09 340 GLN A N 1
ATOM 2727 C CA . GLN A 1 340 ? -10.430 -15.042 -20.980 1.00 61.09 340 GLN A CA 1
ATOM 2728 C C . GLN A 1 340 ? -10.460 -16.062 -19.828 1.00 61.09 340 GLN A C 1
ATOM 2730 O O . GLN A 1 340 ? -9.930 -15.802 -18.753 1.00 61.09 340 GLN A O 1
ATOM 2735 N N . HIS A 1 341 ? -11.057 -17.235 -20.040 1.00 57.28 341 HIS A N 1
ATOM 2736 C CA . HIS A 1 341 ? -11.058 -18.349 -19.075 1.00 57.28 341 HIS A CA 1
ATOM 2737 C C . HIS A 1 341 ? -10.218 -19.519 -19.599 1.00 57.28 341 HIS A C 1
ATOM 2739 O O . HIS A 1 341 ? -10.078 -19.678 -20.811 1.00 57.28 341 HIS A O 1
ATOM 2745 N N . ALA A 1 342 ? -9.673 -20.343 -18.698 1.00 43.62 342 ALA A N 1
ATOM 2746 C CA . ALA A 1 342 ? -8.884 -21.531 -19.055 1.00 43.62 342 ALA A CA 1
ATOM 2747 C C . ALA A 1 342 ? -9.752 -22.707 -19.560 1.00 43.62 342 ALA A C 1
ATOM 2749 O O . ALA A 1 342 ? -9.248 -23.619 -20.207 1.00 43.62 342 ALA A O 1
ATOM 2750 N N . ASP A 1 343 ? -11.054 -22.669 -19.279 1.00 46.03 343 ASP A N 1
ATOM 2751 C CA . ASP A 1 343 ? -12.045 -23.734 -19.469 1.00 46.03 343 ASP A CA 1
ATOM 2752 C C . ASP A 1 343 ? -13.230 -23.325 -20.374 1.00 46.03 343 ASP A C 1
ATOM 2754 O O . ASP A 1 343 ? -14.176 -24.089 -20.554 1.00 46.03 343 ASP A O 1
ATOM 2758 N N . GLY A 1 344 ? -13.182 -22.141 -20.999 1.00 43.66 344 GLY A N 1
ATOM 2759 C CA . GLY A 1 344 ? -14.149 -21.721 -22.026 1.00 43.66 344 GLY A CA 1
ATOM 2760 C C . GLY A 1 344 ? -15.497 -21.186 -21.518 1.00 43.66 344 GLY A C 1
ATOM 2761 O O . GLY A 1 344 ? -16.360 -20.862 -22.335 1.00 43.66 344 GLY A O 1
ATOM 2762 N N . VAL A 1 345 ? -15.694 -21.034 -20.205 1.00 51.41 345 VAL A N 1
ATOM 2763 C CA . VAL A 1 345 ? -16.876 -20.354 -19.641 1.00 51.41 345 VAL A CA 1
ATOM 2764 C C . VAL A 1 345 ? -16.736 -18.837 -19.828 1.00 51.41 345 VAL A C 1
ATOM 2766 O O . VAL A 1 345 ? -15.646 -18.282 -19.722 1.00 51.41 345 VAL A O 1
ATOM 2769 N N . ALA A 1 346 ? -17.826 -18.123 -20.124 1.00 58.78 346 ALA A N 1
ATOM 2770 C CA . ALA A 1 346 ? -17.775 -16.667 -20.247 1.00 58.78 346 ALA A CA 1
ATOM 2771 C C . ALA A 1 346 ? -17.361 -16.031 -18.907 1.00 58.78 346 ALA A C 1
ATOM 2773 O O . ALA A 1 346 ? -18.010 -16.256 -17.884 1.00 58.78 346 ALA A O 1
ATOM 2774 N N . CYS A 1 347 ? -16.319 -15.189 -18.911 1.00 61.44 347 CYS A N 1
ATOM 2775 C CA . CYS A 1 347 ? -16.049 -14.276 -17.801 1.00 61.44 347 CYS A CA 1
ATOM 2776 C C . CYS A 1 347 ? -17.338 -13.502 -17.532 1.00 61.44 347 CYS A C 1
ATOM 2778 O O . CYS A 1 347 ? -17.714 -12.683 -18.372 1.00 61.44 347 CYS A O 1
ATOM 2780 N N . LEU A 1 348 ? -18.031 -13.765 -16.417 1.00 54.94 348 LEU A N 1
ATOM 2781 C CA . LEU A 1 348 ? -19.291 -13.092 -16.103 1.00 54.94 348 LEU A CA 1
ATOM 2782 C C . LEU A 1 348 ? -19.037 -11.584 -16.006 1.00 54.94 348 LEU A C 1
ATOM 2784 O O . LEU A 1 348 ? -18.633 -11.041 -14.981 1.00 54.94 348 LEU A O 1
ATOM 2788 N N . ALA A 1 349 ? -19.259 -10.908 -17.126 1.00 44.69 349 ALA A N 1
ATOM 2789 C CA . ALA A 1 349 ? -19.483 -9.492 -17.202 1.00 44.69 349 ALA A CA 1
ATOM 2790 C C . ALA A 1 349 ? -20.962 -9.316 -16.880 1.00 44.69 349 ALA A C 1
ATOM 2792 O O . ALA A 1 349 ? -21.822 -9.626 -17.703 1.00 44.69 349 ALA A O 1
ATOM 2793 N N . GLY A 1 350 ? -21.283 -8.782 -15.702 1.00 41.81 350 GLY A N 1
ATOM 2794 C CA . GLY A 1 350 ? -22.483 -7.957 -15.645 1.00 41.81 350 GLY A CA 1
ATOM 2795 C C . GLY A 1 350 ? -22.351 -6.933 -16.775 1.00 41.81 350 GLY A C 1
ATOM 2796 O O . GLY A 1 350 ? -21.320 -6.261 -16.859 1.00 41.81 350 GLY A O 1
ATOM 2797 N N . ALA A 1 351 ? -23.312 -6.905 -17.700 1.00 33.66 351 ALA A N 1
ATOM 2798 C CA . ALA A 1 351 ? -23.280 -5.990 -18.833 1.00 33.66 351 ALA A CA 1
ATOM 2799 C C . ALA A 1 351 ? -23.011 -4.554 -18.336 1.00 33.66 351 ALA A C 1
ATOM 2801 O O . ALA A 1 351 ? -23.567 -4.161 -17.302 1.00 33.66 351 ALA A O 1
ATOM 2802 N N . PRO A 1 352 ? -22.166 -3.765 -19.027 1.00 37.75 352 PRO A N 1
ATOM 2803 C CA . PRO A 1 352 ? -21.911 -2.387 -18.629 1.00 37.75 352 PRO A CA 1
ATOM 2804 C C . PRO A 1 352 ? -23.240 -1.627 -18.588 1.00 37.75 352 PRO A C 1
ATOM 2806 O O . PRO A 1 352 ? -24.004 -1.658 -19.554 1.00 37.75 352 PRO A O 1
ATOM 2809 N N . ARG A 1 353 ? -23.541 -0.941 -17.476 1.00 33.78 353 ARG A N 1
ATOM 2810 C CA . ARG A 1 353 ? -24.690 -0.027 -17.445 1.00 33.78 353 ARG A CA 1
ATOM 2811 C C . ARG A 1 353 ? -24.417 1.101 -18.450 1.00 33.78 353 ARG A C 1
ATOM 2813 O O . ARG A 1 353 ? -23.419 1.803 -18.283 1.00 33.78 353 ARG A O 1
ATOM 2820 N N . PRO A 1 354 ? -25.263 1.309 -19.474 1.00 29.98 354 PRO A N 1
ATOM 2821 C CA . PRO A 1 354 ? -25.107 2.450 -20.362 1.00 29.98 354 PRO A CA 1
ATOM 2822 C C . PRO A 1 354 ? -25.331 3.746 -19.575 1.00 29.98 354 PRO A C 1
ATOM 2824 O O . PRO A 1 354 ? -26.265 3.849 -18.776 1.00 29.98 354 PRO A O 1
ATOM 2827 N N . LEU A 1 355 ? -24.482 4.747 -19.818 1.00 34.44 355 LEU A N 1
ATOM 2828 C CA . LEU A 1 355 ? -24.667 6.114 -19.335 1.00 34.44 355 LEU A CA 1
ATOM 2829 C C . LEU A 1 355 ? -25.967 6.685 -19.924 1.00 34.44 355 LEU A C 1
ATOM 2831 O O . LEU A 1 355 ? -25.979 7.225 -21.026 1.00 34.44 355 LEU A O 1
ATOM 2835 N N . ARG A 1 356 ? -27.081 6.589 -19.195 1.00 30.62 356 ARG A N 1
ATOM 2836 C CA . ARG A 1 356 ? -28.238 7.466 -19.409 1.00 30.62 356 ARG A CA 1
ATOM 2837 C C . ARG A 1 356 ? -28.166 8.597 -18.392 1.00 30.62 356 ARG A C 1
ATOM 2839 O O . ARG A 1 356 ? -28.467 8.383 -17.223 1.00 30.62 356 ARG A O 1
ATOM 2846 N N . GLY A 1 357 ? -27.768 9.783 -18.851 1.00 31.66 357 GLY A N 1
ATOM 2847 C CA . GLY A 1 357 ? -27.882 11.013 -18.063 1.00 31.66 357 GLY A CA 1
ATOM 2848 C C . GLY A 1 357 ? -26.783 12.051 -18.279 1.00 31.66 357 GLY A C 1
ATOM 2849 O O . GLY A 1 357 ? -26.192 12.488 -17.303 1.00 31.66 357 GLY A O 1
ATOM 2850 N N . ALA A 1 358 ? -26.507 12.450 -19.522 1.00 29.62 358 ALA A N 1
ATOM 2851 C CA . ALA A 1 358 ? -25.881 13.743 -19.820 1.00 29.62 358 ALA A CA 1
ATOM 2852 C C . ALA A 1 358 ? -26.132 14.099 -21.293 1.00 29.62 358 ALA A C 1
ATOM 2854 O O . ALA A 1 358 ? -25.269 13.912 -22.146 1.00 29.62 358 ALA A O 1
ATOM 2855 N N . ILE A 1 359 ? -27.341 14.574 -21.609 1.00 30.78 359 ILE A N 1
ATOM 2856 C CA . ILE A 1 359 ? -27.581 15.313 -22.851 1.00 30.78 359 ILE A CA 1
ATOM 2857 C C . ILE A 1 359 ? -28.074 16.715 -22.497 1.00 30.78 359 ILE A C 1
ATOM 2859 O O . ILE A 1 359 ? -29.032 16.888 -21.749 1.00 30.78 359 ILE A O 1
ATOM 2863 N N . SER A 1 360 ? -27.423 17.671 -23.158 1.00 27.67 360 SER A N 1
ATOM 2864 C CA . SER A 1 360 ? -27.746 19.085 -23.355 1.00 27.67 360 SER A CA 1
ATOM 2865 C C . SER A 1 360 ? -27.404 20.044 -22.214 1.00 27.67 360 SER A C 1
ATOM 2867 O O . SER A 1 360 ? -27.939 19.983 -21.115 1.00 27.67 360 SER A O 1
ATOM 2869 N N . GLY A 1 361 ? -26.484 20.957 -22.527 1.00 24.36 361 GLY A N 1
ATOM 2870 C CA . GLY A 1 361 ? -26.035 22.026 -21.645 1.00 24.36 361 GLY A CA 1
ATOM 2871 C C . GLY A 1 361 ? -24.649 22.520 -22.039 1.00 24.36 361 GLY A C 1
ATOM 2872 O O . GLY A 1 361 ? -23.676 22.301 -21.330 1.00 24.36 361 GLY A O 1
ATOM 2873 N N . SER A 1 362 ? -24.546 23.124 -23.219 1.00 31.86 362 SER A N 1
ATOM 2874 C CA . SER A 1 362 ? -23.364 23.838 -23.698 1.00 31.86 362 SER A CA 1
ATOM 2875 C C . SER A 1 362 ? -22.889 24.901 -22.699 1.00 31.86 362 SER A C 1
ATOM 2877 O O . SER A 1 362 ? -23.650 25.816 -22.418 1.00 31.86 362 SER A O 1
ATOM 2879 N N . THR A 1 363 ? -21.633 24.823 -22.249 1.00 27.22 363 THR A N 1
ATOM 2880 C CA . THR A 1 363 ? -20.635 25.918 -22.258 1.00 27.22 363 THR A CA 1
ATOM 2881 C C . THR A 1 363 ? -19.292 25.367 -21.775 1.00 27.22 363 THR A C 1
ATOM 2883 O O . THR A 1 363 ? -19.229 24.610 -20.811 1.00 27.22 363 THR A O 1
ATOM 2886 N N . GLY A 1 364 ? -18.229 25.669 -22.520 1.00 32.19 364 GLY A N 1
ATOM 2887 C CA . GLY A 1 364 ? -16.990 24.902 -22.531 1.00 32.19 364 GLY A CA 1
ATOM 2888 C C . GLY A 1 364 ? -16.090 25.032 -21.305 1.00 32.19 364 GLY A C 1
ATOM 2889 O O . GLY A 1 364 ? -15.770 26.128 -20.857 1.00 32.19 364 GLY A O 1
ATOM 2890 N N . HIS A 1 365 ? -15.533 23.892 -20.902 1.00 22.86 365 HIS A N 1
ATOM 2891 C CA . HIS A 1 365 ? -14.216 23.806 -20.284 1.00 22.86 365 HIS A CA 1
ATOM 2892 C C . HIS A 1 365 ? -13.392 22.776 -21.065 1.00 22.86 365 HIS A C 1
ATOM 2894 O O . HIS A 1 365 ? -13.751 21.603 -21.156 1.00 22.86 365 HIS A O 1
ATOM 2900 N N . ARG A 1 366 ? -12.314 23.248 -21.705 1.00 23.72 366 ARG A N 1
ATOM 2901 C CA . ARG A 1 366 ? -11.307 22.404 -22.358 1.00 23.72 366 ARG A CA 1
ATOM 2902 C C . ARG A 1 366 ? -10.574 21.611 -21.276 1.00 23.72 366 ARG A C 1
ATOM 2904 O O . ARG A 1 366 ? -9.932 22.209 -20.418 1.00 23.72 366 ARG A O 1
ATOM 2911 N N . TYR A 1 367 ? -10.643 20.287 -21.342 1.00 25.66 367 TYR A N 1
ATOM 2912 C CA . TYR A 1 367 ? -9.735 19.407 -20.609 1.00 25.66 367 TYR A CA 1
ATOM 2913 C C . TYR A 1 367 ? -8.394 19.302 -21.357 1.00 25.66 367 TYR A C 1
ATOM 2915 O O . TYR A 1 367 ? -8.401 19.270 -22.591 1.00 25.66 367 TYR A O 1
ATOM 2923 N N . PRO A 1 368 ? -7.246 19.218 -20.660 1.00 24.00 368 PRO A N 1
ATOM 2924 C CA . PRO A 1 368 ? -5.978 18.870 -21.286 1.00 24.00 368 PRO A CA 1
ATOM 2925 C C . PRO A 1 368 ? -5.961 17.370 -21.615 1.00 24.00 368 PRO A C 1
ATOM 2927 O O . PRO A 1 368 ? -6.034 16.512 -20.736 1.00 24.00 368 PRO A O 1
ATOM 2930 N N . ALA A 1 369 ? -5.881 17.061 -22.904 1.00 27.55 369 ALA A N 1
ATOM 2931 C CA . ALA A 1 369 ? -5.780 15.713 -23.438 1.00 27.55 369 ALA A CA 1
ATOM 2932 C C . ALA A 1 369 ? -4.339 15.199 -23.327 1.00 27.55 369 ALA A C 1
ATOM 2934 O O . ALA A 1 369 ? -3.573 15.427 -24.247 1.00 27.55 369 ALA A O 1
ATOM 2935 N N . HIS A 1 370 ? -3.952 14.515 -22.244 1.00 27.58 370 HIS A N 1
ATOM 2936 C CA . HIS A 1 370 ? -2.653 13.817 -22.190 1.00 27.58 370 HIS A CA 1
ATOM 2937 C C . HIS A 1 370 ? -2.630 12.607 -21.239 1.00 27.58 370 HIS A C 1
ATOM 2939 O O . HIS A 1 370 ? -1.740 12.535 -20.408 1.00 27.58 370 HIS A O 1
ATOM 2945 N N . ILE A 1 371 ? -3.551 11.637 -21.346 1.00 29.83 371 ILE A N 1
ATOM 2946 C CA . ILE A 1 371 ? -3.298 10.248 -20.887 1.00 29.83 371 ILE A CA 1
ATOM 2947 C C . ILE A 1 371 ? -4.109 9.259 -21.748 1.00 29.83 371 ILE A C 1
ATOM 2949 O O . ILE A 1 371 ? -5.102 8.707 -21.294 1.00 29.83 371 ILE A O 1
ATOM 2953 N N . LEU A 1 372 ? -3.696 9.051 -22.997 1.00 26.00 372 LEU A N 1
ATOM 2954 C CA . LEU A 1 372 ? -3.988 7.862 -23.813 1.00 26.00 372 LEU A CA 1
ATOM 2955 C C . LEU A 1 372 ? -2.829 7.733 -24.821 1.00 26.00 372 LEU A C 1
ATOM 2957 O O . LEU A 1 372 ? -2.585 8.701 -25.540 1.00 26.00 372 LEU A O 1
ATOM 2961 N N . PRO A 1 373 ? -2.085 6.615 -24.893 1.00 29.81 373 PRO A N 1
ATOM 2962 C CA . PRO A 1 373 ? -1.275 6.323 -26.070 1.00 29.81 373 PRO A CA 1
ATOM 2963 C C . PRO A 1 373 ? -2.206 5.992 -27.242 1.00 29.81 373 PRO A C 1
ATOM 2965 O O . PRO A 1 373 ? -3.156 5.224 -27.080 1.00 29.81 373 PRO A O 1
ATOM 2968 N N . GLU A 1 374 ? -1.932 6.579 -28.405 1.00 29.12 374 GLU A N 1
ATOM 2969 C CA . GLU A 1 374 ? -2.552 6.252 -29.690 1.00 29.12 374 GLU A CA 1
ATOM 2970 C C . GLU A 1 374 ? -2.497 4.740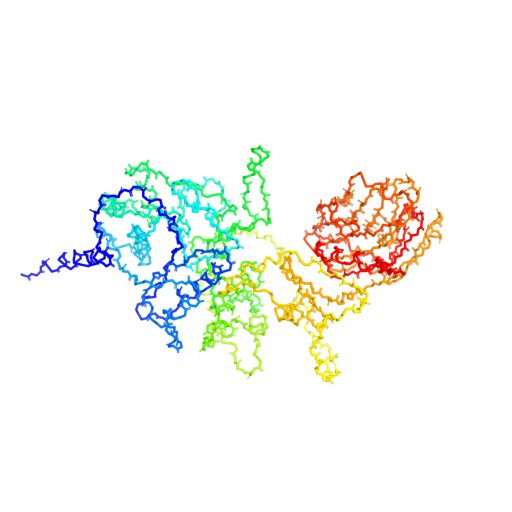 -29.951 1.00 29.12 374 GLU A C 1
ATOM 2972 O O . GLU A 1 374 ? -1.452 4.180 -30.268 1.00 29.12 374 GLU A O 1
ATOM 2977 N N . LEU A 1 375 ? -3.640 4.073 -29.820 1.00 29.16 375 LEU A N 1
ATOM 2978 C CA . LEU A 1 375 ? -3.867 2.711 -30.304 1.00 29.16 375 LEU A CA 1
ATOM 2979 C C . LEU A 1 375 ? -5.284 2.608 -30.878 1.00 29.16 375 LEU A C 1
ATOM 2981 O O . LEU A 1 375 ? -6.039 1.697 -30.564 1.00 29.16 375 LEU A O 1
ATOM 2985 N N . VAL A 1 376 ? -5.670 3.574 -31.713 1.00 31.95 376 VAL A N 1
ATOM 2986 C CA . VAL A 1 376 ? -6.846 3.464 -32.585 1.00 31.95 376 VAL A CA 1
ATOM 2987 C C . VAL A 1 376 ? -6.558 4.232 -33.868 1.00 31.95 376 VAL A C 1
ATOM 2989 O O . VAL A 1 376 ? -7.068 5.322 -34.060 1.00 31.95 376 VAL A O 1
ATOM 2992 N N . GLU A 1 377 ? -5.704 3.685 -34.728 1.00 32.47 377 GLU A N 1
ATOM 2993 C CA . GLU A 1 377 ? -5.753 3.937 -36.173 1.00 32.47 377 GLU A CA 1
ATOM 2994 C C . GLU A 1 377 ? -4.787 2.983 -36.877 1.00 32.47 377 GLU A C 1
ATOM 2996 O O . GLU A 1 377 ? -3.597 3.238 -37.013 1.00 32.47 377 GLU A O 1
ATOM 3001 N N . THR A 1 378 ? -5.292 1.804 -37.236 1.00 30.61 378 THR A N 1
ATOM 3002 C CA . THR A 1 378 ? -4.951 1.036 -38.447 1.00 30.61 378 THR A CA 1
ATOM 3003 C C . THR A 1 378 ? -5.607 -0.334 -38.314 1.00 30.61 378 THR A C 1
ATOM 3005 O O . THR A 1 378 ? -5.123 -1.227 -37.627 1.00 30.61 378 THR A O 1
ATOM 3008 N N . GLY A 1 379 ? -6.761 -0.504 -38.960 1.00 31.20 379 GLY A N 1
ATOM 3009 C CA . GLY A 1 379 ? -7.451 -1.790 -39.059 1.00 31.20 379 GLY A CA 1
ATOM 3010 C C . GLY A 1 379 ? -6.672 -2.790 -39.916 1.00 31.20 379 GLY A C 1
ATOM 3011 O O . GLY A 1 379 ? -7.034 -3.023 -41.067 1.00 31.20 379 GLY A O 1
ATOM 3012 N N . LYS A 1 380 ? -5.606 -3.383 -39.371 1.00 27.30 380 LYS A N 1
ATOM 3013 C CA . LYS A 1 380 ? -4.902 -4.522 -39.971 1.00 27.30 380 LYS A CA 1
ATOM 3014 C C . LYS A 1 380 ? -4.759 -5.658 -38.951 1.00 27.30 380 LYS A C 1
ATOM 3016 O O . LYS A 1 380 ? -4.412 -5.386 -37.804 1.00 27.30 380 LYS A O 1
ATOM 3021 N N . PRO A 1 381 ? -5.020 -6.919 -39.341 1.00 29.20 381 PRO A N 1
ATOM 3022 C CA . PRO A 1 381 ? -4.812 -8.061 -38.460 1.00 29.20 381 PRO A CA 1
ATOM 3023 C C . PRO A 1 381 ? -3.314 -8.280 -38.199 1.00 29.20 381 PRO A C 1
ATOM 3025 O O . PRO A 1 381 ? -2.477 -8.036 -39.071 1.00 29.20 381 PRO A O 1
ATOM 3028 N N . ALA A 1 382 ? -2.985 -8.733 -36.988 1.00 26.62 382 ALA A N 1
ATOM 3029 C CA . ALA A 1 382 ? -1.621 -9.079 -36.595 1.00 26.62 382 ALA A CA 1
ATOM 3030 C C . ALA A 1 382 ? -1.083 -10.278 -37.417 1.00 26.62 382 ALA A C 1
ATOM 3032 O O . ALA A 1 382 ? -1.871 -11.165 -37.755 1.00 26.62 382 ALA A O 1
ATOM 3033 N N . PRO A 1 383 ? 0.228 -10.343 -37.736 1.00 28.47 383 PRO A N 1
ATOM 3034 C CA . PRO A 1 383 ? 0.788 -11.408 -38.566 1.00 28.47 383 PRO A CA 1
ATOM 3035 C C . PRO A 1 383 ? 0.840 -12.776 -37.872 1.00 28.47 383 PRO A C 1
ATOM 3037 O O . PRO A 1 383 ? 1.080 -12.903 -36.673 1.00 28.47 383 PRO A O 1
ATOM 3040 N N . GLU A 1 384 ? 0.696 -13.801 -38.702 1.00 30.00 384 GLU A N 1
ATOM 3041 C CA . GLU A 1 384 ? 0.492 -15.229 -38.442 1.00 30.00 384 GLU A CA 1
ATOM 3042 C C . GLU A 1 384 ? 1.739 -15.998 -37.929 1.00 30.00 384 GLU A C 1
ATOM 3044 O O . GLU A 1 384 ? 1.975 -17.139 -38.313 1.00 30.00 384 GLU A O 1
ATOM 3049 N N . ALA A 1 385 ? 2.565 -15.401 -37.060 1.00 29.41 385 ALA A N 1
ATOM 3050 C CA . ALA A 1 385 ? 3.891 -15.937 -36.697 1.00 29.41 385 ALA A CA 1
ATOM 3051 C C . ALA A 1 385 ? 4.037 -16.466 -35.251 1.00 29.41 385 ALA A C 1
ATOM 3053 O O . ALA A 1 385 ? 5.137 -16.454 -34.706 1.00 29.41 385 ALA A O 1
ATOM 3054 N N . TRP A 1 386 ? 2.959 -16.941 -34.615 1.00 24.83 386 TRP A N 1
ATOM 3055 C CA . TRP A 1 386 ? 3.010 -17.513 -33.251 1.00 24.83 386 TRP A CA 1
ATOM 3056 C C . TRP A 1 386 ? 2.336 -18.887 -33.120 1.00 24.83 386 TRP A C 1
ATOM 3058 O O . TRP A 1 386 ? 1.831 -19.255 -32.060 1.00 24.83 386 TRP A O 1
ATOM 3068 N N . ARG A 1 387 ? 2.336 -19.690 -34.192 1.00 29.97 387 ARG A N 1
ATOM 3069 C CA . ARG A 1 387 ? 2.000 -21.117 -34.098 1.00 29.97 387 ARG A CA 1
ATOM 3070 C C . ARG A 1 387 ? 3.246 -21.979 -34.236 1.00 29.97 387 ARG A C 1
ATOM 3072 O O . ARG A 1 387 ? 3.960 -21.896 -35.224 1.00 29.97 387 ARG A O 1
ATOM 3079 N N . ALA A 1 388 ? 3.372 -22.861 -33.248 1.00 29.83 388 ALA A N 1
ATOM 3080 C CA . ALA A 1 388 ? 4.317 -23.957 -33.114 1.00 29.83 388 ALA A CA 1
ATOM 3081 C C . ALA A 1 388 ? 5.756 -23.543 -32.797 1.00 29.83 388 ALA A C 1
ATOM 3083 O O . ALA A 1 388 ? 6.502 -23.163 -33.689 1.00 29.83 388 ALA A O 1
ATOM 3084 N N . GLN A 1 389 ? 6.156 -23.753 -31.535 1.00 24.44 389 GLN A N 1
ATOM 3085 C CA . GLN A 1 389 ? 7.388 -24.477 -31.224 1.00 24.44 389 GLN A CA 1
ATOM 3086 C C . GLN A 1 389 ? 7.484 -24.848 -29.725 1.00 24.44 389 GLN A C 1
ATOM 3088 O O . GLN A 1 389 ? 7.524 -23.984 -28.859 1.00 24.44 389 GLN A O 1
ATOM 3093 N N . HIS A 1 390 ? 7.572 -26.164 -29.483 1.00 27.83 390 HIS A N 1
ATOM 3094 C CA . HIS A 1 390 ? 8.095 -26.861 -28.296 1.00 27.83 390 HIS A CA 1
ATOM 3095 C C . HIS A 1 390 ? 7.194 -27.051 -27.057 1.00 27.83 390 HIS A C 1
ATOM 3097 O O . HIS A 1 390 ? 7.343 -26.404 -26.027 1.00 27.83 390 HIS A O 1
ATOM 3103 N N . LEU A 1 391 ? 6.376 -28.113 -27.118 1.00 30.05 391 LEU A N 1
ATOM 3104 C CA . LEU A 1 391 ? 6.235 -29.047 -25.996 1.00 30.05 391 LEU A CA 1
ATOM 3105 C C . LEU A 1 391 ? 7.623 -29.637 -25.701 1.00 30.05 391 LEU A C 1
ATOM 3107 O O . LEU A 1 391 ? 8.132 -30.442 -26.480 1.00 30.05 391 LEU A O 1
ATOM 3111 N N . GLN A 1 392 ? 8.235 -29.231 -24.594 1.00 26.81 392 GLN A N 1
ATOM 3112 C CA . GLN A 1 392 ? 9.288 -30.008 -23.948 1.00 26.81 392 GLN A CA 1
ATOM 3113 C C . GLN A 1 392 ? 8.766 -30.502 -22.595 1.00 26.81 392 GLN A C 1
ATOM 3115 O O . GLN A 1 392 ? 7.960 -29.808 -21.970 1.00 26.81 392 GLN A O 1
ATOM 3120 N N . PRO A 1 393 ? 9.165 -31.710 -22.160 1.00 28.36 393 PRO A N 1
ATOM 3121 C CA . PRO A 1 393 ? 8.769 -32.242 -20.864 1.00 28.36 393 PRO A CA 1
ATOM 3122 C C . PRO A 1 393 ? 9.144 -31.251 -19.763 1.00 28.36 393 PRO A C 1
ATOM 3124 O O . PRO A 1 393 ? 10.242 -30.691 -19.769 1.00 28.36 393 PRO A O 1
ATOM 3127 N N . THR A 1 394 ? 8.215 -31.035 -18.834 1.00 29.23 394 THR A N 1
ATOM 3128 C CA . THR A 1 394 ? 8.427 -30.228 -17.634 1.00 29.23 394 THR A CA 1
ATOM 3129 C C . THR A 1 394 ? 9.749 -30.629 -16.967 1.00 29.23 394 THR A C 1
ATOM 3131 O O . THR A 1 394 ? 9.957 -31.818 -16.688 1.00 29.23 394 THR A O 1
ATOM 3134 N N . PRO A 1 395 ? 10.676 -29.682 -16.730 1.00 34.75 395 PRO A N 1
ATOM 3135 C CA . PRO A 1 395 ? 11.886 -29.970 -15.980 1.00 34.75 395 PRO A CA 1
ATOM 3136 C C . PRO A 1 395 ? 11.497 -30.499 -14.599 1.00 34.75 395 PRO A C 1
ATOM 3138 O O . PRO A 1 395 ? 10.593 -29.969 -13.956 1.00 34.75 395 PRO A O 1
ATOM 3141 N N . LYS A 1 396 ? 12.175 -31.551 -14.133 1.00 40.53 396 LYS A N 1
ATOM 3142 C CA . LYS A 1 396 ? 12.064 -31.969 -12.730 1.00 40.53 396 LYS A CA 1
ATOM 3143 C C . LYS A 1 396 ? 12.411 -30.779 -11.818 1.00 40.53 396 LYS A C 1
ATOM 3145 O O . LYS A 1 396 ? 13.318 -30.024 -12.177 1.00 40.53 396 LYS A O 1
ATOM 3150 N N . PRO A 1 397 ? 11.756 -30.641 -10.651 1.00 39.69 397 PRO A N 1
ATOM 3151 C CA . PRO A 1 397 ? 12.049 -29.560 -9.718 1.00 39.69 397 PRO A CA 1
ATOM 3152 C C . PRO A 1 397 ? 13.549 -29.538 -9.367 1.00 39.69 397 PRO A C 1
ATOM 3154 O O . PRO A 1 397 ? 14.149 -30.611 -9.192 1.00 39.69 397 PRO A O 1
ATOM 3157 N N . PRO A 1 398 ? 14.177 -28.348 -9.306 1.00 49.34 398 PRO A N 1
ATOM 3158 C CA . PRO A 1 398 ? 15.594 -28.222 -8.993 1.00 49.34 398 PRO A CA 1
ATOM 3159 C C . PRO A 1 398 ? 15.881 -28.761 -7.587 1.00 49.34 398 PRO A C 1
ATOM 3161 O O . PRO A 1 398 ? 15.077 -28.629 -6.664 1.00 49.34 398 PRO A O 1
ATOM 3164 N N . LYS A 1 399 ? 17.030 -29.423 -7.432 1.00 51.38 399 LYS A N 1
ATOM 3165 C CA . LYS A 1 399 ? 17.434 -30.052 -6.167 1.00 51.38 399 LYS A CA 1
ATOM 3166 C C . LYS A 1 399 ? 18.015 -29.014 -5.192 1.00 51.38 399 LYS A C 1
ATOM 3168 O O . LYS A 1 399 ? 18.569 -28.013 -5.649 1.00 51.38 399 LYS A O 1
ATOM 3173 N N . PRO A 1 400 ? 17.975 -29.274 -3.871 1.00 52.34 400 PRO A N 1
ATOM 3174 C CA . PRO A 1 400 ? 18.750 -28.513 -2.892 1.00 52.34 400 PRO A CA 1
ATOM 3175 C C . PRO A 1 400 ? 20.224 -28.471 -3.309 1.00 52.34 400 PRO A C 1
ATOM 3177 O O . PRO A 1 400 ? 20.774 -29.501 -3.714 1.00 52.34 400 PRO A O 1
ATOM 3180 N N . ALA A 1 401 ? 20.860 -27.300 -3.238 1.00 54.28 401 ALA A N 1
ATOM 3181 C CA . ALA A 1 401 ? 22.266 -27.169 -3.610 1.00 54.28 401 ALA A CA 1
ATOM 3182 C C . ALA A 1 401 ? 23.134 -28.038 -2.679 1.00 54.28 401 ALA A C 1
ATOM 3184 O O . ALA A 1 401 ? 23.167 -27.818 -1.466 1.00 54.28 401 ALA A O 1
ATOM 3185 N N . GLY A 1 402 ? 23.807 -29.045 -3.247 1.00 46.69 402 GLY A N 1
ATOM 3186 C CA . GLY A 1 402 ? 24.793 -29.863 -2.540 1.00 46.69 402 GLY A CA 1
ATOM 3187 C C . GLY A 1 402 ? 26.007 -29.038 -2.108 1.00 46.69 402 GLY A C 1
ATOM 3188 O O . GLY A 1 402 ? 26.185 -27.901 -2.536 1.00 46.69 402 GLY A O 1
ATOM 3189 N N . THR A 1 403 ? 26.851 -29.611 -1.253 1.00 40.28 403 THR A N 1
ATOM 3190 C CA . THR A 1 403 ? 28.055 -28.972 -0.686 1.00 40.28 403 THR A CA 1
ATOM 3191 C C . THR A 1 403 ? 29.134 -28.600 -1.704 1.00 40.28 403 THR A C 1
ATOM 3193 O O . THR A 1 403 ? 30.131 -28.000 -1.313 1.00 40.28 403 THR A O 1
ATOM 3196 N N . ASP A 1 404 ? 28.942 -28.921 -2.980 1.00 35.53 404 ASP A N 1
ATOM 3197 C CA . ASP A 1 404 ? 29.902 -28.620 -4.030 1.00 35.53 404 ASP A CA 1
ATOM 3198 C C . ASP A 1 404 ? 29.633 -27.225 -4.601 1.00 35.53 404 ASP A C 1
ATOM 3200 O O . ASP A 1 404 ? 28.505 -26.868 -4.941 1.00 35.53 404 ASP A O 1
ATOM 3204 N N . GLU A 1 405 ? 30.693 -26.421 -4.652 1.00 42.00 405 GLU A N 1
ATOM 3205 C CA . GLU A 1 405 ? 30.719 -25.035 -5.113 1.00 42.00 405 GLU A CA 1
ATOM 3206 C C . GLU A 1 405 ? 30.122 -24.874 -6.523 1.00 42.00 405 GLU A C 1
ATOM 3208 O O . GLU A 1 405 ? 30.816 -24.953 -7.535 1.00 42.00 405 GLU A O 1
ATOM 3213 N N . VAL A 1 406 ? 28.822 -24.597 -6.615 1.00 32.75 406 VAL A N 1
ATOM 3214 C CA . VAL A 1 406 ? 28.199 -24.151 -7.864 1.00 32.75 406 VAL A CA 1
ATOM 3215 C C . VAL A 1 406 ? 28.306 -22.630 -7.923 1.00 32.75 406 VAL A C 1
ATOM 3217 O O . VAL A 1 406 ? 27.586 -21.942 -7.211 1.00 32.75 406 VAL A O 1
ATOM 3220 N N . ASN A 1 407 ? 29.220 -22.120 -8.758 1.00 34.66 407 ASN A N 1
ATOM 3221 C CA . ASN A 1 407 ? 29.476 -20.698 -9.045 1.00 34.66 407 ASN A CA 1
ATOM 3222 C C . ASN A 1 407 ? 28.236 -19.797 -8.863 1.00 34.66 407 ASN A C 1
ATOM 3224 O O . ASN A 1 407 ? 27.323 -19.763 -9.690 1.00 34.66 407 ASN A O 1
ATOM 3228 N N . PHE A 1 408 ? 28.203 -19.092 -7.731 1.00 35.75 408 PHE A N 1
ATOM 3229 C CA . PHE A 1 408 ? 26.969 -18.589 -7.137 1.00 35.75 408 PHE A CA 1
ATOM 3230 C C . PHE A 1 408 ? 26.573 -17.208 -7.673 1.00 35.75 408 PHE A C 1
ATOM 3232 O O . PHE A 1 408 ? 27.016 -16.189 -7.148 1.00 35.75 408 PHE A O 1
ATOM 3239 N N . LEU A 1 409 ? 25.636 -17.147 -8.624 1.00 36.38 409 LEU A N 1
ATOM 3240 C CA . LEU A 1 409 ? 24.732 -15.997 -8.780 1.00 36.38 409 LEU A CA 1
ATOM 3241 C C . LEU A 1 409 ? 23.823 -15.907 -7.551 1.00 36.38 409 LEU A C 1
ATOM 3243 O O . LEU A 1 409 ? 22.684 -16.364 -7.550 1.00 36.38 409 LEU A O 1
ATOM 3247 N N . SER A 1 410 ? 24.374 -15.381 -6.455 1.00 34.16 410 SER A N 1
ATOM 3248 C CA . SER A 1 410 ? 23.593 -15.018 -5.278 1.00 34.16 410 SER A CA 1
ATOM 3249 C C . SER A 1 410 ? 22.510 -14.022 -5.687 1.00 34.16 410 SER A C 1
ATOM 3251 O O . SER A 1 410 ? 22.760 -13.157 -6.512 1.00 34.16 410 SER A O 1
ATOM 3253 N N . LEU A 1 411 ? 21.320 -14.140 -5.118 1.00 37.75 411 LEU A N 1
ATOM 3254 C CA . LEU A 1 411 ? 20.277 -13.122 -5.105 1.00 37.75 411 LEU A CA 1
ATOM 3255 C C . LEU A 1 411 ? 20.036 -12.889 -3.608 1.00 37.75 411 LEU A C 1
ATOM 3257 O O . LEU A 1 411 ? 19.590 -13.807 -2.918 1.00 37.75 411 LEU A O 1
ATOM 3261 N N . GLU A 1 412 ? 20.435 -11.744 -3.051 1.00 35.75 412 GLU A N 1
ATOM 3262 C CA . GLU A 1 412 ? 20.125 -11.434 -1.648 1.00 35.75 412 GLU A CA 1
ATOM 3263 C C . GLU A 1 412 ? 18.805 -10.681 -1.616 1.00 35.75 412 GLU A C 1
ATOM 3265 O O . GLU A 1 412 ? 18.825 -9.488 -1.420 1.00 35.75 412 GLU A O 1
ATOM 3270 N N . MET A 1 413 ? 17.667 -11.344 -1.845 1.00 33.94 413 MET A N 1
ATOM 3271 C CA . MET A 1 413 ? 16.347 -10.713 -1.678 1.00 33.94 413 MET A CA 1
ATOM 3272 C C . MET A 1 413 ? 16.168 -10.287 -0.216 1.00 33.94 413 MET A C 1
ATOM 3274 O O . MET A 1 413 ? 16.321 -11.112 0.686 1.00 33.94 413 MET A O 1
ATOM 3278 N N . ALA A 1 414 ? 15.884 -9.006 0.009 1.00 32.78 414 ALA A N 1
ATOM 3279 C CA . ALA A 1 414 ? 15.827 -8.326 1.288 1.00 32.78 414 ALA A CA 1
ATOM 3280 C C . ALA A 1 414 ? 15.063 -9.173 2.286 1.00 32.78 414 ALA A C 1
ATOM 3282 O O . ALA A 1 414 ? 13.936 -9.576 2.010 1.00 32.78 414 ALA A O 1
ATOM 3283 N N . THR A 1 415 ? 15.702 -9.431 3.429 1.00 31.50 415 THR A N 1
ATOM 3284 C CA . THR A 1 415 ? 15.140 -9.988 4.666 1.00 31.50 415 THR A CA 1
ATOM 3285 C C . THR A 1 415 ? 13.648 -10.320 4.585 1.00 31.50 415 THR A C 1
ATOM 3287 O O . THR A 1 415 ? 12.800 -9.543 5.025 1.00 31.50 415 THR A O 1
ATOM 3290 N N . TRP A 1 416 ? 13.321 -11.510 4.082 1.00 37.03 416 TRP A N 1
ATOM 3291 C CA . TRP A 1 416 ? 12.100 -12.176 4.504 1.00 37.03 416 TRP A CA 1
ATOM 3292 C C . TRP A 1 416 ? 12.389 -12.617 5.930 1.00 37.03 416 TRP A C 1
ATOM 3294 O O . TRP A 1 416 ? 13.115 -13.580 6.156 1.00 37.03 416 TRP A O 1
ATOM 3304 N N . ASN A 1 417 ? 11.908 -11.864 6.916 1.00 35.28 417 ASN A N 1
ATOM 3305 C CA . ASN A 1 417 ? 11.868 -12.390 8.270 1.00 35.28 417 ASN A CA 1
ATOM 3306 C C . ASN A 1 417 ? 10.928 -13.597 8.180 1.00 35.28 417 ASN A C 1
ATOM 3308 O O . ASN A 1 417 ? 9.731 -13.409 7.961 1.00 35.28 417 ASN A O 1
ATOM 3312 N N . CYS A 1 418 ? 11.439 -14.822 8.312 1.00 40.91 418 CYS A N 1
ATOM 3313 C CA . CYS A 1 418 ? 10.617 -16.035 8.407 1.00 40.91 418 CYS A CA 1
ATOM 3314 C C . CYS A 1 418 ? 9.847 -16.089 9.741 1.00 40.91 418 CYS A C 1
ATOM 3316 O O . CYS A 1 418 ? 9.846 -17.097 10.445 1.00 40.91 418 CYS A O 1
ATOM 3318 N N . ARG A 1 419 ? 9.224 -14.969 10.120 1.00 36.84 419 ARG A N 1
ATOM 3319 C CA . ARG A 1 419 ? 8.393 -14.763 11.303 1.00 36.84 419 ARG A CA 1
ATOM 3320 C C . ARG A 1 419 ? 6.922 -14.645 10.899 1.00 36.84 419 ARG A C 1
ATOM 3322 O O . ARG A 1 419 ? 6.215 -13.767 11.371 1.00 36.84 419 ARG A O 1
ATOM 3329 N N . GLY A 1 420 ? 6.471 -15.541 10.023 1.00 37.00 420 GLY A N 1
ATOM 3330 C CA . GLY A 1 420 ? 5.090 -16.015 10.092 1.00 37.00 420 GLY A CA 1
ATOM 3331 C C . GLY A 1 420 ? 4.958 -16.965 11.289 1.00 37.00 420 GLY A C 1
ATOM 3332 O O . GLY A 1 420 ? 5.934 -17.595 11.689 1.00 37.00 420 GLY A O 1
ATOM 3333 N N . VAL A 1 421 ? 3.784 -17.037 11.909 1.00 34.03 421 VAL A N 1
ATOM 3334 C CA . VAL A 1 421 ? 3.522 -17.885 13.082 1.00 34.03 421 VAL A CA 1
ATOM 3335 C C . VAL A 1 421 ? 3.274 -19.337 12.640 1.00 34.03 421 VAL A C 1
ATOM 3337 O O . VAL A 1 421 ? 2.259 -19.611 12.008 1.00 34.03 421 VAL A O 1
ATOM 3340 N N . CYS A 1 422 ? 4.151 -20.275 13.026 1.00 44.25 422 CYS A N 1
ATOM 3341 C CA . CYS A 1 422 ? 3.888 -21.726 13.018 1.00 44.25 422 CYS A CA 1
ATOM 3342 C C . CYS A 1 422 ? 4.195 -22.314 14.409 1.00 44.25 422 CYS A C 1
ATOM 3344 O O . CYS A 1 422 ? 5.069 -21.791 15.109 1.00 44.25 422 CYS A O 1
ATOM 3346 N N . PRO A 1 423 ? 3.523 -23.405 14.829 1.00 33.12 423 PRO A N 1
ATOM 3347 C CA . PRO A 1 423 ? 3.358 -23.773 16.243 1.00 33.12 423 PRO A CA 1
ATOM 3348 C C . PRO A 1 423 ? 4.604 -24.300 16.976 1.00 33.12 423 PRO A C 1
ATOM 3350 O O . PRO A 1 423 ? 4.488 -24.706 18.130 1.00 33.12 423 PRO A O 1
ATOM 3353 N N . SER A 1 424 ? 5.786 -24.331 16.353 1.00 30.23 424 SER A N 1
ATOM 3354 C CA . SER A 1 424 ? 6.974 -24.967 16.951 1.00 30.23 424 SER A CA 1
ATOM 3355 C C . SER A 1 424 ? 8.335 -24.430 16.480 1.00 30.23 424 SER A C 1
ATOM 3357 O O . SER A 1 424 ? 9.344 -25.103 16.664 1.00 30.23 424 SER A O 1
ATOM 3359 N N . GLY A 1 425 ? 8.397 -23.210 15.934 1.00 34.03 425 GLY A N 1
ATOM 3360 C CA . GLY A 1 425 ? 9.662 -22.533 15.612 1.00 34.03 425 GLY A CA 1
ATOM 3361 C C . GLY A 1 425 ? 10.245 -22.874 14.231 1.00 34.03 425 GLY A C 1
ATOM 3362 O O . GLY A 1 425 ? 10.772 -23.961 14.018 1.00 34.03 425 GLY A O 1
ATOM 3363 N N . GLY A 1 426 ? 10.203 -21.877 13.334 1.00 40.31 426 GLY A N 1
ATOM 3364 C CA . GLY A 1 426 ? 10.787 -21.863 11.983 1.00 40.31 426 GLY A CA 1
ATOM 3365 C C . GLY A 1 426 ? 9.757 -22.110 10.870 1.00 40.31 426 GLY A C 1
ATOM 3366 O O . GLY A 1 426 ? 9.360 -23.249 10.681 1.00 40.31 426 GLY A O 1
ATOM 3367 N N . CYS A 1 427 ? 9.335 -21.063 10.140 1.00 47.78 427 CYS A N 1
ATOM 3368 C CA . CYS A 1 427 ? 8.428 -21.158 8.967 1.00 47.78 427 CYS A CA 1
ATOM 3369 C C . CYS A 1 427 ? 9.107 -20.765 7.646 1.00 47.78 427 CYS A C 1
ATOM 3371 O O . CYS A 1 427 ? 8.482 -20.210 6.750 1.00 47.78 427 CYS A O 1
ATOM 3373 N N . CYS A 1 428 ? 10.413 -20.939 7.565 1.00 53.72 428 CYS A N 1
ATOM 3374 C CA . CYS A 1 428 ? 11.013 -21.185 6.273 1.00 53.72 428 CYS A CA 1
ATOM 3375 C C . CYS A 1 428 ? 11.776 -22.472 6.477 1.00 53.72 428 CYS A C 1
ATOM 3377 O O . CYS A 1 428 ? 12.570 -22.580 7.414 1.00 53.72 428 CYS A O 1
ATOM 3379 N N . ASP A 1 429 ? 11.494 -23.454 5.657 1.00 57.84 429 ASP A N 1
ATOM 3380 C CA . ASP A 1 429 ? 12.380 -24.575 5.458 1.00 57.84 429 ASP A CA 1
ATOM 3381 C C . ASP A 1 429 ? 12.789 -24.618 3.983 1.00 57.84 429 ASP A C 1
ATOM 3383 O O . ASP A 1 429 ? 12.550 -23.691 3.200 1.00 57.84 429 ASP A O 1
ATOM 3387 N N . ASP A 1 430 ? 13.480 -25.682 3.601 1.00 62.25 430 ASP A N 1
ATOM 3388 C CA . ASP A 1 430 ? 13.886 -25.874 2.217 1.00 62.25 430 ASP A CA 1
ATOM 3389 C C . ASP A 1 430 ? 12.674 -25.927 1.260 1.00 62.25 430 ASP A C 1
ATOM 3391 O O . ASP A 1 430 ? 12.799 -25.565 0.094 1.00 62.25 430 ASP A O 1
ATOM 3395 N N . GLN A 1 431 ? 11.482 -26.298 1.732 1.00 63.50 431 GLN A N 1
ATOM 3396 C CA . GLN A 1 431 ? 10.267 -26.396 0.926 1.00 63.50 431 GLN A CA 1
ATOM 3397 C C . GLN A 1 431 ? 9.676 -25.014 0.601 1.00 63.50 431 GLN A C 1
ATOM 3399 O O . GLN A 1 431 ? 9.251 -24.778 -0.531 1.00 63.50 431 GLN A O 1
ATOM 3404 N N . ASP A 1 432 ? 9.735 -24.064 1.536 1.00 62.34 432 ASP A N 1
ATOM 3405 C CA . ASP A 1 432 ? 9.330 -22.672 1.294 1.00 62.34 432 ASP A CA 1
ATOM 3406 C C . ASP A 1 432 ? 10.271 -21.961 0.313 1.00 62.34 432 ASP A C 1
ATOM 3408 O O . ASP A 1 432 ? 9.834 -21.250 -0.600 1.00 62.34 432 ASP A O 1
ATOM 3412 N N . CYS A 1 433 ? 11.580 -22.189 0.452 1.00 65.38 433 CYS A N 1
ATOM 3413 C CA . CYS A 1 433 ? 12.548 -21.657 -0.500 1.00 65.38 433 CYS A CA 1
ATOM 3414 C C . CYS A 1 433 ? 12.380 -22.293 -1.896 1.00 65.38 433 CYS A C 1
ATOM 3416 O O . CYS A 1 433 ? 12.561 -21.604 -2.905 1.00 65.38 433 CYS A O 1
ATOM 3418 N N . ALA A 1 434 ? 11.986 -23.572 -1.969 1.00 67.88 434 ALA A N 1
ATOM 3419 C CA . ALA A 1 434 ? 11.641 -24.249 -3.220 1.00 67.88 434 ALA A CA 1
ATOM 3420 C C . ALA A 1 434 ? 10.413 -23.626 -3.896 1.00 67.88 434 ALA A C 1
ATOM 3422 O O . ALA A 1 434 ? 10.435 -23.368 -5.098 1.00 67.88 434 ALA A O 1
ATOM 3423 N N . LEU A 1 435 ? 9.368 -23.315 -3.126 1.00 60.59 435 LEU A N 1
ATOM 3424 C CA . LEU A 1 435 ? 8.162 -22.673 -3.650 1.00 60.59 435 LEU A CA 1
ATOM 3425 C C . LEU A 1 435 ? 8.464 -21.292 -4.236 1.00 60.59 435 LEU A C 1
ATOM 3427 O O . LEU A 1 435 ? 7.985 -20.977 -5.324 1.00 60.59 435 LEU A O 1
ATOM 3431 N N . GLN A 1 436 ? 9.303 -20.493 -3.570 1.00 61.72 436 GLN A N 1
ATOM 3432 C CA . GLN A 1 436 ? 9.759 -19.208 -4.114 1.00 61.72 436 GLN A CA 1
ATOM 3433 C C . GLN A 1 436 ? 10.561 -19.386 -5.406 1.00 61.72 436 GLN A C 1
ATOM 3435 O O . GLN A 1 436 ? 10.327 -18.678 -6.380 1.00 61.72 436 GLN A O 1
ATOM 3440 N N . CYS A 1 437 ? 11.471 -20.357 -5.434 1.00 64.19 437 CYS A N 1
ATOM 3441 C CA . CYS A 1 437 ? 12.252 -20.713 -6.616 1.00 64.19 437 CYS A CA 1
ATOM 3442 C C . CYS A 1 437 ? 11.363 -21.077 -7.821 1.00 64.19 437 CYS A C 1
ATOM 3444 O O . CYS A 1 437 ? 11.639 -20.674 -8.951 1.00 64.19 437 CYS A O 1
ATOM 3446 N N . GLU A 1 438 ? 10.267 -21.794 -7.586 1.00 63.12 438 GLU A N 1
ATOM 3447 C CA . GLU A 1 438 ? 9.390 -22.293 -8.644 1.00 63.12 438 GLU A CA 1
ATOM 3448 C C . GLU A 1 438 ? 8.321 -21.275 -9.079 1.00 63.12 438 GLU A C 1
ATOM 3450 O O . GLU A 1 438 ? 8.056 -21.141 -10.274 1.00 63.12 438 GLU A O 1
ATOM 3455 N N . HIS A 1 439 ? 7.744 -20.515 -8.145 1.00 58.12 439 HIS A N 1
ATOM 3456 C CA . HIS A 1 439 ? 6.513 -19.748 -8.380 1.00 58.12 439 HIS A CA 1
ATOM 3457 C C . HIS A 1 439 ? 6.696 -18.227 -8.373 1.00 58.12 439 HIS A C 1
ATOM 3459 O O . HIS A 1 439 ? 5.769 -17.507 -8.745 1.00 58.12 439 HIS A O 1
ATOM 3465 N N . ASN A 1 440 ? 7.854 -17.702 -7.961 1.00 55.72 440 ASN A N 1
ATOM 3466 C CA . ASN A 1 440 ? 8.067 -16.257 -7.966 1.00 55.72 440 ASN A CA 1
ATOM 3467 C C . ASN A 1 440 ? 8.177 -15.745 -9.418 1.00 55.72 440 ASN A C 1
ATOM 3469 O O . ASN A 1 440 ? 9.113 -16.129 -10.114 1.00 55.72 440 ASN A O 1
ATOM 3473 N N . PRO A 1 441 ? 7.293 -14.850 -9.889 1.00 52.06 441 PRO A N 1
ATOM 3474 C CA . PRO A 1 441 ? 7.238 -14.425 -11.292 1.00 52.06 441 PRO A CA 1
ATOM 3475 C C . PRO A 1 441 ? 8.513 -13.727 -11.802 1.00 52.06 441 PRO A C 1
ATOM 3477 O O . PRO A 1 441 ? 8.712 -13.635 -13.012 1.00 52.06 441 PRO A O 1
ATOM 3480 N N . GLU A 1 442 ? 9.399 -13.259 -10.917 1.00 49.84 442 GLU A N 1
ATOM 3481 C CA . GLU A 1 442 ? 10.682 -12.652 -11.293 1.00 49.84 442 GLU A CA 1
ATOM 3482 C C . GLU A 1 442 ? 11.765 -13.691 -11.635 1.00 49.84 442 GLU A C 1
ATOM 3484 O O . GLU A 1 442 ? 12.677 -13.401 -12.416 1.00 49.84 442 GLU A O 1
ATOM 3489 N N . ILE A 1 443 ? 11.660 -14.902 -11.075 1.00 57.69 443 ILE A N 1
ATOM 3490 C CA . ILE A 1 443 ? 12.675 -15.970 -11.159 1.00 57.69 443 ILE A CA 1
ATOM 3491 C C . ILE A 1 443 ? 12.113 -17.341 -11.566 1.00 57.69 443 ILE A C 1
ATOM 3493 O O . ILE A 1 443 ? 12.880 -18.279 -11.785 1.00 57.69 443 ILE A O 1
ATOM 3497 N N . SER A 1 444 ? 10.796 -17.466 -11.704 1.00 56.56 444 SER A N 1
ATOM 3498 C CA . SER A 1 444 ? 10.100 -18.682 -12.118 1.00 56.56 444 SER A CA 1
ATOM 3499 C C . SER A 1 444 ? 10.577 -19.101 -13.510 1.00 56.56 444 SER A C 1
ATOM 3501 O O . SER A 1 444 ? 10.735 -18.278 -14.416 1.00 56.56 444 SER A O 1
ATOM 3503 N N . GLY A 1 445 ? 10.913 -20.384 -13.657 1.00 62.81 445 GLY A N 1
ATOM 3504 C CA . GLY A 1 445 ? 11.553 -20.930 -14.860 1.00 62.81 445 GLY A CA 1
ATOM 3505 C C . GLY A 1 445 ? 13.036 -20.565 -15.038 1.00 62.81 445 GLY A C 1
ATOM 3506 O O . GLY A 1 445 ? 13.653 -21.008 -16.003 1.00 62.81 445 GLY A O 1
ATOM 3507 N N . ARG A 1 446 ? 13.624 -19.775 -14.129 1.00 61.25 446 ARG A N 1
ATOM 3508 C CA . ARG A 1 446 ? 15.042 -19.351 -14.153 1.00 61.25 446 ARG A CA 1
ATOM 3509 C C . ARG A 1 446 ? 15.805 -19.738 -12.893 1.00 61.25 446 ARG A C 1
ATOM 3511 O O . ARG A 1 446 ? 17.034 -19.652 -12.870 1.00 61.25 446 ARG A O 1
ATOM 3518 N N . CYS A 1 447 ? 15.091 -20.130 -11.846 1.00 68.75 447 CYS A N 1
ATOM 3519 C CA . CYS A 1 447 ? 15.683 -20.586 -10.611 1.00 68.75 447 CYS A CA 1
ATOM 3520 C C . CYS A 1 447 ? 16.402 -21.929 -10.804 1.00 68.75 447 CYS A C 1
ATOM 3522 O O . CYS A 1 447 ? 15.830 -22.899 -11.295 1.00 68.75 447 CYS A O 1
ATOM 3524 N N . GLN A 1 448 ? 17.673 -21.971 -10.418 1.00 68.19 448 GLN A N 1
ATOM 3525 C CA . GLN A 1 448 ? 18.543 -23.141 -10.506 1.00 68.19 448 GLN A CA 1
ATOM 3526 C C . GLN A 1 448 ? 18.699 -23.862 -9.164 1.00 68.19 448 GLN A C 1
ATOM 3528 O O . GLN A 1 448 ? 19.146 -25.005 -9.127 1.00 68.19 448 GLN A O 1
ATOM 3533 N N . GLY A 1 449 ? 18.313 -23.219 -8.063 1.00 68.62 449 GLY A N 1
ATOM 3534 C CA . GLY A 1 449 ? 18.306 -23.834 -6.748 1.00 68.62 449 GLY A CA 1
ATOM 3535 C C . GLY A 1 449 ? 17.993 -22.830 -5.655 1.00 68.62 449 GLY A C 1
ATOM 3536 O O . GLY A 1 449 ? 17.799 -21.639 -5.893 1.00 68.62 449 GLY A O 1
ATOM 3537 N N . PHE A 1 450 ? 18.009 -23.305 -4.423 1.00 72.50 450 PHE A N 1
ATOM 3538 C CA . PHE A 1 450 ? 17.813 -22.477 -3.247 1.00 72.50 450 PHE A CA 1
ATOM 3539 C C . PHE A 1 450 ? 18.586 -23.069 -2.064 1.00 72.50 450 PHE A C 1
ATOM 3541 O O . PHE A 1 450 ? 19.035 -24.217 -2.105 1.00 72.50 450 PHE A O 1
ATOM 3548 N N . LYS A 1 451 ? 18.768 -22.274 -1.012 1.00 70.44 451 LYS A N 1
ATOM 3549 C CA . LYS A 1 451 ? 19.351 -22.701 0.257 1.00 70.44 451 LYS A CA 1
ATOM 3550 C C . LYS A 1 451 ? 18.708 -21.942 1.401 1.00 70.44 451 LYS A C 1
ATOM 3552 O O . LYS A 1 451 ? 18.805 -20.714 1.454 1.00 70.44 451 LYS A O 1
ATOM 3557 N N . PHE A 1 452 ? 18.128 -22.668 2.345 1.00 68.75 452 PHE A N 1
ATOM 3558 C CA . PHE A 1 452 ? 17.672 -22.072 3.585 1.00 68.75 452 PHE A CA 1
ATOM 3559 C C . PHE A 1 452 ? 18.819 -21.959 4.607 1.00 68.75 452 PHE A C 1
ATOM 3561 O O . PHE A 1 452 ? 19.453 -22.944 4.985 1.00 68.75 452 PHE A O 1
ATOM 3568 N N . ASP A 1 453 ? 19.115 -20.746 5.075 1.00 61.62 453 ASP A N 1
ATOM 3569 C CA . ASP A 1 453 ? 20.020 -20.502 6.201 1.00 61.62 453 ASP A CA 1
ATOM 3570 C C . ASP A 1 453 ? 19.218 -20.546 7.504 1.00 61.62 453 ASP A C 1
ATOM 3572 O O . ASP A 1 453 ? 18.638 -19.548 7.936 1.00 61.62 453 ASP A O 1
ATOM 3576 N N . LYS A 1 454 ? 19.195 -21.722 8.137 1.00 62.25 454 LYS A N 1
ATOM 3577 C CA . LYS A 1 454 ? 18.421 -21.976 9.359 1.00 62.25 454 LYS A CA 1
ATOM 3578 C C . LYS A 1 454 ? 18.842 -21.107 10.546 1.00 62.25 454 LYS A C 1
ATOM 3580 O O . LYS A 1 454 ? 18.003 -20.773 11.375 1.00 62.25 454 LYS A O 1
ATOM 3585 N N . ALA A 1 455 ? 20.119 -20.727 10.631 1.00 56.16 455 ALA A N 1
ATOM 3586 C CA . ALA A 1 455 ? 20.627 -19.898 11.724 1.00 56.16 455 ALA A CA 1
ATOM 3587 C C . ALA A 1 455 ? 20.179 -18.438 11.590 1.00 56.16 455 ALA A C 1
ATOM 3589 O O . ALA A 1 455 ? 19.989 -17.752 12.594 1.00 56.16 455 ALA A O 1
ATOM 3590 N N . LYS A 1 456 ? 20.011 -17.964 10.352 1.00 53.91 456 LYS A N 1
ATOM 3591 C CA . LYS A 1 456 ? 19.620 -16.579 10.057 1.00 53.91 456 LYS A CA 1
ATOM 3592 C C . LYS A 1 456 ? 18.159 -16.423 9.657 1.00 53.91 456 LYS A C 1
ATOM 3594 O O . LYS A 1 456 ? 17.702 -15.291 9.563 1.00 53.91 456 LYS A O 1
ATOM 3599 N N . LEU A 1 457 ? 17.445 -17.532 9.450 1.00 56.72 457 LEU A N 1
ATOM 3600 C CA . LEU A 1 457 ? 16.087 -17.570 8.913 1.00 56.72 457 LEU A CA 1
ATOM 3601 C C . LEU A 1 457 ? 15.987 -16.864 7.549 1.00 56.72 457 LEU A C 1
ATOM 3603 O O . LEU A 1 457 ? 15.152 -15.986 7.364 1.00 56.72 457 LEU A O 1
ATOM 3607 N N . ILE A 1 458 ? 16.869 -17.218 6.607 1.00 57.12 458 ILE A N 1
ATOM 3608 C CA . ILE A 1 458 ? 16.939 -16.584 5.278 1.00 57.12 458 ILE A CA 1
ATOM 3609 C C . ILE A 1 458 ? 16.838 -17.643 4.177 1.00 57.12 458 ILE A C 1
ATOM 3611 O O . ILE A 1 458 ? 17.674 -18.542 4.115 1.00 57.12 458 ILE A O 1
ATOM 3615 N N . CYS A 1 459 ? 15.883 -17.489 3.256 1.00 59.88 459 CYS A N 1
ATOM 3616 C CA . CYS A 1 459 ? 15.884 -18.204 1.978 1.00 59.88 459 CYS A CA 1
ATOM 3617 C C . CYS A 1 459 ? 16.816 -17.514 0.983 1.00 59.88 459 CYS A C 1
ATOM 3619 O O . CYS A 1 459 ? 16.597 -16.367 0.601 1.00 59.88 459 CYS A O 1
ATOM 3621 N N . ARG A 1 460 ? 17.843 -18.224 0.524 1.00 63.59 460 ARG A N 1
ATOM 3622 C CA . ARG A 1 460 ? 18.675 -17.805 -0.607 1.00 63.59 460 ARG A CA 1
ATOM 3623 C C . ARG A 1 460 ? 18.143 -18.498 -1.844 1.00 63.59 460 ARG A C 1
ATOM 3625 O O . ARG A 1 460 ? 18.142 -19.723 -1.878 1.00 63.59 460 ARG A O 1
ATOM 3632 N N . VAL A 1 461 ? 17.703 -17.742 -2.840 1.00 60.78 461 VAL A N 1
ATOM 3633 C CA . VAL A 1 461 ? 17.240 -18.305 -4.111 1.00 60.78 461 VAL A CA 1
ATOM 3634 C C . VAL A 1 461 ? 18.255 -17.967 -5.194 1.00 60.78 461 VAL A C 1
ATOM 3636 O O . VAL A 1 461 ? 18.753 -16.845 -5.259 1.00 60.78 461 VAL A O 1
ATOM 3639 N N . TYR A 1 462 ? 18.606 -18.953 -6.010 1.00 63.78 462 TYR A N 1
ATOM 3640 C CA . TYR A 1 462 ? 19.622 -18.840 -7.049 1.00 63.78 462 TYR A CA 1
ATOM 3641 C C . TYR A 1 462 ? 18.921 -18.890 -8.398 1.00 63.78 462 TYR A C 1
ATOM 3643 O O . TYR A 1 462 ? 18.331 -19.911 -8.739 1.00 63.78 462 TYR A O 1
ATOM 3651 N N . ALA A 1 463 ? 18.968 -17.805 -9.167 1.00 66.19 463 ALA A N 1
ATOM 3652 C CA . ALA A 1 463 ? 18.332 -17.734 -10.478 1.00 66.19 463 ALA A CA 1
ATOM 3653 C C . ALA A 1 463 ? 19.282 -17.168 -11.528 1.00 66.19 463 ALA A C 1
ATOM 3655 O O . ALA A 1 463 ? 20.079 -16.271 -11.245 1.00 66.19 463 ALA A O 1
ATOM 3656 N N . HIS A 1 464 ? 19.179 -17.684 -12.752 1.00 68.56 464 HIS A N 1
ATOM 3657 C CA . HIS A 1 464 ? 19.930 -17.147 -13.875 1.00 68.56 464 HIS A CA 1
ATOM 3658 C C . HIS A 1 464 ? 19.221 -15.901 -14.415 1.00 68.56 464 HIS A C 1
ATOM 3660 O O . HIS A 1 464 ? 18.128 -15.972 -14.982 1.00 68.56 464 HIS A O 1
ATOM 3666 N N . LEU A 1 465 ? 19.830 -14.736 -14.205 1.00 71.94 465 LEU A N 1
ATOM 3667 C CA . LEU A 1 465 ? 19.385 -13.493 -14.822 1.00 71.94 465 LEU A CA 1
ATOM 3668 C C . LEU A 1 465 ? 20.069 -13.364 -16.178 1.00 71.94 465 LEU A C 1
ATOM 3670 O O . LEU A 1 465 ? 21.234 -12.977 -16.255 1.00 71.94 465 LEU A O 1
ATOM 3674 N N . GLU A 1 466 ? 19.335 -13.683 -17.242 1.00 80.75 466 GLU A N 1
ATOM 3675 C CA . GLU A 1 466 ? 19.821 -13.456 -18.600 1.00 80.75 466 GLU A CA 1
ATOM 3676 C C . GLU A 1 466 ? 19.848 -11.954 -18.903 1.00 80.75 466 GLU A C 1
ATOM 3678 O O . GLU A 1 466 ? 18.810 -11.285 -18.792 1.00 80.75 466 GLU A O 1
ATOM 3683 N N . PRO A 1 467 ? 21.010 -11.391 -19.265 1.00 88.88 467 PRO A N 1
ATOM 3684 C CA . PRO A 1 467 ? 21.066 -10.023 -19.733 1.00 88.88 467 PRO A CA 1
ATOM 3685 C C . PRO A 1 467 ? 20.439 -9.923 -21.126 1.00 88.88 467 PRO A C 1
ATOM 3687 O O . PRO A 1 467 ? 20.627 -10.786 -21.979 1.00 88.88 467 PRO A O 1
ATOM 3690 N N . PHE A 1 468 ? 19.746 -8.816 -21.383 1.00 88.50 468 PHE A N 1
ATOM 3691 C CA . PHE A 1 468 ? 19.300 -8.450 -22.729 1.00 88.50 468 PHE A CA 1
ATOM 3692 C C . PHE A 1 468 ? 20.493 -8.302 -23.689 1.00 88.50 468 PHE A C 1
ATOM 3694 O O . PHE A 1 468 ? 20.386 -8.591 -24.878 1.00 88.50 468 PHE A O 1
ATOM 3701 N N . TRP A 1 469 ? 21.639 -7.854 -23.169 1.00 95.88 469 TRP A N 1
ATOM 3702 C CA . TRP A 1 469 ? 22.882 -7.730 -23.924 1.00 95.88 469 TRP A CA 1
ATOM 3703 C C . TRP A 1 469 ? 24.101 -7.861 -23.002 1.00 95.88 469 TRP A C 1
ATOM 3705 O O . TRP A 1 469 ? 24.081 -7.369 -21.870 1.00 95.88 469 TRP A O 1
ATOM 3715 N N . SER A 1 470 ? 25.191 -8.463 -23.482 1.00 95.00 470 SER A N 1
ATOM 3716 C CA . SER A 1 470 ? 26.435 -8.609 -22.716 1.00 95.00 470 SER A CA 1
ATOM 3717 C C . SER A 1 470 ? 27.699 -8.469 -23.562 1.00 95.00 470 SER A C 1
ATOM 3719 O O . SER A 1 470 ? 27.697 -8.742 -24.761 1.00 95.00 470 SER A O 1
ATOM 3721 N N . SER A 1 471 ? 28.808 -8.102 -22.915 1.00 94.88 471 SER A N 1
ATOM 3722 C CA . SER A 1 471 ? 30.146 -8.096 -23.510 1.00 94.88 471 SER A CA 1
ATOM 3723 C C . SER A 1 471 ? 31.229 -8.357 -22.465 1.00 94.88 471 SER A C 1
ATOM 3725 O O . SER A 1 471 ? 31.174 -7.846 -21.345 1.00 94.88 471 SER A O 1
ATOM 3727 N N . GLU A 1 472 ? 32.268 -9.086 -22.871 1.00 93.06 472 GLU A N 1
ATOM 3728 C CA . GLU A 1 472 ? 33.468 -9.305 -22.056 1.00 93.06 472 GLU A CA 1
ATOM 3729 C C . GLU A 1 472 ? 34.322 -8.043 -21.881 1.00 93.06 472 GLU A C 1
ATOM 3731 O O . GLU A 1 472 ? 35.163 -7.993 -20.986 1.00 93.06 472 GLU A O 1
ATOM 3736 N N . GLY A 1 473 ? 34.069 -6.997 -22.675 1.00 93.81 473 GLY A N 1
ATOM 3737 C CA . GLY A 1 473 ? 34.796 -5.734 -22.622 1.00 93.81 473 GLY A CA 1
ATOM 3738 C C . GLY A 1 473 ? 36.245 -5.848 -23.112 1.00 93.81 473 GLY A C 1
ATOM 3739 O O . GLY A 1 473 ? 36.533 -6.565 -24.068 1.00 93.81 473 GLY A O 1
ATOM 3740 N N . GLY A 1 474 ? 37.155 -5.087 -22.506 1.00 94.88 474 GLY A N 1
ATOM 3741 C CA . GLY A 1 474 ? 38.576 -5.061 -22.834 1.00 94.88 474 GLY A CA 1
ATOM 3742 C C . GLY A 1 474 ? 39.304 -3.830 -22.287 1.00 94.88 474 GLY A C 1
ATOM 3743 O O . GLY A 1 474 ? 38.856 -3.163 -21.347 1.00 94.88 474 GLY A O 1
ATOM 3744 N N . HIS A 1 475 ? 40.441 -3.508 -22.905 1.00 97.44 475 HIS A N 1
ATOM 3745 C CA . HIS A 1 475 ? 41.156 -2.265 -22.632 1.00 97.44 475 HIS A CA 1
ATOM 3746 C C . HIS A 1 475 ? 40.519 -1.099 -23.393 1.00 97.44 475 HIS A C 1
ATOM 3748 O O . HIS A 1 475 ? 40.262 -1.211 -24.588 1.00 97.44 475 HIS A O 1
ATOM 3754 N N . SER A 1 476 ? 40.308 0.023 -22.709 1.00 97.44 476 SER A N 1
ATOM 3755 C CA . SER A 1 476 ? 39.830 1.270 -23.301 1.00 97.44 476 SER A CA 1
ATOM 3756 C C . SER A 1 476 ? 40.850 2.390 -23.094 1.00 97.44 476 SER A C 1
ATOM 3758 O O . SER A 1 476 ? 41.438 2.516 -22.014 1.00 97.44 476 SER A O 1
ATOM 3760 N N . GLY A 1 477 ? 40.994 3.241 -24.111 1.00 92.62 477 GLY A N 1
ATOM 3761 C CA . GLY A 1 477 ? 41.893 4.394 -24.122 1.00 92.62 477 GLY A CA 1
ATOM 3762 C C . GLY A 1 477 ? 43.275 4.076 -24.712 1.00 92.62 477 GLY A C 1
ATOM 3763 O O . GLY A 1 477 ? 43.534 2.945 -25.109 1.00 92.62 477 GLY A O 1
ATOM 3764 N N . PRO A 1 478 ? 44.177 5.070 -24.828 1.00 91.94 478 PRO A N 1
ATOM 3765 C CA . PRO A 1 478 ? 44.082 6.418 -24.262 1.00 91.94 478 PRO A CA 1
ATOM 3766 C C . PRO A 1 478 ? 43.316 7.432 -25.126 1.00 91.94 478 PRO A C 1
ATOM 3768 O O . PRO A 1 478 ? 43.052 8.535 -24.654 1.00 91.94 478 PRO A O 1
ATOM 3771 N N . ASN A 1 479 ? 42.982 7.091 -26.372 1.00 92.31 479 ASN A N 1
ATOM 3772 C CA . ASN A 1 479 ? 42.296 7.965 -27.329 1.00 92.31 479 ASN A CA 1
ATOM 3773 C C . ASN A 1 479 ? 40.950 7.363 -27.777 1.00 92.31 479 ASN A C 1
ATOM 3775 O O . ASN A 1 479 ? 40.621 6.223 -27.449 1.00 92.31 479 ASN A O 1
ATOM 3779 N N . PHE A 1 480 ? 40.161 8.135 -28.526 1.00 90.56 480 PHE A N 1
ATOM 3780 C CA . PHE A 1 480 ? 38.833 7.727 -28.996 1.00 90.56 480 PHE A CA 1
ATOM 3781 C C . PHE A 1 480 ? 38.861 6.474 -29.886 1.00 90.56 480 PHE A C 1
ATOM 3783 O O . PHE A 1 480 ? 37.959 5.638 -29.807 1.00 90.56 480 PHE A O 1
ATOM 3790 N N . GLN A 1 481 ? 39.884 6.321 -30.731 1.00 91.38 481 GLN A N 1
ATOM 3791 C CA . GLN A 1 481 ? 40.055 5.155 -31.603 1.00 91.38 481 GLN A CA 1
ATOM 3792 C C . GLN A 1 481 ? 40.265 3.878 -30.784 1.00 91.38 481 GLN A C 1
ATOM 3794 O O . GLN A 1 481 ? 39.737 2.834 -31.151 1.00 91.38 481 GLN A O 1
ATOM 3799 N N . ALA A 1 482 ? 40.959 3.989 -29.652 1.00 94.00 482 ALA A N 1
ATOM 3800 C CA . ALA A 1 482 ? 41.188 2.906 -28.705 1.00 94.00 482 ALA A CA 1
ATOM 3801 C C . ALA A 1 482 ? 40.085 2.769 -27.633 1.00 94.00 482 ALA A C 1
ATOM 3803 O O . ALA A 1 482 ? 40.237 1.995 -26.691 1.00 94.00 482 ALA A O 1
ATOM 3804 N N . SER A 1 483 ? 38.977 3.515 -27.730 1.00 95.69 483 SER A N 1
ATOM 3805 C CA . SER A 1 483 ? 37.812 3.284 -26.865 1.00 95.69 483 SER A CA 1
ATOM 3806 C C . SER A 1 483 ? 37.024 2.062 -27.334 1.00 95.69 483 SER A C 1
ATOM 3808 O O . SER A 1 483 ? 36.816 1.859 -28.539 1.00 95.69 483 SER A O 1
ATOM 3810 N N . LEU A 1 484 ? 36.538 1.276 -26.376 1.00 97.06 484 LEU A N 1
ATOM 3811 C CA . LEU A 1 484 ? 35.702 0.118 -26.646 1.00 97.06 484 LEU A CA 1
ATOM 3812 C C . LEU A 1 484 ? 34.414 0.550 -27.347 1.00 97.06 484 LEU A C 1
ATOM 3814 O O . LEU A 1 484 ? 33.803 1.580 -27.047 1.00 97.06 484 LEU A O 1
ATOM 3818 N N . VAL A 1 485 ? 34.013 -0.270 -28.308 1.00 94.88 485 VAL A N 1
ATOM 3819 C CA . VAL A 1 485 ? 32.719 -0.199 -28.977 1.00 94.88 485 VAL A CA 1
ATOM 3820 C C . VAL A 1 485 ? 31.903 -1.373 -28.468 1.00 94.88 485 VAL A C 1
ATOM 3822 O O . VAL A 1 485 ? 32.427 -2.479 -28.366 1.00 94.88 485 VAL A O 1
ATOM 3825 N N . TYR A 1 486 ? 30.621 -1.144 -28.213 1.00 95.88 486 TYR A N 1
ATOM 3826 C CA . TYR A 1 486 ? 29.681 -2.161 -27.763 1.00 95.88 486 TYR A CA 1
ATOM 3827 C C . TYR A 1 486 ? 28.592 -2.364 -28.834 1.00 95.88 486 TYR A C 1
ATOM 3829 O O . TYR A 1 486 ? 27.534 -1.733 -28.767 1.00 95.88 486 TYR A O 1
ATOM 3837 N N . PRO A 1 487 ? 28.847 -3.167 -29.890 1.00 91.00 487 PRO A N 1
ATOM 3838 C CA . PRO A 1 487 ? 27.884 -3.393 -30.967 1.00 91.00 487 PRO A CA 1
ATOM 3839 C C . PRO A 1 487 ? 26.590 -4.027 -30.456 1.00 91.00 487 PRO A C 1
ATOM 3841 O O . PRO A 1 487 ? 26.627 -4.981 -29.683 1.00 91.00 487 PRO A O 1
ATOM 3844 N N . GLY A 1 488 ? 25.445 -3.502 -30.894 1.00 91.44 488 GLY A N 1
ATOM 3845 C CA . GLY A 1 488 ? 24.129 -4.020 -30.513 1.00 91.44 488 GLY A CA 1
ATOM 3846 C C . GLY A 1 488 ? 23.691 -3.658 -29.092 1.00 91.44 488 GLY A C 1
ATOM 3847 O O . GLY A 1 488 ? 22.586 -4.013 -28.698 1.00 91.44 488 GLY A O 1
ATOM 3848 N N . ALA A 1 489 ? 24.516 -2.935 -28.328 1.00 95.00 489 ALA A N 1
ATOM 3849 C CA . ALA A 1 489 ? 24.144 -2.447 -27.010 1.00 95.00 489 ALA A CA 1
ATOM 3850 C C . ALA A 1 489 ? 23.176 -1.264 -27.135 1.00 95.00 489 ALA A C 1
ATOM 3852 O O . ALA A 1 489 ? 23.587 -0.106 -27.040 1.00 95.00 489 ALA A O 1
ATOM 3853 N N . SER A 1 490 ? 21.897 -1.533 -27.380 1.00 93.56 490 SER A N 1
ATOM 3854 C CA . SER A 1 490 ? 20.837 -0.524 -27.356 1.00 93.56 490 SER A CA 1
ATOM 3855 C C . SER A 1 490 ? 20.390 -0.209 -25.933 1.00 93.56 490 SER A C 1
ATOM 3857 O O . SER A 1 490 ? 20.350 -1.095 -25.081 1.00 93.56 490 SER A O 1
ATOM 3859 N N . LEU A 1 491 ? 20.006 1.045 -25.692 1.00 90.94 491 LEU A N 1
ATOM 3860 C CA . LEU A 1 491 ? 19.361 1.446 -24.446 1.00 90.94 491 LEU A CA 1
ATOM 3861 C C . LEU A 1 491 ? 17.937 0.849 -24.397 1.00 90.94 491 LEU A C 1
ATOM 3863 O O . LEU A 1 491 ? 17.155 1.142 -25.305 1.00 90.94 491 LEU A O 1
ATOM 3867 N N . PRO A 1 492 ? 17.578 0.010 -23.405 1.00 92.06 492 PRO A N 1
ATOM 3868 C CA . PRO A 1 492 ? 16.245 -0.593 -23.349 1.00 92.06 492 PRO A CA 1
ATOM 3869 C C . PRO A 1 492 ? 15.133 0.444 -23.138 1.00 92.06 492 PRO A C 1
ATOM 3871 O O . PRO A 1 492 ? 15.310 1.405 -22.388 1.00 92.06 492 PRO A O 1
ATOM 3874 N N . ALA A 1 493 ? 13.969 0.218 -23.757 1.00 77.25 493 ALA A N 1
ATOM 3875 C CA . ALA A 1 493 ? 12.786 1.052 -23.566 1.00 77.25 493 ALA A CA 1
ATOM 3876 C C . ALA A 1 493 ? 12.145 0.758 -22.197 1.00 77.25 493 ALA A C 1
ATOM 3878 O O . ALA A 1 493 ? 11.609 -0.327 -21.980 1.00 77.25 493 ALA A O 1
ATOM 3879 N N . GLY A 1 494 ? 12.186 1.721 -21.271 1.00 83.00 494 GLY A N 1
ATOM 3880 C CA . GLY A 1 494 ? 11.629 1.573 -19.920 1.00 83.00 494 GLY A CA 1
ATOM 3881 C C . GLY A 1 494 ? 12.691 1.477 -18.823 1.00 83.00 494 GLY A C 1
ATOM 3882 O O . GLY A 1 494 ? 13.721 2.138 -18.886 1.00 83.00 494 GLY A O 1
ATOM 3883 N N . GLY A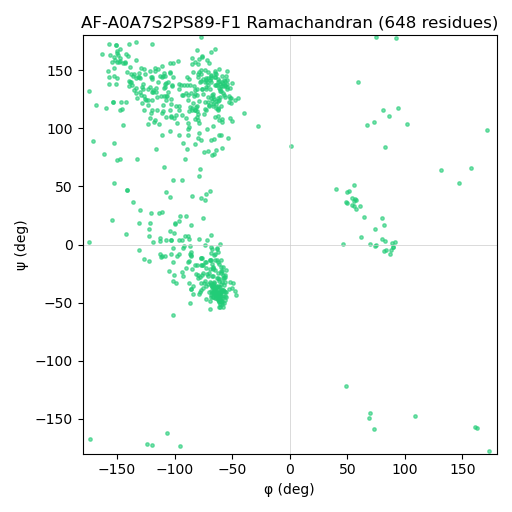 1 495 ? 12.421 0.726 -17.753 1.00 89.12 495 GLY A N 1
ATOM 3884 C CA . GLY A 1 495 ? 13.415 0.534 -16.694 1.00 89.12 495 GLY A CA 1
ATOM 3885 C C . GLY A 1 495 ? 14.540 -0.392 -17.162 1.00 89.12 495 GLY A C 1
ATOM 3886 O O . GLY A 1 495 ? 14.265 -1.348 -17.872 1.00 89.12 495 GLY A O 1
ATOM 3887 N N . PHE A 1 496 ? 15.786 -0.145 -16.769 1.00 95.06 496 PHE A N 1
ATOM 3888 C CA . PHE A 1 496 ? 16.922 -0.991 -17.134 1.00 95.06 496 PHE A CA 1
ATOM 3889 C C . PHE A 1 496 ? 18.011 -0.986 -16.063 1.00 95.06 496 PHE A C 1
ATOM 3891 O O . PHE A 1 496 ? 18.041 -0.121 -15.189 1.00 95.06 496 PHE A O 1
ATOM 3898 N N . THR A 1 497 ? 18.943 -1.930 -16.171 1.00 97.06 497 THR A N 1
ATOM 3899 C CA . THR A 1 497 ? 20.145 -1.977 -15.333 1.00 97.06 497 THR A CA 1
ATOM 3900 C C . THR A 1 497 ? 21.376 -2.220 -16.184 1.00 97.06 497 THR A C 1
ATOM 3902 O O . THR A 1 497 ? 21.371 -3.107 -17.031 1.00 97.06 497 THR A O 1
ATOM 3905 N N . VAL A 1 498 ? 22.445 -1.468 -15.941 1.00 97.81 498 VAL A N 1
ATOM 3906 C CA . VAL A 1 498 ? 23.756 -1.680 -16.565 1.00 97.81 498 VAL A CA 1
ATOM 3907 C C . VAL A 1 498 ? 24.750 -2.034 -15.476 1.00 97.81 498 VAL A C 1
ATOM 3909 O O . VAL A 1 498 ? 24.838 -1.342 -14.465 1.00 97.81 498 VAL A O 1
ATOM 3912 N N . THR A 1 499 ? 25.518 -3.098 -15.687 1.00 97.00 499 THR A N 1
ATOM 3913 C CA . THR A 1 499 ? 26.591 -3.522 -14.780 1.00 97.00 499 THR A CA 1
ATOM 3914 C C . THR A 1 499 ? 27.895 -3.656 -15.550 1.00 97.00 499 THR A C 1
ATOM 3916 O O . THR A 1 499 ? 27.871 -4.050 -16.714 1.00 97.00 499 THR A O 1
ATOM 3919 N N . ALA A 1 500 ? 29.020 -3.366 -14.905 1.00 97.25 500 ALA A N 1
ATOM 3920 C CA . ALA A 1 500 ? 30.359 -3.560 -15.450 1.00 97.25 500 ALA A CA 1
ATOM 3921 C C . ALA A 1 500 ? 31.360 -3.806 -14.316 1.00 97.25 500 ALA A C 1
ATOM 3923 O O . ALA A 1 500 ? 31.121 -3.419 -13.174 1.00 97.25 500 ALA A O 1
ATOM 3924 N N . LYS A 1 501 ? 32.501 -4.412 -14.633 1.00 96.19 501 LYS A N 1
ATOM 3925 C CA . LYS A 1 501 ? 33.663 -4.478 -13.750 1.00 96.19 501 LYS A CA 1
ATOM 3926 C C . LYS A 1 501 ? 34.745 -3.576 -14.319 1.00 96.19 501 LYS A C 1
ATOM 3928 O O . LYS A 1 501 ? 35.056 -3.661 -15.504 1.00 96.19 501 LYS A O 1
ATOM 3933 N N . ILE A 1 502 ? 35.287 -2.678 -13.508 1.00 97.69 502 ILE A N 1
ATOM 3934 C CA . ILE A 1 502 ? 36.168 -1.613 -13.989 1.00 97.69 502 ILE A CA 1
ATOM 3935 C C . ILE A 1 502 ? 37.468 -1.535 -13.200 1.00 97.69 502 ILE A C 1
ATOM 3937 O O . ILE A 1 502 ? 37.511 -1.857 -12.014 1.00 97.69 502 ILE A O 1
ATOM 3941 N N . ARG A 1 503 ? 38.528 -1.065 -13.861 1.00 97.56 503 ARG A N 1
ATOM 3942 C CA . ARG A 1 503 ? 39.809 -0.708 -13.243 1.00 97.56 503 ARG A CA 1
ATOM 3943 C C . ARG A 1 503 ? 40.422 0.477 -13.979 1.00 97.56 503 ARG A C 1
ATOM 3945 O O . ARG A 1 503 ? 40.792 0.351 -15.145 1.00 97.56 503 ARG A O 1
ATOM 3952 N N . SER A 1 504 ? 40.575 1.608 -13.296 1.00 96.19 504 SER A N 1
ATOM 3953 C CA . SER A 1 504 ? 41.192 2.832 -13.832 1.00 96.19 504 SER A CA 1
ATOM 3954 C C . SER A 1 504 ? 42.171 3.422 -12.817 1.00 96.19 504 SER A C 1
ATOM 3956 O O . SER A 1 504 ? 41.949 3.306 -11.616 1.00 96.19 504 SER A O 1
ATOM 3958 N N . LYS A 1 505 ? 43.249 4.047 -13.304 1.00 96.31 505 LYS A N 1
ATOM 3959 C CA . LYS A 1 505 ? 44.171 4.902 -12.523 1.00 96.31 505 LYS A CA 1
ATOM 3960 C C . LYS A 1 505 ? 44.092 6.376 -12.942 1.00 96.31 505 LYS A C 1
ATOM 3962 O O . LYS A 1 505 ? 44.923 7.188 -12.553 1.00 96.31 505 LYS A O 1
ATOM 3967 N N . SER A 1 506 ? 43.162 6.710 -13.833 1.00 93.88 506 SER A N 1
ATOM 3968 C CA . SER A 1 506 ? 43.065 8.051 -14.399 1.00 93.88 506 SER A CA 1
ATOM 3969 C C . SER A 1 506 ? 42.298 8.979 -13.460 1.00 93.88 506 SER A C 1
ATOM 3971 O O . SER A 1 506 ? 41.246 8.630 -12.930 1.00 93.88 506 SER A O 1
ATOM 3973 N N . HIS A 1 507 ? 42.810 10.193 -13.282 1.00 91.50 507 HIS A N 1
ATOM 3974 C CA . HIS A 1 507 ? 42.184 11.241 -12.469 1.00 91.50 507 HIS A CA 1
ATOM 3975 C C . HIS A 1 507 ? 41.428 12.271 -13.315 1.00 91.50 507 HIS A C 1
ATOM 3977 O O . HIS A 1 507 ? 41.140 13.375 -12.854 1.00 91.50 507 HIS A O 1
ATOM 3983 N N . GLU A 1 508 ? 41.113 11.923 -14.563 1.00 91.12 508 GLU A N 1
ATOM 3984 C CA . GLU A 1 508 ? 40.373 12.799 -15.462 1.00 91.12 508 GLU A CA 1
ATOM 3985 C C . GLU A 1 508 ? 38.976 13.131 -14.933 1.00 91.12 508 GLU A C 1
ATOM 3987 O O . GLU A 1 508 ? 38.335 12.361 -14.212 1.00 91.12 508 GLU A O 1
ATOM 3992 N N . ALA A 1 509 ? 38.501 14.316 -15.317 1.00 87.69 509 ALA A N 1
ATOM 3993 C CA . ALA A 1 509 ? 37.208 14.829 -14.889 1.00 87.69 509 ALA A CA 1
ATOM 3994 C C . ALA A 1 509 ? 36.026 14.015 -15.437 1.00 87.69 509 ALA A C 1
ATOM 3996 O O . ALA A 1 509 ? 34.940 14.085 -14.881 1.00 87.69 509 ALA A O 1
ATOM 3997 N N . CYS A 1 510 ? 36.209 13.226 -16.494 1.00 92.62 510 CYS A N 1
ATOM 3998 C CA . CYS A 1 510 ? 35.171 12.324 -16.975 1.00 92.62 510 CYS A CA 1
ATOM 3999 C C . CYS A 1 510 ? 35.765 11.087 -17.657 1.00 92.62 510 CYS A C 1
ATOM 4001 O O . CYS A 1 510 ? 36.725 11.196 -18.419 1.00 92.62 510 CYS A O 1
ATOM 4003 N N . GLN A 1 511 ? 35.183 9.919 -17.378 1.00 96.25 511 GLN A N 1
ATOM 4004 C CA . GLN A 1 511 ? 35.543 8.631 -17.970 1.00 96.25 511 GLN A CA 1
ATOM 4005 C C . GLN A 1 511 ? 34.298 7.756 -18.160 1.00 96.25 511 GLN A C 1
ATOM 4007 O O . GLN A 1 511 ? 33.812 7.154 -17.202 1.00 96.25 511 GLN A O 1
ATOM 4012 N N . ASP A 1 512 ? 33.789 7.653 -19.380 1.00 97.06 512 ASP A N 1
ATOM 4013 C CA . ASP A 1 512 ? 32.555 6.927 -19.676 1.00 97.06 512 ASP A CA 1
ATOM 4014 C C . ASP A 1 512 ? 32.803 5.428 -19.740 1.00 97.06 512 ASP A C 1
ATOM 4016 O O . ASP A 1 512 ? 33.450 4.922 -20.650 1.00 97.06 512 ASP A O 1
ATOM 4020 N N . ILE A 1 513 ? 32.248 4.694 -18.782 1.00 98.06 513 ILE A N 1
ATOM 4021 C CA . ILE A 1 513 ? 32.293 3.231 -18.765 1.00 98.06 513 ILE A CA 1
ATOM 4022 C C . ILE A 1 513 ? 31.464 2.705 -19.943 1.00 98.06 513 ILE A C 1
ATOM 4024 O O . ILE A 1 513 ? 31.900 1.823 -20.690 1.00 98.06 513 ILE A O 1
ATOM 4028 N N . MET A 1 514 ? 30.278 3.296 -20.115 1.00 97.31 514 MET A N 1
ATOM 4029 C CA . MET A 1 514 ? 29.357 3.039 -21.210 1.00 97.31 514 MET A CA 1
ATOM 4030 C C . MET A 1 514 ? 28.492 4.276 -21.464 1.00 97.31 514 MET A C 1
ATOM 4032 O O . MET A 1 514 ? 27.796 4.744 -20.564 1.00 97.31 514 MET A O 1
ATOM 4036 N N . ALA A 1 515 ? 28.524 4.793 -22.688 1.00 95.38 515 ALA A N 1
ATOM 4037 C CA . ALA A 1 515 ? 27.714 5.925 -23.108 1.00 95.38 515 ALA A CA 1
ATOM 4038 C C . ALA A 1 515 ? 27.035 5.672 -24.456 1.00 95.38 515 ALA A C 1
ATOM 4040 O O . ALA A 1 515 ? 27.616 5.075 -25.367 1.00 95.38 515 ALA A O 1
ATOM 4041 N N . TRP A 1 516 ? 25.808 6.169 -24.576 1.00 93.88 516 TRP A N 1
ATOM 4042 C CA . TRP A 1 516 ? 25.011 6.197 -25.796 1.00 93.88 516 TRP A CA 1
ATOM 4043 C C . TRP A 1 516 ? 24.924 7.627 -26.315 1.00 93.88 516 TRP A C 1
ATOM 4045 O O . TRP A 1 516 ? 24.833 8.565 -25.528 1.00 93.88 516 TRP A O 1
ATOM 4055 N N . GLY A 1 517 ? 24.912 7.782 -27.635 1.00 89.50 517 GLY A N 1
ATOM 4056 C CA . GLY A 1 517 ? 24.711 9.057 -28.320 1.00 89.50 517 GLY A CA 1
ATOM 4057 C C . GLY A 1 517 ? 24.053 8.836 -29.678 1.00 89.50 517 GLY A C 1
ATOM 4058 O O . GLY A 1 517 ? 23.909 7.694 -30.120 1.00 89.50 517 GLY A O 1
ATOM 4059 N N . ASP A 1 518 ? 23.656 9.916 -30.339 1.00 83.69 518 ASP A N 1
ATOM 4060 C CA . ASP A 1 518 ? 23.077 9.875 -31.691 1.00 83.69 518 ASP A CA 1
ATOM 4061 C C . ASP A 1 518 ? 24.122 9.667 -32.802 1.00 83.69 518 ASP A C 1
ATOM 4063 O O . ASP A 1 518 ? 23.786 9.269 -33.912 1.00 83.69 518 ASP A O 1
ATOM 4067 N N . GLY A 1 519 ? 25.404 9.906 -32.509 1.00 75.56 519 GLY A N 1
ATOM 4068 C CA . GLY A 1 519 ? 26.495 9.840 -33.483 1.00 75.56 519 GLY A CA 1
ATOM 4069 C C . GLY A 1 519 ? 26.488 10.957 -34.533 1.00 75.56 519 GLY A C 1
ATOM 4070 O O . GLY A 1 519 ? 27.401 10.996 -35.358 1.00 75.56 519 GLY A O 1
ATOM 4071 N N . GLU A 1 520 ? 25.528 11.881 -34.467 1.00 72.69 520 GLU A N 1
ATOM 4072 C CA . GLU A 1 520 ? 25.391 13.046 -35.352 1.00 72.69 520 GLU A CA 1
ATOM 4073 C C . GLU A 1 520 ? 26.109 14.283 -34.789 1.00 72.69 520 GLU A C 1
ATOM 4075 O O . GLU A 1 520 ? 26.181 15.333 -35.426 1.00 72.69 520 GLU A O 1
ATOM 4080 N N . GLY A 1 5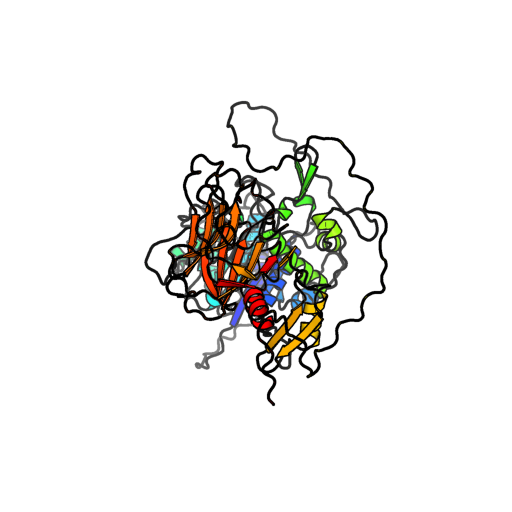21 ? 26.710 14.153 -33.603 1.00 67.31 521 GLY A N 1
ATOM 4081 C CA . GLY A 1 521 ? 27.465 15.225 -32.967 1.00 67.31 521 GLY A CA 1
ATOM 4082 C C . GLY A 1 521 ? 26.580 16.244 -32.251 1.00 67.31 521 GLY A C 1
ATOM 4083 O O . GLY A 1 521 ? 27.032 17.367 -32.025 1.00 67.31 521 GLY A O 1
ATOM 4084 N N . SER A 1 522 ? 25.353 15.871 -31.871 1.00 73.06 522 SER A N 1
ATOM 4085 C CA . SER A 1 522 ? 24.583 16.643 -30.894 1.00 73.06 522 SER A CA 1
ATOM 4086 C C . SER A 1 522 ? 25.087 16.377 -29.464 1.00 73.06 522 SER A C 1
ATOM 4088 O O . SER A 1 522 ? 26.030 15.608 -29.245 1.00 73.06 522 SER A O 1
ATOM 4090 N N . TRP A 1 523 ? 24.475 17.043 -28.481 1.00 75.88 523 TRP A N 1
ATOM 4091 C CA . TRP A 1 523 ? 24.704 16.791 -27.054 1.00 75.88 523 TRP A CA 1
ATOM 4092 C C . TRP A 1 523 ? 23.797 15.694 -26.473 1.00 75.88 523 TRP A C 1
ATOM 4094 O O . TRP A 1 523 ? 23.838 15.464 -25.266 1.00 75.88 523 TRP A O 1
ATOM 4104 N N . MET A 1 524 ? 22.981 15.024 -27.296 1.00 80.94 524 MET A N 1
ATOM 4105 C CA . MET A 1 524 ? 22.131 13.915 -26.863 1.00 80.94 524 MET A CA 1
ATOM 4106 C C . MET A 1 524 ? 22.980 12.735 -26.415 1.00 80.94 524 MET A C 1
ATOM 4108 O O . MET A 1 524 ? 23.598 12.050 -27.233 1.00 80.94 524 MET A O 1
ATOM 4112 N N . SER A 1 525 ? 22.974 12.472 -25.113 1.00 88.12 525 SER A N 1
ATOM 4113 C CA . SER A 1 525 ? 23.680 11.333 -24.554 1.00 88.12 525 SER A CA 1
ATOM 4114 C C . SER A 1 525 ? 23.001 10.759 -23.318 1.00 88.12 525 SER A C 1
ATOM 4116 O O . SER A 1 525 ? 22.241 11.423 -22.609 1.00 88.12 525 SER A O 1
ATOM 4118 N N . VAL A 1 526 ? 23.308 9.489 -23.078 1.00 93.56 526 VAL A N 1
ATOM 4119 C CA . VAL A 1 526 ? 23.131 8.810 -21.795 1.00 93.56 526 VAL A CA 1
ATOM 4120 C C . VAL A 1 526 ? 24.498 8.277 -21.406 1.00 93.56 526 VAL A C 1
ATOM 4122 O O . VAL A 1 526 ? 25.110 7.563 -22.196 1.00 93.56 526 VAL A O 1
ATOM 4125 N N . GLU A 1 527 ? 24.994 8.628 -20.223 1.00 94.81 527 GLU A N 1
ATOM 4126 C CA . GLU A 1 527 ? 26.367 8.324 -19.810 1.00 94.81 527 GLU A CA 1
ATOM 4127 C C . GLU A 1 527 ? 26.368 7.647 -18.442 1.00 94.81 527 GLU A C 1
ATOM 4129 O O . GLU A 1 527 ? 25.910 8.219 -17.451 1.00 94.81 527 GLU A O 1
ATOM 4134 N N . PHE A 1 528 ? 26.929 6.439 -18.384 1.00 97.75 528 PHE A N 1
ATOM 4135 C CA . PHE A 1 528 ? 27.339 5.776 -17.153 1.00 97.75 528 PHE A CA 1
ATOM 4136 C C . PHE A 1 528 ? 28.862 5.879 -17.031 1.00 97.75 528 PHE A C 1
ATOM 4138 O O . PHE A 1 528 ? 29.600 5.294 -17.830 1.00 97.75 528 PHE A O 1
ATOM 4145 N N . ARG A 1 529 ? 29.345 6.675 -16.073 1.00 96.44 529 ARG A N 1
ATOM 4146 C CA . ARG A 1 529 ? 30.724 7.179 -16.085 1.00 96.44 529 ARG A CA 1
ATOM 4147 C C . ARG A 1 529 ? 31.338 7.361 -14.705 1.00 96.44 529 ARG A C 1
ATOM 4149 O O . ARG A 1 529 ? 30.645 7.365 -13.691 1.00 96.44 529 ARG A O 1
ATOM 4156 N N . LEU A 1 530 ? 32.651 7.578 -14.688 1.00 97.38 530 LEU A N 1
ATOM 4157 C CA . LEU A 1 530 ? 33.359 8.153 -13.551 1.00 97.38 530 LEU A CA 1
ATOM 4158 C C . LEU A 1 530 ? 33.552 9.662 -13.743 1.00 97.38 530 LEU A C 1
ATOM 4160 O O . LEU A 1 530 ? 33.945 10.100 -14.822 1.00 97.38 530 LEU A O 1
ATOM 4164 N N . ASN A 1 531 ? 33.353 10.445 -12.687 1.00 95.88 531 ASN A N 1
ATOM 4165 C CA . ASN A 1 531 ? 33.737 11.853 -12.585 1.00 95.88 531 ASN A CA 1
ATOM 4166 C C . ASN A 1 531 ? 34.760 12.002 -11.455 1.00 95.88 531 ASN A C 1
ATOM 4168 O O . ASN A 1 531 ? 34.415 11.859 -10.283 1.00 95.88 531 ASN A O 1
ATOM 4172 N N . LYS A 1 532 ? 36.042 12.201 -11.795 1.00 93.88 532 LYS A N 1
ATOM 4173 C CA . LYS A 1 532 ? 37.157 12.235 -10.823 1.00 93.88 532 LYS A CA 1
ATOM 4174 C C . LYS A 1 532 ? 37.156 11.042 -9.847 1.00 93.88 532 LYS A C 1
ATOM 4176 O O . LYS A 1 532 ? 37.489 11.186 -8.674 1.00 93.88 532 LYS A O 1
ATOM 4181 N N . GLY A 1 533 ? 36.768 9.862 -10.333 1.00 93.88 533 GLY A N 1
ATOM 4182 C CA . GLY A 1 533 ? 36.667 8.637 -9.533 1.00 93.88 533 GLY A CA 1
ATOM 4183 C C . GLY A 1 533 ? 35.325 8.414 -8.827 1.00 93.88 533 GLY A C 1
ATOM 4184 O O . GLY A 1 533 ? 35.139 7.350 -8.245 1.00 93.88 533 GLY A O 1
ATOM 4185 N N . ASN A 1 534 ? 34.372 9.344 -8.888 1.00 97.06 534 ASN A N 1
ATOM 4186 C CA . ASN A 1 534 ? 33.010 9.113 -8.403 1.00 97.06 534 ASN A CA 1
ATOM 4187 C C . ASN A 1 534 ? 32.142 8.497 -9.494 1.00 97.06 534 ASN A C 1
ATOM 4189 O O . ASN A 1 534 ? 32.253 8.872 -10.656 1.00 97.06 534 ASN A O 1
ATOM 4193 N N . LEU A 1 535 ? 31.255 7.579 -9.123 1.00 97.94 535 LEU A N 1
ATOM 4194 C CA . LEU A 1 535 ? 30.307 6.978 -10.051 1.00 97.94 535 LEU A CA 1
ATOM 4195 C C . LEU A 1 535 ? 29.169 7.958 -10.356 1.00 97.94 535 LEU A C 1
ATOM 4197 O O . LEU A 1 535 ? 28.612 8.556 -9.431 1.00 97.94 535 LEU A O 1
ATOM 4201 N N . LEU A 1 536 ? 28.824 8.091 -11.633 1.00 97.75 536 LEU A N 1
ATOM 4202 C CA . LEU A 1 536 ? 27.814 9.011 -12.140 1.00 97.75 536 LEU A CA 1
ATOM 4203 C C . LEU A 1 536 ? 26.981 8.332 -13.224 1.00 97.75 536 LEU A C 1
ATOM 4205 O O . LEU A 1 536 ? 27.511 7.647 -14.098 1.00 97.75 536 LEU A O 1
ATOM 4209 N N . TYR A 1 537 ? 25.681 8.598 -13.204 1.00 97.94 537 TYR A N 1
ATOM 4210 C CA . TYR A 1 537 ? 24.791 8.352 -14.329 1.00 97.94 537 TYR A CA 1
ATOM 4211 C C . TYR A 1 537 ? 24.083 9.644 -14.724 1.00 97.94 537 TYR A C 1
ATOM 4213 O O . TYR A 1 537 ? 23.569 10.339 -13.846 1.00 97.94 537 TYR A O 1
ATOM 4221 N N . GLY A 1 538 ? 24.031 9.970 -16.014 1.00 94.31 538 GLY A N 1
ATOM 4222 C CA . GLY A 1 538 ? 23.327 11.161 -16.477 1.00 94.31 538 GLY A CA 1
ATOM 4223 C C . GLY A 1 538 ? 22.789 11.078 -17.897 1.00 94.31 538 GLY A C 1
ATOM 4224 O O . GLY A 1 538 ? 23.199 10.232 -18.689 1.00 94.31 538 GLY A O 1
ATOM 4225 N N . GLU A 1 539 ? 21.833 11.957 -18.187 1.00 91.56 539 GLU A N 1
ATOM 4226 C CA . GLU A 1 539 ? 21.077 12.001 -19.437 1.00 91.56 539 GLU A CA 1
ATOM 4227 C C . GLU A 1 539 ? 20.908 13.438 -19.933 1.00 91.56 539 GLU A C 1
ATOM 4229 O O . GLU A 1 539 ? 20.715 14.368 -19.139 1.00 91.56 539 GLU A O 1
ATOM 4234 N N . ASN A 1 540 ? 20.897 13.592 -21.257 1.00 82.38 540 ASN A N 1
ATOM 4235 C CA . ASN A 1 540 ? 20.541 14.832 -21.936 1.00 82.38 540 ASN A CA 1
ATOM 4236 C C . ASN A 1 540 ? 19.270 14.656 -22.806 1.00 82.38 540 ASN A C 1
ATOM 4238 O O . ASN A 1 540 ? 19.333 13.998 -23.851 1.00 82.38 540 ASN A O 1
ATOM 4242 N N . PRO A 1 541 ? 18.106 15.204 -22.400 1.00 64.81 541 PRO A N 1
ATOM 4243 C CA . PRO A 1 541 ? 16.836 15.008 -23.098 1.00 64.81 541 PRO A CA 1
ATOM 4244 C C . PRO A 1 541 ? 16.601 16.073 -24.186 1.00 64.81 541 PRO A C 1
ATOM 4246 O O . PRO A 1 541 ? 15.856 17.035 -23.992 1.00 64.81 541 PRO A O 1
ATOM 4249 N N . HIS A 1 542 ? 17.175 15.898 -25.375 1.00 54.47 542 HIS A N 1
ATOM 4250 C CA . HIS A 1 542 ? 16.968 16.852 -26.468 1.00 54.47 542 HIS A CA 1
ATOM 4251 C C . HIS A 1 542 ? 15.651 16.577 -27.217 1.00 54.47 542 HIS A C 1
ATOM 4253 O O . HIS A 1 542 ? 15.624 15.846 -28.202 1.00 54.47 542 HIS A O 1
ATOM 4259 N N . ARG A 1 543 ? 14.542 17.142 -26.716 1.00 53.09 543 ARG A N 1
ATOM 4260 C CA . ARG A 1 543 ? 13.265 17.400 -27.441 1.00 53.09 543 ARG A CA 1
ATOM 4261 C C . ARG A 1 543 ? 12.222 18.185 -26.620 1.00 53.09 543 ARG A C 1
ATOM 4263 O O . ARG A 1 543 ? 11.128 18.433 -27.117 1.00 53.09 543 ARG A O 1
ATOM 4270 N N . HIS A 1 544 ? 12.543 18.598 -25.392 1.00 48.47 544 HIS A N 1
ATOM 4271 C CA . HIS A 1 544 ? 11.698 19.475 -24.572 1.00 48.47 544 HIS A CA 1
ATOM 4272 C C . HIS A 1 544 ? 12.211 20.921 -24.598 1.00 48.47 544 HIS A C 1
ATOM 4274 O O . HIS A 1 544 ? 13.387 21.144 -24.841 1.00 48.47 544 HIS A O 1
ATOM 4280 N N . ALA A 1 545 ? 11.362 21.916 -24.329 1.00 45.47 545 ALA A N 1
ATOM 4281 C CA . ALA A 1 545 ? 11.771 23.330 -24.295 1.00 45.47 545 ALA A CA 1
ATOM 4282 C C . ALA A 1 545 ? 12.879 23.641 -23.252 1.00 45.47 545 ALA A C 1
ATOM 4284 O O . ALA A 1 545 ? 13.520 24.680 -23.347 1.00 45.47 545 ALA A O 1
ATOM 4285 N N . ASP A 1 546 ? 13.149 22.705 -22.328 1.00 49.06 546 ASP A N 1
ATOM 4286 C CA . ASP A 1 546 ? 14.235 22.726 -21.331 1.00 49.06 546 ASP A CA 1
ATOM 4287 C C . ASP A 1 546 ? 15.473 21.872 -21.734 1.00 49.06 546 ASP A C 1
ATOM 4289 O O . ASP A 1 546 ? 16.273 21.478 -20.875 1.00 49.06 546 ASP A O 1
ATOM 4293 N N . ALA A 1 547 ? 15.609 21.532 -23.027 1.00 48.91 547 ALA A N 1
ATOM 4294 C CA . ALA A 1 547 ? 16.549 20.560 -23.624 1.00 48.91 547 ALA A CA 1
ATOM 4295 C C . ALA A 1 547 ? 18.057 20.833 -23.443 1.00 48.91 547 ALA A C 1
ATOM 4297 O O . ALA A 1 547 ? 18.863 20.016 -23.876 1.00 48.91 547 ALA A O 1
ATOM 4298 N N . ASP A 1 548 ? 18.445 21.914 -22.767 1.00 53.16 548 ASP A N 1
ATOM 4299 C CA . ASP A 1 548 ? 19.848 22.226 -22.458 1.00 53.16 548 ASP A CA 1
ATOM 4300 C C . ASP A 1 548 ? 20.288 21.760 -21.055 1.00 53.16 548 ASP A C 1
ATOM 4302 O O . ASP A 1 548 ? 21.414 22.024 -20.630 1.00 53.16 548 ASP A O 1
ATOM 4306 N N . THR A 1 549 ? 19.429 21.068 -20.292 1.00 70.00 549 THR A N 1
ATOM 4307 C CA . THR A 1 549 ? 19.744 20.703 -18.899 1.00 70.00 549 THR A CA 1
ATOM 4308 C C . THR A 1 549 ? 20.130 19.234 -18.729 1.00 70.00 549 THR A C 1
ATOM 4310 O O . THR A 1 549 ? 19.286 18.356 -18.560 1.00 70.00 549 THR A O 1
ATOM 4313 N N . TRP A 1 550 ? 21.440 18.978 -18.696 1.00 85.62 550 TRP A N 1
ATOM 4314 C CA . TRP A 1 550 ? 22.028 17.724 -18.216 1.00 85.62 550 TRP A CA 1
ATOM 4315 C C . TRP A 1 550 ? 21.480 17.352 -16.829 1.00 85.62 550 TRP A C 1
ATOM 4317 O O . TRP A 1 550 ? 21.543 18.150 -15.887 1.00 85.62 550 TRP A O 1
ATOM 4327 N N . ARG A 1 551 ? 20.941 16.135 -16.684 1.00 90.44 551 ARG A N 1
ATOM 4328 C CA . ARG A 1 551 ? 20.449 15.604 -15.402 1.00 90.44 551 ARG A CA 1
ATOM 4329 C C . ARG A 1 551 ? 21.268 14.398 -15.005 1.00 90.44 551 ARG A C 1
ATOM 4331 O O . ARG A 1 551 ? 21.500 13.520 -15.823 1.00 90.44 551 ARG A O 1
ATOM 4338 N N . GLN A 1 552 ? 21.670 14.340 -13.741 1.00 94.75 552 GLN A N 1
ATOM 4339 C CA . GLN A 1 552 ? 22.541 13.281 -13.256 1.00 94.75 552 GLN A CA 1
ATOM 4340 C C . GLN A 1 552 ? 22.224 12.860 -11.827 1.00 94.75 552 GLN A C 1
ATOM 4342 O O . GLN A 1 552 ? 21.714 13.640 -11.022 1.00 94.75 552 GLN A O 1
ATOM 4347 N N . VAL A 1 553 ? 22.616 11.632 -11.518 1.00 97.44 553 VAL A N 1
ATOM 4348 C CA . VAL A 1 553 ? 22.832 11.125 -10.169 1.00 97.44 553 VAL A CA 1
ATOM 4349 C C . VAL A 1 553 ? 24.316 10.817 -10.056 1.00 97.44 553 VAL A C 1
ATOM 4351 O O . VAL A 1 553 ? 24.874 10.127 -10.904 1.00 97.44 553 VAL A O 1
ATOM 4354 N N . GLU A 1 554 ? 24.966 11.356 -9.032 1.00 97.62 554 GLU A N 1
ATOM 4355 C CA . GLU A 1 554 ? 26.403 11.215 -8.819 1.00 97.62 554 GLU A CA 1
ATOM 4356 C C . GLU A 1 554 ? 26.675 10.899 -7.351 1.00 97.62 554 GLU A C 1
ATOM 4358 O O . GLU A 1 554 ? 26.115 11.526 -6.453 1.00 97.62 554 GLU A O 1
ATOM 4363 N N . SER A 1 555 ? 27.518 9.899 -7.126 1.00 95.62 555 SER A N 1
ATOM 4364 C CA . SER A 1 555 ? 28.033 9.541 -5.804 1.00 95.62 555 SER A CA 1
ATOM 4365 C C . SER A 1 555 ? 29.121 10.513 -5.340 1.00 95.62 555 SER A C 1
ATOM 4367 O O . SER A 1 555 ? 29.731 11.214 -6.141 1.00 95.62 555 SER A O 1
ATOM 4369 N N . ALA A 1 556 ? 29.412 10.536 -4.042 1.00 90.00 556 ALA A N 1
ATOM 4370 C CA . ALA A 1 556 ? 30.484 11.357 -3.489 1.00 90.00 556 ALA A CA 1
ATOM 4371 C C . ALA A 1 556 ? 31.535 10.492 -2.784 1.00 90.00 556 ALA A C 1
ATOM 4373 O O . ALA A 1 556 ? 31.202 9.522 -2.109 1.00 90.00 556 ALA A O 1
ATOM 4374 N N . ASN A 1 557 ? 32.802 10.898 -2.897 1.00 88.25 557 ASN A N 1
ATOM 4375 C CA . ASN A 1 557 ? 33.937 10.364 -2.138 1.00 88.25 557 ASN A CA 1
ATOM 4376 C C . ASN A 1 557 ? 34.236 8.861 -2.338 1.00 88.25 557 ASN A C 1
ATOM 4378 O O . ASN A 1 557 ? 34.721 8.219 -1.410 1.00 88.25 557 ASN A O 1
ATOM 4382 N N . LEU A 1 558 ? 33.998 8.294 -3.529 1.00 89.12 558 LEU A N 1
ATOM 4383 C CA . LEU A 1 558 ? 34.272 6.865 -3.779 1.00 89.12 558 LEU A CA 1
ATOM 4384 C C . LEU A 1 558 ? 35.702 6.561 -4.244 1.00 89.12 558 LEU A C 1
ATOM 4386 O O . LEU A 1 558 ? 36.225 5.497 -3.926 1.00 89.12 558 LEU A O 1
ATOM 4390 N N . GLN A 1 559 ? 36.331 7.466 -5.004 1.00 92.50 559 GLN A N 1
ATOM 4391 C CA . GLN A 1 559 ? 37.702 7.300 -5.527 1.00 92.50 559 GLN A CA 1
ATOM 4392 C C . GLN A 1 559 ? 37.939 5.964 -6.276 1.00 92.50 559 GLN A C 1
ATOM 4394 O O . GLN A 1 559 ? 38.948 5.284 -6.089 1.00 92.50 559 GLN A O 1
ATOM 4399 N N . LEU A 1 560 ? 37.020 5.579 -7.170 1.00 94.69 560 LEU A N 1
ATOM 4400 C CA . LEU A 1 560 ? 37.077 4.332 -7.958 1.00 94.69 560 LEU A CA 1
ATOM 4401 C C . LEU A 1 560 ? 38.220 4.291 -8.992 1.00 94.69 560 LEU A C 1
ATOM 4403 O O . LEU A 1 560 ? 38.440 3.281 -9.655 1.00 94.69 560 LEU A O 1
ATOM 4407 N N . ASN A 1 561 ? 38.968 5.381 -9.129 1.00 92.69 561 ASN A N 1
ATOM 4408 C CA . ASN A 1 561 ? 40.173 5.502 -9.944 1.00 92.69 561 ASN A CA 1
ATOM 4409 C C . ASN A 1 561 ? 41.469 5.152 -9.186 1.00 92.69 561 ASN A C 1
ATOM 4411 O O . ASN A 1 561 ? 42.557 5.586 -9.555 1.00 92.69 561 ASN A O 1
ATOM 4415 N N . ASN A 1 562 ? 41.368 4.349 -8.133 1.00 94.12 562 ASN A N 1
ATOM 4416 C CA . ASN A 1 562 ? 42.491 3.892 -7.311 1.00 94.12 562 ASN A CA 1
ATOM 4417 C C . ASN A 1 562 ? 43.305 2.735 -7.932 1.00 94.12 562 ASN A C 1
ATOM 4419 O O . ASN A 1 562 ? 44.216 2.196 -7.304 1.00 94.12 562 ASN A O 1
ATOM 4423 N N . GLY A 1 563 ? 42.998 2.321 -9.163 1.00 92.94 563 GLY A N 1
ATOM 4424 C CA . GLY A 1 563 ? 43.686 1.226 -9.840 1.00 92.94 563 GLY A CA 1
ATOM 4425 C C . GLY A 1 563 ? 43.329 -0.168 -9.329 1.00 92.94 563 GLY A C 1
ATOM 4426 O O . GLY A 1 563 ? 44.032 -1.118 -9.690 1.00 92.94 563 GLY A O 1
ATOM 4427 N N . LEU A 1 564 ? 42.270 -0.315 -8.533 1.00 93.69 564 LEU A N 1
ATOM 4428 C CA . LEU A 1 564 ? 41.713 -1.602 -8.117 1.00 93.69 564 LEU A CA 1
ATOM 4429 C C . LEU A 1 564 ? 40.529 -1.994 -9.009 1.00 93.69 564 LEU A C 1
ATOM 4431 O O . LEU A 1 564 ? 39.929 -1.151 -9.672 1.00 93.69 564 LEU A O 1
ATOM 4435 N N . TRP A 1 565 ? 40.222 -3.290 -9.048 1.00 94.00 565 TRP A N 1
ATOM 4436 C CA . TRP A 1 565 ? 39.010 -3.782 -9.697 1.00 94.00 565 TRP A CA 1
ATOM 4437 C C . TRP A 1 565 ? 37.793 -3.503 -8.819 1.00 94.00 565 TRP A C 1
ATOM 4439 O O . TRP A 1 565 ? 37.832 -3.784 -7.624 1.00 94.00 565 TRP A O 1
ATOM 4449 N N . GLN A 1 566 ? 36.728 -2.980 -9.419 1.00 93.19 566 GLN A N 1
ATOM 4450 C CA . GLN A 1 566 ? 35.463 -2.690 -8.746 1.00 93.19 566 GLN A CA 1
ATOM 4451 C C . GLN A 1 566 ? 34.300 -3.128 -9.633 1.00 93.19 566 GLN A C 1
ATOM 4453 O O . GLN A 1 566 ? 34.318 -2.877 -10.840 1.00 93.19 566 GLN A O 1
ATOM 4458 N N . ASP A 1 567 ? 33.284 -3.753 -9.045 1.00 94.44 567 ASP A N 1
ATOM 4459 C CA . ASP A 1 567 ? 32.006 -3.972 -9.716 1.00 94.44 567 ASP A CA 1
ATOM 4460 C C . ASP A 1 567 ? 31.164 -2.705 -9.567 1.00 94.44 567 ASP A C 1
ATOM 4462 O O . ASP A 1 567 ? 30.996 -2.184 -8.468 1.00 94.44 567 ASP A O 1
ATOM 4466 N N . VAL A 1 568 ? 30.651 -2.180 -10.671 1.00 97.88 568 VAL A N 1
ATOM 4467 C CA . VAL A 1 568 ? 29.870 -0.942 -10.700 1.00 97.88 568 VAL A CA 1
ATOM 4468 C C . VAL A 1 568 ? 28.594 -1.150 -11.485 1.00 97.88 568 VAL A C 1
ATOM 4470 O O . VAL A 1 568 ? 28.555 -1.914 -12.454 1.00 97.88 568 VAL A O 1
ATOM 4473 N N . ALA A 1 569 ? 27.541 -0.452 -11.084 1.00 98.19 569 ALA A N 1
ATOM 4474 C CA . ALA A 1 569 ? 26.291 -0.520 -11.809 1.00 98.19 569 ALA A CA 1
ATOM 4475 C C . ALA A 1 569 ? 25.394 0.697 -11.619 1.00 98.19 569 ALA A C 1
ATOM 4477 O O . ALA A 1 569 ? 25.530 1.466 -10.666 1.00 98.19 569 ALA A O 1
ATOM 4478 N N . VAL A 1 570 ? 24.436 0.806 -12.531 1.00 98.38 570 VAL A N 1
ATOM 4479 C CA . VAL A 1 570 ? 23.311 1.726 -12.460 1.00 98.38 570 VAL A CA 1
ATOM 4480 C C . VAL A 1 570 ? 22.014 0.969 -12.721 1.00 98.38 570 VAL A C 1
ATOM 4482 O O . VAL A 1 570 ? 21.915 0.236 -13.701 1.00 98.38 570 VAL A O 1
ATOM 4485 N N . SER A 1 571 ? 21.021 1.173 -11.858 1.00 97.06 571 SER A N 1
ATOM 4486 C CA . SER A 1 571 ? 19.633 0.748 -12.059 1.00 97.06 571 SER A CA 1
ATOM 4487 C C . SER A 1 571 ? 18.787 1.997 -12.290 1.00 97.06 571 SER A C 1
ATOM 4489 O O . SER A 1 571 ? 18.773 2.897 -11.450 1.00 97.06 571 SER A O 1
ATOM 4491 N N . ARG A 1 572 ? 18.125 2.086 -13.446 1.00 95.25 572 ARG A N 1
ATOM 4492 C CA . ARG A 1 572 ? 17.250 3.196 -13.840 1.00 95.25 572 ARG A CA 1
ATOM 4493 C C . ARG A 1 572 ? 15.826 2.676 -13.974 1.00 95.25 572 ARG A C 1
ATOM 4495 O O . ARG A 1 572 ? 15.537 1.890 -14.867 1.00 95.25 572 ARG A O 1
ATOM 4502 N N . HIS A 1 573 ? 14.910 3.149 -13.143 1.00 91.56 573 HIS A N 1
ATOM 4503 C CA . HIS A 1 573 ? 13.500 2.785 -13.215 1.00 91.56 573 HIS A CA 1
ATOM 4504 C C . HIS A 1 573 ? 12.748 3.611 -14.274 1.00 91.56 573 HIS A C 1
ATOM 4506 O O . HIS A 1 573 ? 13.127 4.733 -14.622 1.00 91.56 573 HIS A O 1
ATOM 4512 N N . SER A 1 574 ? 11.624 3.089 -14.771 1.00 85.75 574 SER A N 1
ATOM 4513 C CA . SER A 1 574 ? 10.761 3.793 -15.735 1.00 85.75 574 SER A CA 1
ATOM 4514 C C . SER A 1 574 ? 10.108 5.062 -15.152 1.00 85.75 574 SER A C 1
ATOM 4516 O O . SER A 1 574 ? 9.584 5.886 -15.900 1.00 85.75 574 SER A O 1
ATOM 4518 N N . SER A 1 575 ? 10.158 5.245 -13.825 1.00 83.12 575 SER A N 1
ATOM 4519 C CA . SER A 1 575 ? 9.729 6.450 -13.090 1.00 83.12 575 SER A CA 1
ATOM 4520 C C . SER A 1 575 ? 10.733 7.615 -13.167 1.00 83.12 575 SER A C 1
ATOM 4522 O O . SER A 1 575 ? 10.391 8.741 -12.774 1.00 83.12 575 SER A O 1
ATOM 4524 N N . GLY A 1 576 ? 11.950 7.357 -13.664 1.00 87.06 576 GLY A N 1
ATOM 4525 C CA . GLY A 1 576 ? 13.093 8.275 -13.635 1.00 87.06 576 GLY A CA 1
ATOM 4526 C C . GLY A 1 576 ? 13.960 8.153 -12.377 1.00 87.06 576 GLY A C 1
ATOM 4527 O O . GLY A 1 576 ? 14.915 8.910 -12.231 1.00 87.06 576 GLY A O 1
ATOM 4528 N N . GLU A 1 577 ? 13.645 7.246 -11.449 1.00 92.50 577 GLU A N 1
ATOM 4529 C CA . GLU A 1 577 ? 14.534 6.939 -10.321 1.00 92.50 577 GLU A CA 1
ATOM 4530 C C . GLU A 1 577 ? 15.795 6.228 -10.804 1.00 92.50 577 GLU A C 1
ATOM 4532 O O . GLU A 1 577 ? 15.743 5.378 -11.692 1.00 92.50 577 GLU A O 1
ATOM 4537 N N . VAL A 1 578 ? 16.929 6.592 -10.217 1.00 97.06 578 VAL A N 1
ATOM 4538 C CA . VAL A 1 578 ? 18.241 6.041 -10.540 1.00 97.06 578 VAL A CA 1
ATOM 4539 C C . VAL A 1 578 ? 18.954 5.695 -9.244 1.00 97.06 578 VAL A C 1
ATOM 4541 O O . VAL A 1 578 ? 19.056 6.534 -8.348 1.00 97.06 578 VAL A O 1
ATOM 4544 N N . ALA A 1 579 ? 19.489 4.483 -9.169 1.00 97.62 579 ALA A N 1
ATOM 4545 C CA . ALA A 1 579 ? 20.359 4.029 -8.096 1.00 97.62 579 ALA A CA 1
ATOM 4546 C C . ALA A 1 579 ? 21.712 3.592 -8.669 1.00 97.62 579 ALA A C 1
ATOM 4548 O O . ALA A 1 579 ? 21.781 2.907 -9.690 1.00 97.62 579 ALA A O 1
ATOM 4549 N N . LEU A 1 580 ? 22.789 4.009 -8.008 1.00 98.19 580 LEU A N 1
ATOM 4550 C CA . LEU A 1 580 ? 24.167 3.665 -8.334 1.00 98.19 580 LEU A CA 1
ATOM 4551 C C . LEU A 1 580 ? 24.695 2.662 -7.320 1.00 98.19 580 LEU A C 1
ATOM 4553 O O . LEU A 1 580 ? 24.461 2.813 -6.119 1.00 98.19 580 LEU A O 1
ATOM 4557 N N . PHE A 1 581 ? 25.458 1.686 -7.800 1.00 97.56 581 PHE A N 1
ATOM 4558 C CA . PHE A 1 581 ? 25.973 0.594 -6.985 1.00 97.56 581 PHE A CA 1
ATOM 4559 C C . PHE A 1 581 ? 27.471 0.405 -7.183 1.00 97.56 581 PHE A C 1
ATOM 4561 O O . PHE A 1 581 ? 27.972 0.501 -8.305 1.00 97.56 581 PHE A O 1
ATOM 4568 N N . VAL A 1 582 ? 28.162 0.071 -6.093 1.00 95.19 582 VAL A N 1
ATOM 4569 C CA . VAL A 1 582 ? 29.551 -0.397 -6.099 1.00 95.19 582 VAL A CA 1
ATOM 4570 C C . VAL A 1 582 ? 29.645 -1.677 -5.284 1.00 95.19 582 VAL A C 1
ATOM 4572 O O . VAL A 1 582 ? 29.162 -1.740 -4.156 1.00 95.19 582 VAL A O 1
ATOM 4575 N N . ASN A 1 583 ? 30.246 -2.711 -5.867 1.00 87.81 583 ASN A N 1
ATOM 4576 C CA . ASN A 1 583 ? 30.359 -4.058 -5.306 1.00 87.81 583 ASN A CA 1
ATOM 4577 C C . ASN A 1 583 ? 29.017 -4.603 -4.802 1.00 87.81 583 ASN A C 1
ATOM 4579 O O . ASN A 1 583 ? 28.952 -5.292 -3.788 1.00 87.81 583 ASN A O 1
ATOM 4583 N N . GLY A 1 584 ? 27.946 -4.251 -5.518 1.00 79.94 584 GLY A N 1
ATOM 4584 C CA . GLY A 1 584 ? 26.585 -4.671 -5.216 1.00 79.94 584 GLY A CA 1
ATOM 4585 C C . GLY A 1 584 ? 25.868 -3.849 -4.140 1.00 79.94 584 GLY A C 1
ATOM 4586 O O . GLY A 1 584 ? 24.672 -4.024 -3.955 1.00 79.94 584 GLY A O 1
ATOM 4587 N N . PHE A 1 585 ? 26.541 -2.905 -3.481 1.00 80.75 585 PHE A N 1
ATOM 4588 C CA . PHE A 1 585 ? 25.923 -2.012 -2.500 1.00 80.75 585 PHE A CA 1
ATOM 4589 C C . PHE A 1 585 ? 25.502 -0.695 -3.135 1.00 80.75 585 PHE A C 1
ATOM 4591 O O . PHE A 1 585 ? 26.267 -0.098 -3.896 1.00 80.75 585 PHE A O 1
ATOM 4598 N N . ARG A 1 586 ? 24.308 -0.206 -2.792 1.00 92.69 586 ARG A N 1
ATOM 4599 C CA . ARG A 1 586 ? 23.835 1.109 -3.233 1.00 92.69 586 ARG A CA 1
ATOM 4600 C C . ARG A 1 586 ? 24.679 2.211 -2.595 1.00 92.69 586 ARG A C 1
ATOM 4602 O O . ARG A 1 586 ? 24.721 2.332 -1.376 1.00 92.69 586 ARG A O 1
ATOM 4609 N N . VAL A 1 587 ? 25.322 3.027 -3.425 1.00 93.00 587 VAL A N 1
ATOM 4610 C CA . VAL A 1 587 ? 26.185 4.144 -2.994 1.00 93.00 587 VAL A CA 1
ATOM 4611 C C . VAL A 1 587 ? 25.528 5.507 -3.171 1.00 93.00 587 VAL A C 1
ATOM 4613 O O . VAL A 1 587 ? 25.921 6.466 -2.519 1.00 93.00 587 VAL A O 1
ATOM 4616 N N . GLN A 1 588 ? 24.539 5.606 -4.060 1.00 96.94 588 GLN A N 1
ATOM 4617 C CA . GLN A 1 588 ? 23.789 6.832 -4.302 1.00 96.94 588 GLN A CA 1
ATOM 4618 C C . GLN A 1 588 ? 22.436 6.496 -4.925 1.00 96.94 588 GLN A C 1
ATOM 4620 O O . GLN A 1 588 ? 22.324 5.551 -5.703 1.00 96.94 588 GLN A O 1
ATOM 4625 N N . ALA A 1 589 ? 21.427 7.313 -4.641 1.00 94.88 589 ALA A N 1
ATOM 4626 C CA . ALA A 1 589 ? 20.182 7.330 -5.390 1.00 94.88 589 ALA A CA 1
ATOM 4627 C C . ALA A 1 589 ? 19.779 8.767 -5.725 1.00 94.88 589 ALA A C 1
ATOM 4629 O O . ALA A 1 589 ? 20.225 9.731 -5.097 1.00 94.88 589 ALA A O 1
ATOM 4630 N N . GLY A 1 590 ? 18.940 8.912 -6.737 1.00 94.69 590 GLY A N 1
ATOM 4631 C CA . GLY A 1 590 ? 18.393 10.191 -7.141 1.00 94.69 590 GLY A CA 1
ATOM 4632 C C . GLY A 1 590 ? 17.352 10.013 -8.228 1.00 94.69 590 GLY A C 1
ATOM 4633 O O . GLY A 1 590 ? 16.884 8.907 -8.500 1.00 94.69 590 GLY A O 1
ATOM 4634 N N . ARG A 1 591 ? 16.974 11.123 -8.851 1.00 90.56 591 ARG A N 1
ATOM 4635 C CA . ARG A 1 591 ? 15.941 11.126 -9.875 1.00 90.56 591 ARG A CA 1
ATOM 4636 C C . ARG A 1 591 ? 16.344 12.009 -11.039 1.00 90.56 591 ARG A C 1
ATOM 4638 O O . ARG A 1 591 ? 16.868 13.103 -10.852 1.00 90.56 591 ARG A O 1
ATOM 4645 N N . ILE A 1 592 ? 16.043 11.524 -12.229 1.00 89.19 592 ILE A N 1
ATOM 4646 C CA . ILE A 1 592 ? 16.163 12.234 -13.495 1.00 89.19 592 ILE A CA 1
ATOM 4647 C C . ILE A 1 592 ? 14.804 12.230 -14.209 1.00 89.19 592 ILE A C 1
ATOM 4649 O O . ILE A 1 592 ? 13.782 11.839 -13.638 1.00 89.19 592 ILE A O 1
ATOM 4653 N N . MET A 1 593 ? 14.767 12.694 -15.457 1.00 85.06 593 MET A N 1
ATOM 4654 C CA . MET A 1 593 ? 13.530 12.748 -16.232 1.00 85.06 593 MET A CA 1
ATOM 4655 C C . MET A 1 593 ? 12.945 11.349 -16.467 1.00 85.06 593 MET A C 1
ATOM 4657 O O . MET A 1 593 ? 13.654 10.381 -16.739 1.00 85.06 593 MET A O 1
ATOM 4661 N N . ARG A 1 594 ? 11.613 11.245 -16.377 1.00 83.44 594 ARG A N 1
ATOM 4662 C CA . ARG A 1 594 ? 10.895 9.987 -16.626 1.00 83.44 594 ARG A CA 1
ATOM 4663 C C . ARG A 1 594 ? 11.117 9.506 -18.062 1.00 83.44 594 ARG A C 1
ATOM 4665 O O . ARG A 1 594 ? 11.454 8.344 -18.278 1.00 83.44 594 ARG A O 1
ATOM 4672 N N . ALA A 1 595 ? 10.933 10.418 -19.017 1.00 82.38 595 ALA A N 1
ATOM 4673 C CA . ALA A 1 595 ? 11.164 10.164 -20.430 1.00 82.38 595 ALA A CA 1
ATOM 4674 C C . ALA A 1 595 ? 12.658 9.937 -20.685 1.00 82.38 595 ALA A C 1
ATOM 4676 O O . ALA A 1 595 ? 13.485 10.757 -20.290 1.00 82.38 595 ALA A O 1
ATOM 4677 N N . GLN A 1 596 ? 12.979 8.820 -21.333 1.00 81.38 596 GLN A N 1
ATOM 4678 C CA . GLN A 1 596 ? 14.329 8.535 -21.806 1.00 81.38 596 GLN A CA 1
ATOM 4679 C C . GLN A 1 596 ? 14.629 9.338 -23.070 1.00 81.38 596 GLN A C 1
ATOM 4681 O O . GLN A 1 596 ? 13.712 9.578 -23.863 1.00 81.38 596 GLN A O 1
ATOM 4686 N N . PRO A 1 597 ? 15.899 9.705 -23.307 1.00 82.06 597 PRO A N 1
ATOM 4687 C CA . PRO A 1 597 ? 16.308 10.197 -24.609 1.00 82.06 597 PRO A CA 1
ATOM 4688 C C . PRO A 1 597 ? 16.002 9.149 -25.689 1.00 82.06 597 PRO A C 1
ATOM 4690 O O . PRO A 1 597 ? 16.330 7.971 -25.550 1.00 82.06 597 PRO A O 1
ATOM 4693 N N . VAL A 1 598 ? 15.354 9.590 -26.764 1.00 81.62 598 VAL A N 1
ATOM 4694 C CA . VAL A 1 598 ? 15.019 8.767 -27.935 1.00 81.62 598 VAL A CA 1
ATOM 4695 C C . VAL A 1 598 ? 15.960 9.099 -29.092 1.00 81.62 598 VAL A C 1
ATOM 4697 O O . VAL A 1 598 ? 16.507 10.197 -29.146 1.00 81.62 598 VAL A O 1
ATOM 4700 N N . GLY A 1 599 ? 16.137 8.171 -30.035 1.00 80.06 599 GLY A N 1
ATOM 4701 C CA . GLY A 1 599 ? 16.999 8.385 -31.209 1.00 80.06 599 GLY A CA 1
ATOM 4702 C C . GLY A 1 599 ? 18.495 8.156 -30.961 1.00 80.06 599 GLY A C 1
ATOM 4703 O O . GLY A 1 599 ? 19.318 8.599 -31.752 1.00 80.06 599 GLY A O 1
ATOM 4704 N N . LEU A 1 600 ? 18.858 7.470 -29.875 1.00 87.69 600 LEU A N 1
ATOM 4705 C CA . LEU A 1 600 ? 20.239 7.058 -29.622 1.00 87.69 600 LEU A CA 1
ATOM 4706 C C . LEU A 1 600 ? 20.609 5.839 -30.474 1.00 87.69 600 LEU A C 1
ATOM 4708 O O . LEU A 1 600 ? 19.783 4.953 -30.705 1.00 87.69 600 LEU A O 1
ATOM 4712 N N . LEU A 1 601 ? 21.871 5.758 -30.895 1.00 87.88 601 LEU A N 1
ATOM 4713 C CA . LEU A 1 601 ? 22.370 4.616 -31.654 1.00 87.88 601 LEU A CA 1
ATOM 4714 C C . LEU A 1 601 ? 22.347 3.331 -30.808 1.00 87.88 601 LEU A C 1
ATOM 4716 O O . LEU A 1 601 ? 22.717 3.364 -29.629 1.00 87.88 601 LEU A O 1
ATOM 4720 N N . PRO A 1 602 ? 22.053 2.161 -31.406 1.00 90.06 602 PRO A N 1
ATOM 4721 C CA . PRO A 1 602 ? 22.126 0.860 -30.736 1.00 90.06 602 PRO A CA 1
ATOM 4722 C C . PRO A 1 602 ? 23.580 0.360 -30.590 1.00 90.06 602 PRO A C 1
ATOM 4724 O O . PRO A 1 602 ? 23.890 -0.806 -30.839 1.00 90.06 602 PRO A O 1
ATOM 4727 N N . ARG A 1 603 ? 24.515 1.263 -30.269 1.00 88.44 603 ARG A N 1
ATOM 4728 C CA . ARG A 1 603 ? 25.953 0.992 -30.171 1.00 88.44 603 ARG A CA 1
ATOM 4729 C C . ARG A 1 603 ? 26.623 1.954 -29.192 1.00 88.44 603 ARG A C 1
ATOM 4731 O O . ARG A 1 603 ? 27.145 2.995 -29.595 1.00 88.44 603 ARG A O 1
ATOM 4738 N N . ALA A 1 604 ? 26.627 1.586 -27.917 1.00 94.94 604 ALA A N 1
ATOM 4739 C CA . ALA A 1 604 ? 27.340 2.334 -26.888 1.00 94.94 604 ALA A CA 1
ATOM 4740 C C . ALA A 1 604 ? 28.870 2.258 -27.049 1.00 94.94 604 ALA A C 1
ATOM 4742 O O . ALA A 1 604 ? 29.400 1.402 -27.768 1.00 94.94 604 ALA A O 1
ATOM 4743 N N . ARG A 1 605 ? 29.595 3.134 -26.345 1.00 95.25 605 ARG A N 1
ATOM 4744 C CA . ARG A 1 605 ? 31.067 3.120 -26.268 1.00 95.25 605 ARG A CA 1
ATOM 4745 C C . ARG A 1 605 ? 31.580 3.446 -24.870 1.00 95.25 605 ARG A C 1
ATOM 4747 O O . ARG A 1 605 ? 30.859 4.038 -24.077 1.00 95.25 605 ARG A O 1
ATOM 4754 N N . SER A 1 606 ? 32.841 3.122 -24.591 1.00 97.19 606 SER A N 1
ATOM 4755 C CA . SER A 1 606 ? 33.557 3.574 -23.384 1.00 97.19 606 SER A CA 1
ATOM 4756 C C . SER A 1 606 ? 34.190 4.970 -23.548 1.00 97.19 606 SER A C 1
ATOM 4758 O O . SER A 1 606 ? 35.357 5.220 -23.227 1.00 97.19 606 SER A O 1
ATOM 4760 N N . CYS A 1 607 ? 33.431 5.868 -24.165 1.00 94.00 607 CYS A N 1
ATOM 4761 C CA . CYS A 1 607 ? 33.710 7.288 -24.341 1.00 94.00 607 CYS A CA 1
ATOM 4762 C C . CYS A 1 607 ? 32.398 7.979 -24.713 1.00 94.00 607 CYS A C 1
ATOM 4764 O O . CYS A 1 607 ? 31.464 7.320 -25.189 1.00 94.00 607 CYS A O 1
ATOM 4766 N N . ARG A 1 608 ? 32.353 9.304 -24.594 1.00 89.06 608 ARG A N 1
ATOM 4767 C CA . ARG A 1 608 ? 31.185 10.062 -25.021 1.00 89.06 608 ARG A CA 1
ATOM 4768 C C . ARG A 1 608 ? 31.048 9.969 -26.537 1.00 89.06 608 ARG A C 1
ATOM 4770 O O . ARG A 1 608 ? 31.982 10.259 -27.285 1.00 89.06 608 ARG A O 1
ATOM 4777 N N . VAL A 1 609 ? 29.852 9.622 -27.009 1.00 79.88 609 VAL A N 1
ATOM 4778 C CA . VAL A 1 609 ? 29.538 9.484 -28.448 1.00 79.88 609 VAL A CA 1
ATOM 4779 C C . VAL A 1 609 ? 28.906 10.769 -29.025 1.00 79.88 609 VAL A C 1
ATOM 4781 O O . VAL A 1 609 ? 28.203 10.734 -30.028 1.00 79.88 609 VAL A O 1
ATOM 4784 N N . ALA A 1 610 ? 29.173 11.914 -28.388 1.00 73.44 610 ALA A N 1
ATOM 4785 C CA . ALA A 1 610 ? 28.716 13.251 -28.779 1.00 73.44 610 ALA A CA 1
ATOM 4786 C C . ALA A 1 610 ? 29.770 13.992 -29.630 1.00 73.44 610 ALA A C 1
ATOM 4788 O O . ALA A 1 610 ? 30.814 13.437 -29.986 1.00 73.44 610 ALA A O 1
ATOM 4789 N N . ARG A 1 611 ? 29.517 15.276 -29.925 1.00 69.62 611 ARG A N 1
ATOM 4790 C CA . ARG A 1 611 ? 30.337 16.145 -30.798 1.00 69.62 611 ARG A CA 1
ATOM 4791 C C . ARG A 1 611 ? 31.844 16.107 -30.532 1.00 69.62 611 ARG A C 1
ATOM 4793 O O . ARG A 1 611 ? 32.630 16.091 -31.475 1.00 69.62 611 ARG A O 1
ATOM 4800 N N . THR A 1 612 ? 32.240 16.126 -29.263 1.00 71.31 612 THR A N 1
ATOM 4801 C CA . THR A 1 612 ? 33.638 16.275 -28.829 1.00 71.31 612 THR A CA 1
ATOM 4802 C C . THR A 1 612 ? 34.390 14.952 -28.723 1.00 71.31 612 THR A C 1
ATOM 4804 O O . THR A 1 612 ? 35.618 14.974 -28.705 1.00 71.31 612 THR A O 1
ATOM 4807 N N . ARG A 1 613 ? 33.681 13.809 -28.713 1.00 80.81 613 ARG A N 1
ATOM 4808 C CA . ARG A 1 613 ? 34.275 12.460 -28.630 1.00 80.81 613 ARG A CA 1
ATOM 4809 C C . ARG A 1 613 ? 35.294 12.328 -27.482 1.00 80.81 613 ARG A C 1
ATOM 4811 O O . ARG A 1 613 ? 36.396 11.809 -27.666 1.00 80.81 613 ARG A O 1
ATOM 4818 N N . ASP A 1 614 ? 34.922 12.844 -26.313 1.00 87.12 614 ASP A N 1
ATOM 4819 C CA . ASP A 1 614 ? 35.746 12.978 -25.109 1.00 87.12 614 ASP A CA 1
ATOM 4820 C C . ASP A 1 614 ? 35.347 11.964 -24.016 1.00 87.12 614 ASP A C 1
ATOM 4822 O O . ASP A 1 614 ? 34.750 10.926 -24.303 1.00 87.12 614 ASP A O 1
ATOM 4826 N N . CYS A 1 615 ? 35.758 12.207 -22.766 1.00 93.62 615 CYS A N 1
ATOM 4827 C CA . CYS A 1 615 ? 35.457 11.346 -21.616 1.00 93.62 615 CYS A CA 1
ATOM 4828 C C . CYS A 1 615 ? 35.851 9.878 -21.825 1.00 93.62 615 CYS A C 1
ATOM 4830 O O . CYS A 1 615 ? 35.132 8.955 -21.453 1.00 93.62 615 CYS A O 1
ATOM 4832 N N . ILE A 1 616 ? 37.004 9.649 -22.450 1.00 96.56 616 ILE A N 1
ATOM 4833 C CA . ILE A 1 616 ? 37.490 8.306 -22.758 1.00 96.56 616 ILE A CA 1
ATOM 4834 C C . ILE A 1 616 ? 37.790 7.571 -21.452 1.00 96.56 616 ILE A C 1
ATOM 4836 O O . ILE A 1 616 ? 38.594 8.024 -20.631 1.00 96.56 616 ILE A O 1
ATOM 4840 N N . PHE A 1 617 ? 37.193 6.397 -21.266 1.00 97.88 617 PHE A N 1
ATOM 4841 C CA . PHE A 1 617 ? 37.610 5.527 -20.178 1.00 97.88 617 PHE A CA 1
ATOM 4842 C C . PHE A 1 617 ? 39.023 5.024 -20.450 1.00 97.88 617 PHE A C 1
ATOM 4844 O O . PHE A 1 617 ? 39.282 4.435 -21.495 1.00 97.88 617 PHE A O 1
ATOM 4851 N N . LYS A 1 618 ? 39.942 5.273 -19.519 1.00 97.44 618 LYS A N 1
ATOM 4852 C CA . LYS A 1 618 ? 41.357 4.889 -19.602 1.00 97.44 618 LYS A CA 1
ATOM 4853 C C . LYS A 1 618 ? 41.624 3.799 -18.584 1.00 97.44 618 LYS A C 1
ATOM 4855 O O . LYS A 1 618 ? 41.873 4.088 -17.414 1.00 97.44 618 LYS A O 1
ATOM 4860 N N . GLY A 1 619 ? 41.534 2.552 -19.017 1.00 96.81 619 GLY A N 1
ATOM 4861 C CA . GLY A 1 619 ? 41.603 1.424 -18.103 1.00 96.81 619 GLY A CA 1
ATOM 4862 C C . GLY A 1 619 ? 41.043 0.143 -18.693 1.00 96.81 619 GLY A C 1
ATOM 4863 O O . GLY A 1 619 ? 41.009 -0.039 -19.906 1.00 96.81 619 GLY A O 1
ATOM 4864 N N . GLN A 1 620 ? 40.638 -0.765 -17.818 1.00 98.06 620 GLN A N 1
ATOM 4865 C CA . GLN A 1 620 ? 39.994 -2.020 -18.188 1.00 98.06 620 GLN A CA 1
ATOM 4866 C C . GLN A 1 620 ? 38.511 -1.956 -17.817 1.00 98.06 620 GLN A C 1
ATOM 4868 O O . GLN A 1 620 ? 38.177 -1.512 -16.715 1.00 98.06 620 GLN A O 1
ATOM 4873 N N . VAL A 1 621 ? 37.647 -2.405 -18.725 1.00 97.25 621 VAL A N 1
ATOM 4874 C CA . VAL A 1 621 ? 36.212 -2.609 -18.491 1.00 97.25 621 VAL A CA 1
ATOM 4875 C C . VAL A 1 621 ? 35.895 -4.037 -18.897 1.00 97.25 621 VAL A C 1
ATOM 4877 O O . VAL A 1 621 ? 36.235 -4.421 -20.006 1.00 97.25 621 VAL A O 1
ATOM 4880 N N . THR A 1 622 ? 35.265 -4.830 -18.040 1.00 95.31 622 THR A N 1
ATOM 4881 C CA . THR A 1 622 ? 34.892 -6.217 -18.346 1.00 95.31 622 THR A CA 1
ATOM 4882 C C . THR A 1 622 ? 33.514 -6.562 -17.797 1.00 95.31 622 THR A C 1
ATOM 4884 O O . THR A 1 622 ? 32.915 -5.772 -17.062 1.00 95.31 622 THR A O 1
ATOM 4887 N N . SER A 1 623 ? 32.993 -7.749 -18.134 1.00 91.75 623 SER A N 1
ATOM 4888 C CA . SER A 1 623 ? 31.751 -8.283 -17.545 1.00 91.75 623 SER A CA 1
ATOM 4889 C C . SER A 1 623 ? 30.536 -7.353 -17.694 1.00 91.75 623 SER A C 1
ATOM 4891 O O . SER A 1 623 ? 29.708 -7.242 -16.780 1.00 91.75 623 SER A O 1
ATOM 4893 N N . ILE A 1 624 ? 30.433 -6.677 -18.838 1.00 95.50 624 ILE A N 1
ATOM 4894 C CA . ILE A 1 624 ? 29.387 -5.693 -19.104 1.00 95.50 624 ILE A CA 1
ATOM 4895 C C . ILE A 1 624 ? 28.082 -6.427 -19.382 1.00 95.50 624 ILE A C 1
ATOM 4897 O O . ILE A 1 624 ? 28.039 -7.333 -20.213 1.00 95.50 624 ILE A O 1
ATOM 4901 N N . ARG A 1 625 ? 27.012 -6.034 -18.692 1.00 95.56 625 ARG A N 1
ATOM 4902 C CA . ARG A 1 625 ? 25.670 -6.598 -18.880 1.00 95.56 625 ARG A CA 1
ATOM 4903 C C . ARG A 1 625 ? 24.622 -5.500 -18.831 1.00 95.56 625 ARG A C 1
ATOM 4905 O O . ARG A 1 625 ? 24.681 -4.651 -17.942 1.00 95.56 625 ARG A O 1
ATOM 4912 N N . ILE A 1 626 ? 23.666 -5.561 -19.751 1.00 96.31 626 ILE A N 1
ATOM 4913 C CA . ILE A 1 626 ? 22.458 -4.739 -19.776 1.00 96.31 626 ILE A CA 1
ATOM 4914 C C . ILE A 1 626 ? 21.269 -5.653 -19.507 1.00 96.31 626 ILE A C 1
ATOM 4916 O O . ILE A 1 626 ? 21.080 -6.651 -20.198 1.00 96.31 626 ILE A O 1
ATOM 4920 N N . TYR A 1 627 ? 20.446 -5.280 -18.539 1.00 93.56 627 TYR A N 1
ATOM 4921 C CA . TYR A 1 627 ? 19.160 -5.901 -18.262 1.00 93.56 627 TYR A CA 1
ATOM 4922 C C . TYR A 1 627 ? 18.048 -4.951 -18.688 1.00 93.56 627 TYR A C 1
ATOM 4924 O O . TYR A 1 627 ? 18.111 -3.755 -18.411 1.00 93.56 627 TYR A O 1
ATOM 4932 N N . ASP A 1 628 ? 17.007 -5.492 -19.308 1.00 90.38 628 ASP A N 1
ATOM 4933 C CA . ASP A 1 628 ? 15.806 -4.784 -19.774 1.00 90.38 628 ASP A CA 1
ATOM 4934 C C . ASP A 1 628 ? 14.825 -4.411 -18.644 1.00 90.38 628 ASP A C 1
ATOM 4936 O O . ASP A 1 628 ? 13.626 -4.253 -18.863 1.00 90.38 628 ASP A O 1
ATOM 4940 N N . ARG A 1 629 ? 15.336 -4.326 -17.412 1.00 86.12 629 ARG A N 1
ATOM 4941 C CA . ARG A 1 629 ? 14.582 -4.029 -16.194 1.00 86.12 629 ARG A CA 1
ATOM 4942 C C . ARG A 1 629 ? 15.466 -3.374 -15.142 1.00 86.12 629 ARG A C 1
ATOM 4944 O O . ARG A 1 629 ? 16.677 -3.608 -15.088 1.00 86.12 629 ARG A O 1
ATOM 4951 N N . ALA A 1 630 ? 14.851 -2.570 -14.286 1.00 87.44 630 ALA A N 1
ATOM 4952 C CA . ALA A 1 630 ? 15.506 -2.058 -13.091 1.00 87.44 630 ALA A CA 1
ATOM 4953 C C . ALA A 1 630 ? 15.622 -3.191 -12.063 1.00 87.44 630 ALA A C 1
ATOM 4955 O O . ALA A 1 630 ? 14.616 -3.794 -11.698 1.00 87.44 630 ALA A O 1
ATOM 4956 N N . LEU A 1 631 ? 16.841 -3.498 -11.632 1.00 84.81 631 LEU A N 1
ATOM 4957 C CA . LEU A 1 631 ? 17.112 -4.489 -10.596 1.00 84.81 631 LEU A CA 1
ATOM 4958 C C . LEU A 1 631 ? 17.094 -3.810 -9.222 1.00 84.81 631 LEU A C 1
ATOM 4960 O O . LEU A 1 631 ? 17.517 -2.654 -9.096 1.00 84.81 631 LEU A O 1
ATOM 4964 N N . SER A 1 632 ? 16.599 -4.525 -8.210 1.00 72.38 632 SER A N 1
ATOM 4965 C CA . SER A 1 632 ? 16.590 -4.075 -6.815 1.00 72.38 632 SER A CA 1
ATOM 4966 C C . SER A 1 632 ? 17.975 -4.204 -6.173 1.00 72.38 632 SER A C 1
ATOM 4968 O O . SER A 1 632 ? 18.825 -4.951 -6.656 1.00 72.38 632 SER A O 1
ATOM 4970 N N . ASP A 1 633 ? 18.201 -3.502 -5.061 1.00 73.81 633 ASP A N 1
ATOM 4971 C CA . ASP A 1 633 ? 19.454 -3.539 -4.287 1.00 73.81 633 ASP A CA 1
ATOM 4972 C C . ASP A 1 633 ? 19.970 -4.950 -4.002 1.00 73.81 633 ASP A C 1
ATOM 4974 O O . ASP A 1 633 ? 21.153 -5.250 -4.116 1.00 73.81 633 ASP A O 1
ATOM 4978 N N . ASP A 1 634 ? 19.034 -5.816 -3.690 1.00 61.59 634 ASP A N 1
ATOM 4979 C CA . ASP A 1 634 ? 19.188 -7.222 -3.383 1.00 61.59 634 ASP A CA 1
ATOM 4980 C C . ASP A 1 634 ? 19.747 -8.061 -4.535 1.00 61.59 634 ASP A C 1
ATOM 4982 O O . ASP A 1 634 ? 20.684 -8.860 -4.397 1.00 61.59 634 ASP A O 1
ATOM 4986 N N . MET A 1 635 ? 19.176 -7.850 -5.720 1.00 71.81 635 MET A N 1
ATOM 4987 C CA . MET A 1 635 ? 19.637 -8.472 -6.956 1.00 71.81 635 MET A CA 1
ATOM 4988 C C . MET A 1 635 ? 21.017 -7.921 -7.329 1.00 71.81 635 MET A C 1
ATOM 4990 O O . MET A 1 635 ? 21.874 -8.664 -7.806 1.00 71.81 635 MET A O 1
ATOM 4994 N N . MET A 1 636 ? 21.261 -6.634 -7.064 1.00 82.56 636 MET A N 1
ATOM 4995 C CA . MET A 1 636 ? 22.546 -5.979 -7.313 1.00 82.56 636 MET A CA 1
ATOM 4996 C C . MET A 1 636 ? 23.660 -6.515 -6.417 1.00 82.56 636 MET A C 1
ATOM 4998 O O . MET A 1 636 ? 24.749 -6.825 -6.912 1.00 82.56 636 MET A O 1
ATOM 5002 N N . TYR A 1 637 ? 23.382 -6.678 -5.125 1.00 72.62 637 TYR A N 1
ATOM 5003 C CA . TYR A 1 637 ? 24.290 -7.309 -4.175 1.00 72.62 637 TYR A CA 1
ATOM 5004 C C . TYR A 1 637 ? 24.676 -8.712 -4.627 1.00 72.62 637 TYR A C 1
ATOM 5006 O O . TYR A 1 637 ? 25.850 -9.090 -4.687 1.00 72.62 637 TYR A O 1
ATOM 5014 N N . GLY A 1 638 ? 23.653 -9.465 -5.006 1.00 65.12 638 GLY A N 1
ATOM 5015 C CA . GLY A 1 638 ? 23.781 -10.816 -5.482 1.00 65.12 638 GLY A CA 1
ATOM 5016 C C . GLY A 1 638 ? 24.653 -10.969 -6.738 1.00 65.12 638 GLY A C 1
ATOM 5017 O O . GLY A 1 638 ? 25.573 -11.796 -6.772 1.00 65.12 638 GLY A O 1
ATOM 5018 N N . LEU A 1 639 ? 24.417 -10.121 -7.743 1.00 74.81 639 LEU A N 1
ATOM 5019 C CA . LEU A 1 639 ? 25.166 -10.102 -9.000 1.00 74.81 639 LEU A CA 1
ATOM 5020 C C . LEU A 1 639 ? 26.658 -9.815 -8.801 1.00 74.81 639 LEU A C 1
ATOM 5022 O O . LEU A 1 639 ? 27.487 -10.435 -9.469 1.00 74.81 639 LEU A O 1
ATOM 5026 N N . ALA A 1 640 ? 27.017 -8.905 -7.894 1.00 73.94 640 ALA A N 1
ATOM 5027 C CA . ALA A 1 640 ? 28.416 -8.550 -7.656 1.00 73.94 640 ALA A CA 1
ATOM 5028 C C . ALA A 1 640 ? 29.220 -9.711 -7.047 1.00 73.94 640 ALA A C 1
ATOM 5030 O O . ALA A 1 640 ? 30.376 -9.932 -7.404 1.00 73.94 640 ALA A O 1
ATOM 5031 N N . ARG A 1 641 ? 28.602 -10.502 -6.164 1.00 64.50 641 ARG A N 1
ATOM 5032 C CA . ARG A 1 641 ? 29.275 -11.618 -5.479 1.00 64.50 641 ARG A CA 1
ATOM 5033 C C . ARG A 1 641 ? 29.486 -12.849 -6.343 1.00 64.50 641 ARG A C 1
ATOM 5035 O O . ARG A 1 641 ? 30.466 -13.556 -6.144 1.00 64.50 641 ARG A O 1
ATOM 5042 N N . SER A 1 642 ? 28.648 -13.039 -7.353 1.00 57.97 642 SER A N 1
ATOM 5043 C CA . SER A 1 642 ? 28.819 -14.097 -8.356 1.00 57.97 642 SER A CA 1
ATOM 5044 C C . SER A 1 642 ? 30.092 -14.004 -9.188 1.00 57.97 642 SER A C 1
ATOM 5046 O O . SER A 1 642 ? 30.482 -14.956 -9.856 1.00 57.97 642 SER A O 1
ATOM 5048 N N . ARG A 1 643 ? 30.741 -12.839 -9.151 1.00 57.38 643 ARG A N 1
ATOM 5049 C CA . ARG A 1 643 ? 31.944 -12.514 -9.920 1.00 57.38 643 ARG A CA 1
ATOM 5050 C C . ARG A 1 643 ? 33.215 -12.549 -9.074 1.00 57.38 643 ARG A C 1
ATOM 5052 O O . ARG A 1 643 ? 34.286 -12.181 -9.570 1.00 57.38 643 ARG A O 1
ATOM 5059 N N . LEU A 1 644 ? 33.103 -12.935 -7.802 1.00 46.59 644 LEU A N 1
ATOM 5060 C CA . LEU A 1 644 ? 34.245 -13.237 -6.950 1.00 46.59 644 LEU A CA 1
ATOM 5061 C C . LEU A 1 644 ? 34.638 -14.703 -7.188 1.00 46.59 644 LEU A C 1
ATOM 5063 O O . LEU A 1 644 ? 33.759 -15.562 -7.149 1.00 46.59 644 LEU A O 1
ATOM 5067 N N . PRO A 1 645 ? 35.923 -15.013 -7.439 1.00 38.25 645 PRO A N 1
ATOM 5068 C CA . PRO A 1 645 ? 36.384 -16.397 -7.441 1.00 38.25 645 PRO A CA 1
ATOM 5069 C C . PRO A 1 645 ? 36.047 -17.034 -6.090 1.00 38.25 645 PRO A C 1
ATOM 5071 O O . PRO A 1 645 ? 36.259 -16.387 -5.058 1.00 38.25 645 PRO A O 1
ATOM 5074 N N . SER A 1 646 ? 35.535 -18.268 -6.081 1.00 37.84 646 SER A N 1
ATOM 5075 C CA . SER A 1 646 ? 35.422 -19.020 -4.834 1.00 37.84 646 SER A CA 1
ATOM 5076 C C . SER A 1 646 ? 36.811 -19.092 -4.203 1.00 37.84 646 SER A C 1
ATOM 5078 O O . SER A 1 646 ? 37.807 -19.403 -4.861 1.00 37.84 646 SER A O 1
ATOM 5080 N N . SER A 1 647 ? 36.917 -18.694 -2.937 1.00 37.12 647 SER A N 1
ATOM 5081 C CA . SER A 1 647 ? 38.143 -18.863 -2.171 1.00 37.12 647 SER A CA 1
ATOM 5082 C C . SER A 1 647 ? 38.302 -20.350 -1.869 1.00 37.12 647 SER A C 1
ATOM 5084 O O . SER A 1 647 ? 37.953 -20.800 -0.779 1.00 37.12 647 SER A O 1
ATOM 5086 N N . GLY A 1 648 ? 38.797 -21.102 -2.849 1.00 29.55 648 GLY A N 1
ATOM 5087 C CA . GLY A 1 648 ? 39.303 -22.445 -2.643 1.00 29.55 648 GLY A CA 1
ATOM 5088 C C . GLY A 1 648 ? 40.485 -22.365 -1.687 1.00 29.55 648 GLY A C 1
ATOM 5089 O O . GLY A 1 648 ? 41.553 -21.862 -2.037 1.00 29.55 648 GLY A O 1
ATOM 5090 N N . THR A 1 649 ? 40.276 -22.820 -0.458 1.00 31.19 649 THR A N 1
ATOM 5091 C CA . THR A 1 649 ? 41.362 -23.262 0.410 1.00 31.19 649 THR A CA 1
ATOM 5092 C C . THR A 1 649 ? 42.045 -24.448 -0.260 1.00 31.19 649 THR A C 1
ATOM 5094 O O . THR A 1 649 ? 41.409 -25.478 -0.483 1.00 31.19 649 THR A O 1
ATOM 5097 N N . SER A 1 650 ? 43.325 -24.269 -0.586 1.00 29.34 650 SER A N 1
ATOM 5098 C CA . SER A 1 650 ? 44.318 -25.345 -0.582 1.00 29.34 650 SER A CA 1
ATOM 5099 C C . SER A 1 650 ? 44.419 -25.977 0.799 1.00 29.34 650 SER A C 1
ATOM 5101 O O . SER A 1 650 ? 44.440 -25.172 1.765 1.00 29.34 650 SER A O 1
#